Protein 1NC7 (pdb70)

CATH classification: 2.60.290.11

Structure (mmCIF, N/CA/C/O backbone):
data_1NC7
#
_entry.id   1NC7
#
_cell.length_a   54.435
_cell.length_b   54.453
_cell.length_c   55.178
_cell.angle_alpha   63.18
_cell.angle_beta   62.27
_cell.angle_gamma   89.81
#
_symmetry.space_group_name_H-M   'P 1'
#
loop_
_entity.id
_entity.type
_entity.pdbx_description
1 polymer 'hypothetical protein TM1070'
2 non-polymer 'CHLORIDE ION'
3 non-polymer 'MAGNESIUM ION'
4 non-polymer 1,2-ETHANEDIOL
5 non-polymer 'FORMIC ACID'
6 water water
#
loop_
_atom_site.group_PDB
_atom_site.id
_atom_site.type_symbol
_atom_site.label_atom_id
_atom_site.label_alt_id
_atom_site.label_comp_id
_atom_site.label_asym_id
_atom_site.label_entity_id
_atom_site.label_seq_id
_atom_site.pdbx_PDB_ins_code
_atom_site.Cartn_x
_atom_site.Cartn_y
_atom_site.Cartn_z
_atom_site.occupancy
_atom_site.B_iso_or_equiv
_atom_site.auth_seq_id
_atom_site.auth_comp_id
_atom_site.auth_asym_id
_atom_site.auth_atom_id
_atom_site.pdbx_PDB_model_num
ATOM 1 N N . HIS A 1 22 ? 10.971 27.222 -14.952 1.00 48.14 0 HIS A N 1
ATOM 2 C CA . HIS A 1 22 ? 11.692 26.004 -14.484 1.00 47.42 0 HIS A CA 1
ATOM 3 C C . HIS A 1 22 ? 12.095 26.140 -13.018 1.00 46.86 0 HIS A C 1
ATOM 4 O O . HIS A 1 22 ? 11.634 25.384 -12.162 1.00 45.27 0 HIS A O 1
ATOM 19 N N . ASN A 1 24 ? 12.612 28.406 -9.353 1.00 25.44 2 ASN A N 1
ATOM 20 C CA . ASN A 1 24 ? 11.805 29.337 -8.577 1.00 16.77 2 ASN A CA 1
ATOM 21 C C . ASN A 1 24 ? 12.646 30.388 -7.879 1.00 13.22 2 ASN A C 1
ATOM 22 O O . ASN A 1 24 ? 13.747 30.104 -7.402 1.00 12.74 2 ASN A O 1
ATOM 27 N N . GLY A 1 25 ? 12.113 31.602 -7.811 1.00 9.08 3 GLY A N 1
ATOM 28 C CA . GLY A 1 25 ? 12.815 32.672 -7.130 1.00 8.11 3 GLY A CA 1
ATOM 29 C C . GLY A 1 25 ? 13.400 33.749 -8.019 1.00 7.24 3 GLY A C 1
ATOM 30 O O . GLY A 1 25 ? 13.034 33.888 -9.189 1.00 7.78 3 GLY A O 1
ATOM 31 N N . ALA A 1 26 ? 14.316 34.518 -7.441 1.00 5.47 4 ALA A N 1
ATOM 32 C CA . ALA A 1 26 ? 14.991 35.608 -8.135 1.00 6.58 4 ALA A CA 1
ATOM 33 C C . ALA A 1 26 ? 16.471 35.593 -7.760 1.00 7.32 4 ALA A C 1
ATOM 34 O O . ALA A 1 26 ? 16.852 35.011 -6.746 1.00 6.82 4 ALA A O 1
ATOM 36 N N A ARG A 1 27 ? 17.302 36.238 -8.572 0.50 8.46 5 ARG A N 1
ATOM 37 N N B ARG A 1 27 ? 17.305 36.237 -8.571 0.50 8.14 5 ARG A N 1
ATOM 38 C CA A ARG A 1 27 ? 18.734 36.267 -8.300 0.50 9.65 5 ARG A CA 1
ATOM 39 C CA B ARG A 1 27 ? 18.736 36.264 -8.291 0.50 9.44 5 ARG A CA 1
ATOM 40 C C A ARG A 1 27 ? 19.181 37.392 -7.371 0.50 8.79 5 ARG A C 1
ATOM 41 C C B ARG A 1 27 ? 19.175 37.386 -7.357 0.50 8.66 5 ARG A C 1
ATOM 42 O O A ARG A 1 27 ? 20.249 37.308 -6.768 0.50 10.06 5 ARG A O 1
ATOM 43 O O B ARG A 1 27 ? 20.231 37.295 -6.733 0.50 10.35 5 ARG A O 1
ATOM 58 N N . LYS A 1 28 ? 18.373 38.441 -7.255 1.00 7.15 6 LYS A N 1
ATOM 59 C CA . LYS A 1 28 ? 18.723 39.562 -6.385 1.00 7.32 6 LYS A CA 1
ATOM 60 C C . LYS A 1 28 ? 17.618 39.891 -5.387 1.00 4.58 6 LYS A C 1
ATOM 61 O O . LYS A 1 28 ? 16.440 39.966 -5.747 1.00 4.91 6 LYS A O 1
ATOM 67 N N . TRP A 1 29 ? 18.016 40.080 -4.130 1.00 4.77 7 TRP A N 1
ATOM 68 C CA . TRP A 1 29 ? 17.088 40.391 -3.048 1.00 3.83 7 TRP A CA 1
ATOM 69 C C . TRP A 1 29 ? 17.587 41.597 -2.270 1.00 3.41 7 TRP A C 1
ATOM 70 O O . TRP A 1 29 ? 18.790 41.769 -2.088 1.00 5.02 7 TRP A O 1
ATOM 81 N N . PHE A 1 30 ? 16.652 42.429 -1.817 1.00 2.91 8 PHE A N 1
ATOM 82 C CA . PHE A 1 30 ? 16.981 43.660 -1.110 1.00 3.85 8 PHE A CA 1
ATOM 83 C C . PHE A 1 30 ? 16.172 43.856 0.167 1.00 3.28 8 PHE A C 1
ATOM 84 O O . PHE A 1 30 ? 14.953 43.670 0.178 1.00 3.75 8 PHE A O 1
ATOM 92 N N . PHE A 1 31 ? 16.869 44.240 1.235 1.00 2.05 9 PHE A N 1
ATOM 93 C CA . PHE A 1 31 ? 16.259 44.480 2.541 1.00 1.67 9 PHE A CA 1
ATOM 94 C C . PHE A 1 31 ? 16.801 45.797 3.087 1.00 2.34 9 PHE A C 1
ATOM 95 O O . PHE A 1 31 ? 17.899 45.851 3.641 1.00 3.24 9 PHE A O 1
ATOM 103 N N . PRO A 1 32 ? 16.030 46.883 2.943 1.00 2.65 10 PRO A N 1
ATOM 104 C CA . PRO A 1 32 ? 16.468 48.196 3.426 1.00 3.44 10 PRO A CA 1
ATOM 105 C C . PRO A 1 32 ? 16.661 48.373 4.927 1.00 3.03 10 PRO A C 1
ATOM 106 O O . PRO A 1 32 ? 17.545 49.119 5.343 1.00 4.47 10 PRO A O 1
ATOM 110 N N . ASP A 1 33 ? 15.853 47.703 5.746 1.00 4.61 11 ASP A N 1
ATOM 111 C CA . ASP A 1 33 ? 15.976 47.889 7.191 1.00 5.61 11 ASP A CA 1
ATOM 112 C C . ASP A 1 33 ? 16.760 46.817 7.926 1.00 6.43 11 ASP A C 1
ATOM 113 O O . ASP A 1 33 ? 16.192 45.832 8.403 1.00 7.67 11 ASP A O 1
ATOM 118 N N . GLY A 1 34 ? 18.068 47.032 8.022 1.00 5.69 12 GLY A N 1
ATOM 119 C CA . GLY A 1 34 ? 18.934 46.108 8.732 1.00 5.58 12 GLY A CA 1
ATOM 120 C C . GLY A 1 34 ? 19.439 46.776 10.003 1.00 5.00 12 GLY A C 1
ATOM 121 O O . GLY A 1 34 ? 19.789 47.958 9.998 1.00 6.84 12 GLY A O 1
ATOM 122 N N . TYR A 1 35 ? 19.477 46.023 11.096 1.00 6.57 13 TYR A N 1
ATOM 123 C CA . TYR A 1 35 ? 19.937 46.562 12.372 1.00 7.82 13 TYR A CA 1
ATOM 124 C C . TYR A 1 35 ? 20.066 45.428 13.372 1.00 8.83 13 TYR A C 1
ATOM 125 O O . TYR A 1 35 ? 19.120 44.673 13.574 1.00 10.19 13 TYR A O 1
ATOM 134 N N . ILE A 1 36 ? 21.233 45.305 13.993 1.00 7.56 14 ILE A N 1
ATOM 135 C CA . ILE A 1 36 ? 21.440 44.264 14.991 1.00 8.03 14 ILE A CA 1
ATOM 136 C C . ILE A 1 36 ? 21.340 44.903 16.373 1.00 7.90 14 ILE A C 1
ATOM 137 O O . ILE A 1 36 ? 22.226 45.651 16.784 1.00 8.20 14 ILE A O 1
ATOM 142 N N . PRO A 1 37 ? 20.245 44.639 17.100 1.00 7.79 15 PRO A N 1
ATOM 143 C CA . PRO A 1 37 ? 20.095 45.221 18.438 1.00 9.37 15 PRO A CA 1
ATOM 144 C C . PRO A 1 37 ? 21.151 44.615 19.356 1.00 10.61 15 PRO A C 1
ATOM 145 O O . PRO A 1 37 ? 21.667 43.537 19.076 1.00 11.86 15 PRO A O 1
ATOM 149 N N . ASN A 1 38 ? 21.460 45.295 20.454 1.00 14.12 16 ASN A N 1
ATOM 150 C CA . ASN A 1 38 ? 22.470 44.790 21.379 1.00 15.61 16 ASN A CA 1
ATOM 151 C C . ASN A 1 38 ? 21.865 44.161 22.631 1.00 16.12 16 ASN A C 1
ATOM 152 O O . ASN A 1 38 ? 22.589 43.658 23.486 1.00 16.35 16 ASN A O 1
ATOM 157 N N . GLY A 1 39 ? 20.541 44.182 22.731 1.00 15.33 17 GLY A N 1
ATOM 158 C CA . GLY A 1 39 ? 19.880 43.615 23.894 1.00 14.80 17 GLY A CA 1
ATOM 159 C C . GLY A 1 39 ? 20.044 42.114 24.046 1.00 14.56 17 GLY A C 1
ATOM 160 O O . GLY A 1 39 ? 20.084 41.373 23.063 1.00 12.62 17 GLY A O 1
ATOM 161 N N . LYS A 1 40 ? 20.136 41.665 25.294 1.00 14.94 18 LYS A N 1
ATOM 162 C CA . LYS A 1 40 ? 20.288 40.250 25.593 1.00 16.50 18 LYS A CA 1
ATOM 163 C C . LYS A 1 40 ? 19.213 39.856 26.599 1.00 15.76 18 LYS A C 1
ATOM 164 O O . LYS A 1 40 ? 18.804 40.660 27.434 1.00 14.37 18 LYS A O 1
ATOM 170 N N . ARG A 1 41 ? 18.765 38.612 26.515 1.00 15.44 19 ARG A N 1
ATOM 171 C CA . ARG A 1 41 ? 17.736 38.104 27.410 1.00 18.16 19 ARG A CA 1
ATOM 172 C C . ARG A 1 41 ? 18.189 36.711 27.820 1.00 16.65 19 ARG A C 1
ATOM 173 O O . ARG A 1 41 ? 17.875 35.725 27.157 1.00 16.99 19 ARG A O 1
ATOM 181 N N . GLY A 1 42 ? 18.945 36.637 28.909 1.00 19.67 20 GLY A N 1
ATOM 182 C CA . GLY A 1 42 ? 19.447 35.354 29.358 1.00 20.25 20 GLY A CA 1
ATOM 183 C C . GLY A 1 42 ? 20.457 34.848 28.348 1.00 21.51 20 GLY A C 1
ATOM 184 O O . GLY A 1 42 ? 21.458 35.513 28.082 1.00 22.05 20 GLY A O 1
ATOM 185 N N . TYR A 1 43 ? 20.198 33.679 27.773 1.00 22.02 21 TYR A N 1
ATOM 186 C CA . TYR A 1 43 ? 21.102 33.107 26.781 1.00 23.38 21 TYR A CA 1
ATOM 187 C C . TYR A 1 43 ? 20.705 33.552 25.378 1.00 21.67 21 TYR A C 1
ATOM 188 O O . TYR A 1 43 ? 21.432 33.322 24.411 1.00 20.74 21 TYR A O 1
ATOM 197 N N . LEU A 1 44 ? 19.548 34.196 25.276 1.00 19.17 22 LEU A N 1
ATOM 198 C CA . LEU A 1 44 ? 19.049 34.670 23.992 1.00 18.59 22 LEU A CA 1
ATOM 199 C C . LEU A 1 44 ? 19.613 36.049 23.676 1.00 17.11 22 LEU A C 1
ATOM 200 O O . LEU A 1 44 ? 19.634 36.934 24.529 1.00 17.86 22 LEU A O 1
ATOM 205 N N . VAL A 1 45 ? 20.075 36.228 22.443 1.00 15.51 23 VAL A N 1
ATOM 206 C CA . VAL A 1 45 ? 20.642 37.501 22.024 1.00 14.69 23 VAL A CA 1
ATOM 207 C C . VAL A 1 45 ? 19.863 38.073 20.843 1.00 11.71 23 VAL A C 1
ATOM 208 O O . VAL A 1 45 ? 19.372 37.324 20.003 1.00 12.00 23 VAL A O 1
ATOM 212 N N . SER A 1 46 ? 19.740 39.396 20.794 1.00 10.68 24 SER A N 1
ATOM 213 C CA . SER A 1 46 ? 19.040 40.051 19.695 1.00 9.39 24 SER A CA 1
ATOM 214 C C . SER A 1 46 ? 19.813 39.752 18.420 1.00 10.04 24 SER A C 1
ATOM 215 O O . SER A 1 46 ? 21.041 39.663 18.433 1.00 9.80 24 SER A O 1
ATOM 218 N N . HIS A 1 47 ? 19.099 39.600 17.313 1.00 7.87 25 HIS A N 1
ATOM 219 C CA . HIS A 1 47 ? 19.763 39.296 16.058 1.00 7.64 25 HIS A CA 1
ATOM 220 C C . HIS A 1 47 ? 18.816 39.431 14.887 1.00 6.61 25 HIS A C 1
ATOM 221 O O . HIS A 1 47 ? 17.631 39.715 15.050 1.00 7.01 25 HIS A O 1
ATOM 228 N N . GLU A 1 48 ? 19.368 39.256 13.696 1.00 6.42 26 GLU A N 1
ATOM 229 C CA . GLU A 1 48 ? 18.573 39.273 12.488 1.00 6.24 26 GLU A CA 1
ATOM 230 C C . GLU A 1 48 ? 18.942 37.990 11.780 1.00 6.08 26 GLU A C 1
ATOM 231 O O . GLU A 1 48 ? 20.100 37.563 11.817 1.00 6.82 26 GLU A O 1
ATOM 237 N N . SER A 1 49 ? 17.950 37.360 11.168 1.00 5.54 27 SER A N 1
ATOM 238 C CA . SER A 1 49 ? 18.168 36.131 10.431 1.00 5.86 27 SER A CA 1
ATOM 239 C C . SER A 1 49 ? 17.780 36.354 8.979 1.00 5.46 27 SER A C 1
ATOM 240 O O . SER A 1 49 ? 16.627 36.676 8.685 1.00 5.29 27 SER A O 1
ATOM 243 N N . LEU A 1 50 ? 18.748 36.212 8.079 1.00 5.30 28 LEU A N 1
ATOM 244 C CA . LEU A 1 50 ? 18.478 36.343 6.655 1.00 3.52 28 LEU A CA 1
ATOM 245 C C . LEU A 1 50 ? 18.198 34.911 6.223 1.00 5.24 28 LEU A C 1
ATOM 246 O O . LEU A 1 50 ? 19.107 34.083 6.144 1.00 5.23 28 LEU A O 1
ATOM 251 N N . CYS A 1 51 ? 16.930 34.616 5.973 1.00 3.59 29 CYS A N 1
ATOM 252 C CA . CYS A 1 51 ? 16.531 33.271 5.592 1.00 4.24 29 CYS A CA 1
ATOM 253 C C . CYS A 1 51 ? 16.480 33.120 4.082 1.00 3.49 29 CYS A C 1
ATOM 254 O O . CYS A 1 51 ? 15.859 33.916 3.375 1.00 4.55 29 CYS A O 1
ATOM 257 N N . ILE A 1 52 ? 17.142 32.075 3.602 1.00 3.60 30 ILE A N 1
ATOM 258 C CA . ILE A 1 52 ? 17.248 31.807 2.183 1.00 5.47 30 ILE A CA 1
ATOM 259 C C . ILE A 1 52 ? 16.812 30.381 1.872 1.00 5.35 30 ILE A C 1
ATOM 260 O O . ILE A 1 52 ? 17.080 29.463 2.645 1.00 7.10 30 ILE A O 1
ATOM 273 N N . ASN A 1 54 ? 16.565 27.468 -1.439 1.00 5.52 32 ASN A N 1
ATOM 274 C CA . ASN A 1 54 ? 16.998 27.125 -2.788 1.00 6.01 32 ASN A CA 1
ATOM 275 C C . ASN A 1 54 ? 16.242 25.876 -3.225 1.00 6.74 32 ASN A C 1
ATOM 276 O O . ASN A 1 54 ? 16.495 24.781 -2.719 1.00 7.06 32 ASN A O 1
ATOM 281 N N . THR A 1 55 ? 15.309 26.046 -4.155 1.00 6.81 33 THR A N 1
ATOM 282 C CA . THR A 1 55 ? 14.517 24.923 -4.641 1.00 8.03 33 THR A CA 1
ATOM 283 C C . THR A 1 55 ? 15.122 24.314 -5.902 1.00 9.88 33 THR A C 1
ATOM 284 O O . THR A 1 55 ? 14.573 23.365 -6.464 1.00 12.04 33 THR A O 1
ATOM 288 N N . GLY A 1 56 ? 16.256 24.858 -6.337 1.00 10.64 34 GLY A N 1
ATOM 289 C CA . GLY A 1 56 ? 16.908 24.370 -7.542 1.00 12.13 34 GLY A CA 1
ATOM 290 C C . GLY A 1 56 ? 17.794 23.150 -7.363 1.00 13.73 34 GLY A C 1
ATOM 291 O O . GLY A 1 56 ? 17.913 22.612 -6.263 1.00 13.30 34 GLY A O 1
ATOM 292 N N . ASP A 1 57 ? 18.424 22.717 -8.453 1.00 14.38 35 ASP A N 1
ATOM 293 C CA . ASP A 1 57 ? 19.293 21.547 -8.422 1.00 15.23 35 ASP A CA 1
ATOM 294 C C . ASP A 1 57 ? 20.775 21.877 -8.261 1.00 15.53 35 ASP A C 1
ATOM 295 O O . ASP A 1 57 ? 21.606 20.976 -8.151 1.00 16.18 35 ASP A O 1
ATOM 300 N N . GLU A 1 58 ? 21.106 23.164 -8.245 1.00 13.99 36 GLU A N 1
ATOM 301 C CA . GLU A 1 58 ? 22.497 23.576 -8.101 1.00 14.92 36 GLU A CA 1
ATOM 302 C C . GLU A 1 58 ? 22.725 24.446 -6.872 1.00 14.26 36 GLU A C 1
ATOM 303 O O . GLU A 1 58 ? 21.886 25.278 -6.525 1.00 15.36 36 GLU A O 1
ATOM 309 N N . THR A 1 59 ? 23.866 24.245 -6.219 1.00 12.28 37 THR A N 1
ATOM 310 C CA . THR A 1 59 ? 24.216 25.024 -5.038 1.00 11.22 37 THR A CA 1
ATOM 311 C C . THR A 1 59 ? 24.243 26.499 -5.409 1.00 10.68 37 THR A C 1
ATOM 312 O O . THR A 1 59 ? 24.829 26.884 -6.424 1.00 10.10 37 THR A O 1
ATOM 316 N N . ALA A 1 60 ? 23.598 27.324 -4.591 1.00 9.12 38 ALA A N 1
ATOM 317 C CA . ALA A 1 60 ? 23.564 28.755 -4.844 1.00 9.17 38 ALA A CA 1
ATOM 318 C C . ALA A 1 60 ? 24.731 29.450 -4.152 1.00 9.91 38 ALA A C 1
ATOM 319 O O . ALA A 1 60 ? 24.968 29.252 -2.962 1.00 9.65 38 ALA A O 1
ATOM 321 N N . LYS A 1 61 ? 25.466 30.251 -4.914 1.00 9.25 39 LYS A N 1
ATOM 322 C CA . LYS A 1 61 ? 26.596 31.011 -4.389 1.00 11.12 39 LYS A CA 1
ATOM 323 C C . LYS A 1 61 ? 26.030 32.415 -4.233 1.00 9.86 39 LYS A C 1
ATOM 324 O O . LYS A 1 61 ? 25.659 33.052 -5.219 1.00 10.29 39 LYS A O 1
ATOM 330 N N . ILE A 1 62 ? 25.965 32.896 -2.998 1.00 8.67 40 ILE A N 1
ATOM 331 C CA . ILE A 1 62 ? 25.381 34.201 -2.741 1.00 9.47 40 ILE A CA 1
ATOM 332 C C . ILE A 1 62 ? 26.338 35.219 -2.151 1.00 8.47 40 ILE A C 1
ATOM 333 O O . ILE A 1 62 ? 27.024 34.952 -1.165 1.00 8.78 40 ILE A O 1
ATOM 338 N N . ARG A 1 63 ? 26.378 36.390 -2.778 1.00 7.97 41 ARG A N 1
ATOM 339 C CA . ARG A 1 63 ? 27.221 37.482 -2.326 1.00 10.28 41 ARG A CA 1
ATOM 340 C C . ARG A 1 63 ? 26.283 38.448 -1.617 1.00 7.64 41 ARG A C 1
ATOM 341 O O . ARG A 1 63 ? 25.332 38.950 -2.214 1.00 8.60 41 ARG A O 1
ATOM 349 N N . ILE A 1 64 ? 26.538 38.678 -0.334 1.00 6.96 42 ILE A N 1
ATOM 350 C CA . ILE A 1 64 ? 25.700 39.558 0.466 1.00 6.57 42 ILE A CA 1
ATOM 351 C C . ILE A 1 64 ? 26.415 40.862 0.762 1.00 6.25 42 ILE A C 1
ATOM 352 O O . ILE A 1 64 ? 27.418 40.882 1.477 1.00 6.51 42 ILE A O 1
ATOM 357 N N . THR A 1 65 ? 25.889 41.950 0.215 1.00 6.03 43 THR A N 1
ATOM 358 C CA . THR A 1 65 ? 26.481 43.262 0.414 1.00 6.67 43 THR A CA 1
ATOM 359 C C . THR A 1 65 ? 25.720 44.055 1.466 1.00 6.00 43 THR A C 1
ATOM 360 O O . THR A 1 65 ? 24.495 44.175 1.407 1.00 6.52 43 THR A O 1
ATOM 364 N N . PHE A 1 66 ? 26.457 44.575 2.437 1.00 5.62 44 PHE A N 1
ATOM 365 C CA . PHE A 1 66 ? 25.876 45.385 3.499 1.00 5.34 44 PHE A CA 1
ATOM 366 C C . PHE A 1 66 ? 26.219 46.847 3.226 1.00 6.08 44 PHE A C 1
ATOM 367 O O . PHE A 1 66 ? 27.395 47.195 3.087 1.00 6.46 44 PHE A O 1
ATOM 375 N N . LEU A 1 67 ? 25.193 47.692 3.134 1.00 6.08 45 LEU A N 1
ATOM 376 C CA . LEU A 1 67 ? 25.381 49.123 2.908 1.00 5.82 45 LEU A CA 1
ATOM 377 C C . LEU A 1 67 ? 25.119 49.842 4.224 1.00 6.12 45 LEU A C 1
ATOM 378 O O . LEU A 1 67 ? 24.254 49.432 4.998 1.00 6.58 45 LEU A O 1
ATOM 383 N N . PHE A 1 68 ? 25.860 50.915 4.473 1.00 5.42 46 PHE A N 1
ATOM 384 C CA . PHE A 1 68 ? 25.708 51.675 5.705 1.00 5.08 46 PHE A CA 1
ATOM 385 C C . PHE A 1 68 ? 25.343 53.125 5.416 1.00 6.07 46 PHE A C 1
ATOM 386 O O . PHE A 1 68 ? 25.296 53.539 4.260 1.00 6.31 46 PHE A O 1
ATOM 394 N N . GLU A 1 69 ? 25.080 53.895 6.467 1.00 7.38 47 GLU A N 1
ATOM 395 C CA . GLU A 1 69 ? 24.705 55.290 6.289 1.00 8.31 47 GLU A CA 1
ATOM 396 C C . GLU A 1 69 ? 25.892 56.203 6.000 1.00 9.98 47 GLU A C 1
ATOM 397 O O . GLU A 1 69 ? 25.790 57.111 5.175 1.00 10.91 47 GLU A O 1
ATOM 403 N N . ASP A 1 70 ? 27.014 55.965 6.673 1.00 12.03 48 ASP A N 1
ATOM 404 C CA . ASP A 1 70 ? 28.199 56.799 6.481 1.00 14.86 48 ASP A CA 1
ATOM 405 C C . ASP A 1 70 ? 29.503 56.007 6.439 1.00 16.00 48 ASP A C 1
ATOM 406 O O . ASP A 1 70 ? 30.579 56.549 6.701 1.00 18.12 48 ASP A O 1
ATOM 411 N N . SER A 1 71 ? 29.400 54.723 6.119 1.00 13.50 49 SER A N 1
ATOM 412 C CA . SER A 1 71 ? 30.565 53.849 6.020 1.00 12.62 49 SER A CA 1
ATOM 413 C C . SER A 1 71 ? 30.478 53.145 4.678 1.00 11.64 49 SER A C 1
ATOM 414 O O . SER A 1 71 ? 29.411 53.105 4.068 1.00 9.88 49 SER A O 1
ATOM 417 N N . LYS A 1 72 ? 31.594 52.589 4.217 1.00 10.26 50 LYS A N 1
ATOM 418 C CA . LYS A 1 72 ? 31.608 51.888 2.942 1.00 9.00 50 LYS A CA 1
ATOM 419 C C . LYS A 1 72 ? 31.035 50.482 3.089 1.00 7.39 50 LYS A C 1
ATOM 420 O O . LYS A 1 72 ? 30.927 49.959 4.199 1.00 8.36 50 LYS A O 1
ATOM 426 N N . PRO A 1 73 ? 30.665 49.849 1.968 1.00 7.04 51 PRO A N 1
ATOM 427 C CA . PRO A 1 73 ? 30.091 48.500 1.996 1.00 8.16 51 PRO A CA 1
ATOM 428 C C . PRO A 1 73 ? 31.006 47.403 2.515 1.00 7.58 51 PRO A C 1
ATOM 429 O O . PRO A 1 73 ? 32.231 47.519 2.479 1.00 8.40 51 PRO A O 1
ATOM 433 N N . VAL A 1 74 ? 30.378 46.338 3.002 1.00 6.59 52 VAL A N 1
ATOM 434 C CA . VAL A 1 74 ? 31.079 45.162 3.493 1.00 5.67 52 VAL A CA 1
ATOM 435 C C . VAL A 1 74 ? 30.371 44.010 2.803 1.00 6.70 52 VAL A C 1
ATOM 436 O O . VAL A 1 74 ? 29.140 43.949 2.793 1.00 7.61 52 VAL A O 1
ATOM 440 N N . VAL A 1 75 ? 31.143 43.105 2.214 1.00 5.52 53 VAL A N 1
ATOM 441 C CA . VAL A 1 75 ? 30.557 41.989 1.492 1.00 6.15 53 VAL A CA 1
ATOM 442 C C . VAL A 1 75 ? 30.934 40.634 2.057 1.00 7.05 53 VAL A C 1
ATOM 443 O O . VAL A 1 75 ? 32.101 40.372 2.359 1.00 8.23 53 VAL A O 1
ATOM 447 N N . HIS A 1 76 ? 29.928 39.779 2.197 1.00 6.78 54 HIS A N 1
ATOM 448 C CA . HIS A 1 76 ? 30.121 38.426 2.697 1.00 7.74 54 HIS A CA 1
ATOM 449 C C . HIS A 1 76 ? 29.645 37.433 1.654 1.00 8.48 54 HIS A C 1
ATOM 450 O O . HIS A 1 76 ? 28.941 37.793 0.707 1.00 9.06 54 HIS A O 1
ATOM 457 N N A GLU A 1 77 ? 30.027 36.175 1.833 0.50 9.16 55 GLU A N 1
ATOM 458 N N B GLU A 1 77 ? 30.035 36.175 1.825 0.50 9.40 55 GLU A N 1
ATOM 459 C CA A GLU A 1 77 ? 29.639 35.128 0.899 0.50 9.92 55 GLU A CA 1
ATOM 460 C CA B GLU A 1 77 ? 29.640 35.124 0.897 0.50 10.48 55 GLU A CA 1
ATOM 461 C C A GLU A 1 77 ? 29.113 33.908 1.641 0.50 9.78 55 GLU A C 1
ATOM 462 C C B GLU A 1 77 ? 29.115 33.906 1.639 0.50 10.49 55 GLU A C 1
ATOM 463 O O A GLU A 1 77 ? 29.636 33.531 2.690 0.50 9.79 55 GLU A O 1
ATOM 464 O O B GLU A 1 77 ? 29.640 33.527 2.686 0.50 11.09 55 GLU A O 1
ATOM 475 N N . VAL A 1 78 ? 28.071 33.298 1.090 1.00 9.76 56 VAL A N 1
ATOM 476 C CA . VAL A 1 78 ? 27.476 32.109 1.684 1.00 9.84 56 VAL A CA 1
ATOM 477 C C . VAL A 1 78 ? 26.991 31.215 0.557 1.00 9.13 56 VAL A C 1
ATOM 478 O O . VAL A 1 78 ? 26.822 31.667 -0.573 1.00 9.15 56 VAL A O 1
ATOM 482 N N A GLU A 1 79 ? 26.780 29.939 0.860 0.50 9.63 57 GLU A N 1
ATOM 483 N N B GLU A 1 79 ? 26.778 29.943 0.870 0.50 9.34 57 GLU A N 1
ATOM 484 C CA A GLU A 1 79 ? 26.287 29.004 -0.140 0.50 10.36 57 GLU A CA 1
ATOM 485 C CA B GLU A 1 79 ? 26.297 28.981 -0.110 0.50 9.57 57 GLU A CA 1
ATOM 486 C C A GLU A 1 79 ? 25.129 28.211 0.447 0.50 10.08 57 GLU A C 1
ATOM 487 C C B GLU A 1 79 ? 25.110 28.223 0.462 0.50 9.35 57 GLU A C 1
ATOM 488 O O A GLU A 1 79 ? 25.082 27.966 1.652 0.49 11.29 57 GLU A O 1
ATOM 489 O O B GLU A 1 79 ? 25.025 28.015 1.672 0.51 9.77 57 GLU A O 1
ATOM 500 N N . ILE A 1 80 ? 24.189 27.827 -0.408 1.00 8.80 58 ILE A N 1
ATOM 501 C CA . ILE A 1 80 ? 23.031 27.063 0.021 1.00 9.16 58 ILE A CA 1
ATOM 502 C C . ILE A 1 80 ? 22.847 25.917 -0.966 1.00 9.31 58 ILE A C 1
ATOM 503 O O . ILE A 1 80 ? 22.704 26.130 -2.171 1.00 9.78 58 ILE A O 1
ATOM 508 N N . SER A 1 81 ? 22.882 24.699 -0.439 1.00 9.34 59 SER A N 1
ATOM 509 C CA . SER A 1 81 ? 22.754 23.494 -1.249 1.00 10.00 59 SER A CA 1
ATOM 510 C C . SER A 1 81 ? 21.373 23.337 -1.876 1.00 9.67 59 SER A C 1
ATOM 511 O O . SER A 1 81 ? 20.414 23.990 -1.465 1.00 9.16 59 SER A O 1
ATOM 514 N N . PRO A 1 82 ? 21.257 22.464 -2.890 1.00 9.81 60 PRO A N 1
ATOM 515 C CA . PRO A 1 82 ? 19.985 22.222 -3.577 1.00 9.37 60 PRO A CA 1
ATOM 516 C C . PRO A 1 82 ? 18.887 21.717 -2.639 1.00 8.80 60 PRO A C 1
ATOM 517 O O . PRO A 1 82 ? 19.136 20.874 -1.774 1.00 8.50 60 PRO A O 1
ATOM 529 N N . LYS A 1 84 ? 17.393 23.049 -0.097 1.00 7.05 62 LYS A N 1
ATOM 530 C CA . LYS A 1 84 ? 17.697 23.269 1.310 1.00 7.07 62 LYS A CA 1
ATOM 531 C C . LYS A 1 84 ? 17.301 24.672 1.745 1.00 6.66 62 LYS A C 1
ATOM 532 O O . LYS A 1 84 ? 17.061 25.552 0.914 1.00 6.84 62 LYS A O 1
ATOM 538 N N . SER A 1 85 ? 17.232 24.851 3.058 1.00 6.09 63 SER A N 1
ATOM 539 C CA . SER A 1 85 ? 16.905 26.125 3.684 1.00 6.97 63 SER A CA 1
ATOM 540 C C . SER A 1 85 ? 18.171 26.580 4.406 1.00 7.42 63 SER A C 1
ATOM 541 O O . SER A 1 85 ? 19.017 25.759 4.769 1.00 7.62 63 SER A O 1
ATOM 544 N N . LEU A 1 86 ? 18.313 27.885 4.597 1.00 6.90 64 LEU A N 1
ATOM 545 C CA . LEU A 1 86 ? 19.460 28.415 5.320 1.00 7.41 64 LEU A CA 1
ATOM 546 C C . LEU A 1 86 ? 19.019 29.651 6.084 1.00 6.21 64 LEU A C 1
ATOM 547 O O . LEU A 1 86 ? 18.607 30.637 5.487 1.00 6.37 64 LEU A O 1
ATOM 552 N N . HIS A 1 87 ? 19.071 29.579 7.410 1.00 5.04 65 HIS A N 1
ATOM 553 C CA . HIS A 1 87 ? 18.710 30.716 8.251 1.00 5.52 65 HIS A CA 1
ATOM 554 C C . HIS A 1 87 ? 20.040 31.311 8.708 1.00 7.19 65 HIS A C 1
ATOM 555 O O . HIS A 1 87 ? 20.638 30.849 9.681 1.00 8.74 65 HIS A O 1
ATOM 562 N N . LEU A 1 88 ? 20.502 32.332 7.991 1.00 5.00 66 LEU A N 1
ATOM 563 C CA . LEU A 1 88 ? 21.782 32.965 8.286 1.00 5.43 66 LEU A CA 1
ATOM 564 C C . LEU A 1 88 ? 21.724 34.002 9.402 1.00 5.30 66 LEU A C 1
ATOM 565 O O . LEU A 1 88 ? 21.025 35.006 9.291 1.00 6.84 66 LEU A O 1
ATOM 570 N N . ARG A 1 89 ? 22.459 33.746 10.481 1.00 5.78 67 ARG A N 1
ATOM 571 C CA . ARG A 1 89 ? 22.516 34.663 11.615 1.00 6.81 67 ARG A CA 1
ATOM 572 C C . ARG A 1 89 ? 23.456 35.813 11.275 1.00 6.95 67 ARG A C 1
ATOM 573 O O . ARG A 1 89 ? 24.675 35.646 11.231 1.00 8.27 67 ARG A O 1
ATOM 581 N N . LEU A 1 90 ? 22.883 36.987 11.045 1.00 6.58 68 LEU A N 1
ATOM 582 C CA . LEU A 1 90 ? 23.673 38.152 10.677 1.00 8.27 68 LEU A CA 1
ATOM 583 C C . LEU A 1 90 ? 24.492 38.754 11.810 1.00 9.73 68 LEU A C 1
ATOM 584 O O . LEU A 1 90 ? 25.414 39.529 11.562 1.00 12.28 68 LEU A O 1
ATOM 589 N N . ASP A 1 91 ? 24.163 38.401 13.048 1.00 9.73 69 ASP A N 1
ATOM 590 C CA . ASP A 1 91 ? 24.886 38.922 14.204 1.00 11.13 69 ASP A CA 1
ATOM 591 C C . ASP A 1 91 ? 26.211 38.195 14.429 1.00 12.69 69 ASP A C 1
ATOM 592 O O . ASP A 1 91 ? 26.955 38.523 15.354 1.00 13.40 69 ASP A O 1
ATOM 597 N N . LYS A 1 92 ? 26.507 37.218 13.577 1.00 13.00 70 LYS A N 1
ATOM 598 C CA . LYS A 1 92 ? 27.739 36.442 13.697 1.00 15.34 70 LYS A CA 1
ATOM 599 C C . LYS A 1 92 ? 28.700 36.700 12.537 1.00 15.58 70 LYS A C 1
ATOM 600 O O . LYS A 1 92 ? 29.565 35.870 12.246 1.00 16.00 70 LYS A O 1
ATOM 606 N N . LEU A 1 93 ? 28.558 37.853 11.887 1.00 14.98 71 LEU A N 1
ATOM 607 C CA . LEU A 1 93 ? 29.404 38.196 10.747 1.00 15.96 71 LEU A CA 1
ATOM 608 C C . LEU A 1 93 ? 30.363 39.362 10.979 1.00 16.10 71 LEU A C 1
ATOM 609 O O . LEU A 1 93 ? 31.035 39.807 10.048 1.00 17.35 71 LEU A O 1
ATOM 614 N N . GLY A 1 94 ? 30.425 39.866 12.206 1.00 16.06 72 GLY A N 1
ATOM 615 C CA . GLY A 1 94 ? 31.322 40.973 12.489 1.00 17.35 72 GLY A CA 1
ATOM 616 C C . GLY A 1 94 ? 30.722 42.335 12.193 1.00 17.63 72 GLY A C 1
ATOM 617 O O . GLY A 1 94 ? 31.413 43.353 12.256 1.00 17.48 72 GLY A O 1
ATOM 618 N N . ILE A 1 95 ? 29.435 42.360 11.861 1.00 17.22 73 ILE A N 1
ATOM 619 C CA . ILE A 1 95 ? 28.749 43.614 11.576 1.00 17.99 73 ILE A CA 1
ATOM 620 C C . ILE A 1 95 ? 28.563 44.360 12.895 1.00 17.64 73 ILE A C 1
ATOM 621 O O . ILE A 1 95 ? 28.130 43.777 13.889 1.00 18.79 73 ILE A O 1
ATOM 626 N N . PRO A 1 96 ? 28.901 45.656 12.926 1.00 17.32 74 PRO A N 1
ATOM 627 C CA . PRO A 1 96 ? 28.742 46.421 14.165 1.00 16.68 74 PRO A CA 1
ATOM 628 C C . PRO A 1 96 ? 27.298 46.378 14.658 1.00 16.44 74 PRO A C 1
ATOM 629 O O . PRO A 1 96 ? 26.361 46.493 13.866 1.00 16.87 74 PRO A O 1
ATOM 633 N N . LYS A 1 97 ? 27.123 46.192 15.962 1.00 16.38 75 LYS A N 1
ATOM 634 C CA . LYS A 1 97 ? 25.787 46.159 16.539 1.00 15.94 75 LYS A CA 1
ATOM 635 C C . LYS A 1 97 ? 25.294 47.593 16.649 1.00 14.53 75 LYS A C 1
ATOM 636 O O . LYS A 1 97 ? 26.094 48.527 16.721 1.00 14.19 75 LYS A O 1
ATOM 642 N N . CYS A 1 98 ? 23.976 47.763 16.653 1.00 12.80 76 CYS A N 1
ATOM 643 C CA . CYS A 1 98 ? 23.369 49.081 16.768 1.00 12.66 76 CYS A CA 1
ATOM 644 C C . CYS A 1 98 ? 23.845 50.049 15.692 1.00 12.12 76 CYS A C 1
ATOM 645 O O . CYS A 1 98 ? 24.036 51.240 15.948 1.00 12.60 76 CYS A O 1
ATOM 648 N N . LYS A 1 99 ? 24.033 49.525 14.485 1.00 10.03 77 LYS A N 1
ATOM 649 C CA . LYS A 1 99 ? 24.461 50.333 13.354 1.00 10.28 77 LYS A CA 1
ATOM 650 C C . LYS A 1 99 ? 23.530 50.033 12.187 1.00 9.29 77 LYS A C 1
ATOM 651 O O . LYS A 1 99 ? 23.518 48.921 11.659 1.00 9.28 77 LYS A O 1
ATOM 657 N N . PRO A 1 100 ? 22.725 51.021 11.777 1.00 8.85 78 PRO A N 1
ATOM 658 C CA . PRO A 1 100 ? 21.794 50.821 10.665 1.00 8.68 78 PRO A CA 1
ATOM 659 C C . PRO A 1 100 ? 22.495 50.415 9.375 1.00 7.15 78 PRO A C 1
ATOM 660 O O . PRO A 1 100 ? 23.563 50.931 9.046 1.00 7.56 78 PRO A O 1
ATOM 664 N N . TYR A 1 101 ? 21.893 49.480 8.651 1.00 5.27 79 TYR A N 1
ATOM 665 C CA . TYR A 1 101 ? 22.451 49.038 7.385 1.00 5.05 79 TYR A CA 1
ATOM 666 C C . TYR A 1 101 ? 21.327 48.537 6.495 1.00 5.23 79 TYR A C 1
ATOM 667 O O . TYR A 1 101 ? 20.159 48.509 6.903 1.00 4.41 79 TYR A O 1
ATOM 676 N N . SER A 1 102 ? 21.683 48.184 5.265 1.00 5.51 80 SER A N 1
ATOM 677 C CA . SER A 1 102 ? 20.736 47.649 4.299 1.00 4.25 80 SER A CA 1
ATOM 678 C C . SER A 1 102 ? 21.441 46.484 3.635 1.00 4.10 80 SER A C 1
ATOM 679 O O . SER A 1 102 ? 22.672 46.438 3.599 1.00 4.46 80 SER A O 1
ATOM 682 N N . ILE A 1 103 ? 20.665 45.553 3.098 1.00 4.12 81 ILE A N 1
ATOM 683 C CA . ILE A 1 103 ? 21.223 44.362 2.479 1.00 4.66 81 ILE A CA 1
ATOM 684 C C . ILE A 1 103 ? 20.847 44.158 1.022 1.00 4.71 81 ILE A C 1
ATOM 685 O O . ILE A 1 103 ? 19.685 44.283 0.657 1.00 4.40 81 ILE A O 1
ATOM 698 N N . ALA A 1 105 ? 21.501 41.127 -1.713 1.00 4.76 83 ALA A N 1
ATOM 699 C CA . ALA A 1 105 ? 22.052 39.790 -1.865 1.00 4.99 83 ALA A CA 1
ATOM 700 C C . ALA A 1 105 ? 21.904 39.378 -3.320 1.00 5.90 83 ALA A C 1
ATOM 701 O O . ALA A 1 105 ? 20.833 39.523 -3.913 1.00 8.41 83 ALA A O 1
ATOM 703 N N . GLU A 1 106 ? 22.988 38.871 -3.896 1.00 6.45 84 GLU A N 1
ATOM 704 C CA . GLU A 1 106 ? 22.989 38.464 -5.294 1.00 7.03 84 GLU A CA 1
ATOM 705 C C . GLU A 1 106 ? 23.419 37.008 -5.411 1.00 6.84 84 GLU A C 1
ATOM 706 O O . GLU A 1 106 ? 24.479 36.624 -4.922 1.00 8.32 84 GLU A O 1
ATOM 712 N N . SER A 1 107 ? 22.590 36.207 -6.072 1.00 7.21 85 SER A N 1
ATOM 713 C CA . SER A 1 107 ? 22.851 34.785 -6.244 1.00 8.02 85 SER A CA 1
ATOM 714 C C . SER A 1 107 ? 23.091 34.423 -7.705 1.00 9.15 85 SER A C 1
ATOM 715 O O . SER A 1 107 ? 22.636 35.128 -8.604 1.00 9.06 85 SER A O 1
ATOM 718 N N . ASN A 1 108 ? 23.809 33.326 -7.938 1.00 8.44 86 ASN A N 1
ATOM 719 C CA . ASN A 1 108 ? 24.083 32.879 -9.300 1.00 8.65 86 ASN A CA 1
ATOM 720 C C . ASN A 1 108 ? 22.864 32.157 -9.867 1.00 9.13 86 ASN A C 1
ATOM 721 O O . ASN A 1 108 ? 22.701 32.054 -11.083 1.00 9.17 86 ASN A O 1
ATOM 726 N N . VAL A 1 109 ? 22.004 31.669 -8.975 1.00 8.93 87 VAL A N 1
ATOM 727 C CA . VAL A 1 109 ? 20.778 30.985 -9.372 1.00 8.84 87 VAL A CA 1
ATOM 728 C C . VAL A 1 109 ? 19.613 31.523 -8.549 1.00 8.78 87 VAL A C 1
ATOM 729 O O . VAL A 1 109 ? 19.809 32.055 -7.455 1.00 8.25 87 VAL A O 1
ATOM 733 N N . PRO A 1 110 ? 18.384 31.403 -9.067 1.00 7.62 88 PRO A N 1
ATOM 734 C CA . PRO A 1 110 ? 17.220 31.904 -8.330 1.00 7.77 88 PRO A CA 1
ATOM 735 C C . PRO A 1 110 ? 17.036 31.284 -6.944 1.00 7.48 88 PRO A C 1
ATOM 736 O O . PRO A 1 110 ? 17.201 30.077 -6.763 1.00 8.02 88 PRO A O 1
ATOM 740 N N . VAL A 1 111 ? 16.711 32.134 -5.975 1.00 5.63 89 VAL A N 1
ATOM 741 C CA . VAL A 1 111 ? 16.454 31.718 -4.598 1.00 4.53 89 VAL A CA 1
ATOM 742 C C . VAL A 1 111 ? 15.373 32.651 -4.061 1.00 3.85 89 VAL A C 1
ATOM 743 O O . VAL A 1 111 ? 14.931 33.557 -4.764 1.00 4.63 89 VAL A O 1
ATOM 747 N N . VAL A 1 112 ? 14.933 32.426 -2.830 1.00 3.80 90 VAL A N 1
ATOM 748 C CA . VAL A 1 112 ? 13.922 33.292 -2.231 1.00 3.10 90 VAL A CA 1
ATOM 749 C C . VAL A 1 112 ? 14.441 33.682 -0.856 1.00 3.71 90 VAL A C 1
ATOM 750 O O . VAL A 1 112 ? 15.001 32.848 -0.144 1.00 3.90 90 VAL A O 1
ATOM 762 N N . GLN A 1 114 ? 13.940 36.109 2.961 1.00 2.76 92 GLN A N 1
ATOM 763 C CA . GLN A 1 114 ? 13.096 36.774 3.952 1.00 3.49 92 GLN A CA 1
ATOM 764 C C . GLN A 1 114 ? 14.012 37.218 5.094 1.00 3.27 92 GLN A C 1
ATOM 765 O O . GLN A 1 114 ? 14.937 36.494 5.462 1.00 6.03 92 GLN A O 1
ATOM 771 N N . LEU A 1 115 ? 13.768 38.407 5.643 1.00 3.22 93 LEU A N 1
ATOM 772 C CA . LEU A 1 115 ? 14.583 38.915 6.746 1.00 3.25 93 LEU A CA 1
ATOM 773 C C . LEU A 1 115 ? 13.735 39.124 7.994 1.00 3.97 93 LEU A C 1
ATOM 774 O O . LEU A 1 115 ? 12.692 39.783 7.956 1.00 4.06 93 LEU A O 1
ATOM 779 N N . SER A 1 116 ? 14.187 38.556 9.104 1.00 4.11 94 SER A N 1
ATOM 780 C CA . SER A 1 116 ? 13.467 38.682 10.359 1.00 3.76 94 SER A CA 1
ATOM 781 C C . SER A 1 116 ? 14.389 39.197 11.444 1.00 5.21 94 SER A C 1
ATOM 782 O O . SER A 1 116 ? 15.577 38.869 11.474 1.00 6.20 94 SER A O 1
ATOM 785 N N . ARG A 1 117 ? 13.838 40.008 12.338 1.00 4.47 95 ARG A N 1
ATOM 786 C CA . ARG A 1 117 ? 14.621 40.556 13.428 1.00 4.11 95 ARG A CA 1
ATOM 787 C C . ARG A 1 117 ? 14.015 40.202 14.771 1.00 4.22 95 ARG A C 1
ATOM 788 O O . ARG A 1 117 ? 12.805 40.298 14.957 1.00 4.30 95 ARG A O 1
ATOM 796 N N . LEU A 1 118 ? 14.869 39.772 15.693 1.00 5.07 96 LEU A N 1
ATOM 797 C CA . LEU A 1 118 ? 14.444 39.471 17.049 1.00 4.95 96 LEU A CA 1
ATOM 798 C C . LEU A 1 118 ? 15.122 40.520 17.921 1.00 6.02 96 LEU A C 1
ATOM 799 O O . LEU A 1 118 ? 16.352 40.577 17.998 1.00 6.68 96 LEU A O 1
ATOM 804 N N . ASP A 1 119 ? 14.321 41.363 18.560 1.00 6.13 97 ASP A N 1
ATOM 805 C CA . ASP A 1 119 ? 14.846 42.395 19.437 1.00 6.34 97 ASP A CA 1
ATOM 806 C C . ASP A 1 119 ? 14.433 41.965 20.835 1.00 6.52 97 ASP A C 1
ATOM 807 O O . ASP A 1 119 ? 13.245 41.947 21.153 1.00 6.64 97 ASP A O 1
ATOM 812 N N . VAL A 1 120 ? 15.411 41.599 21.659 1.00 6.89 98 VAL A N 1
ATOM 813 C CA . VAL A 1 120 ? 15.125 41.152 23.015 1.00 7.22 98 VAL A CA 1
ATOM 814 C C . VAL A 1 120 ? 15.967 41.863 24.062 1.00 8.60 98 VAL A C 1
ATOM 815 O O . VAL A 1 120 ? 17.045 42.378 23.774 1.00 9.42 98 VAL A O 1
ATOM 819 N N . GLY A 1 121 ? 15.453 41.873 25.284 1.00 9.74 99 GLY A N 1
ATOM 820 C CA . GLY A 1 121 ? 16.147 42.502 26.388 1.00 11.06 99 GLY A CA 1
ATOM 821 C C . GLY A 1 121 ? 15.567 41.957 27.675 1.00 12.24 99 GLY A C 1
ATOM 822 O O . GLY A 1 121 ? 14.683 41.101 27.647 1.00 10.10 99 GLY A O 1
ATOM 823 N N . LYS A 1 122 ? 16.058 42.448 28.805 1.00 14.15 100 LYS A N 1
ATOM 824 C CA . LYS A 1 122 ? 15.570 41.998 30.098 1.00 15.83 100 LYS A CA 1
ATOM 825 C C . LYS A 1 122 ? 14.063 42.200 30.210 1.00 15.45 100 LYS A C 1
ATOM 826 O O . LYS A 1 122 ? 13.364 41.392 30.825 1.00 15.36 100 LYS A O 1
ATOM 832 N N . ASN A 1 123 ? 13.562 43.266 29.594 1.00 13.59 101 ASN A N 1
ATOM 833 C CA . ASN A 1 123 ? 12.142 43.574 29.667 1.00 13.88 101 ASN A CA 1
ATOM 834 C C . ASN A 1 123 ? 11.383 43.720 28.349 1.00 12.36 101 ASN A C 1
ATOM 835 O O . ASN A 1 123 ? 10.381 44.431 28.289 1.00 13.51 101 ASN A O 1
ATOM 840 N N . HIS A 1 124 ? 11.861 43.068 27.293 1.00 10.02 102 HIS A N 1
ATOM 841 C CA . HIS A 1 124 ? 11.161 43.102 26.012 1.00 8.94 102 HIS A CA 1
ATOM 842 C C . HIS A 1 124 ? 11.552 41.921 25.133 1.00 7.37 102 HIS A C 1
ATOM 843 O O . HIS A 1 124 ? 12.606 41.313 25.313 1.00 7.76 102 HIS A O 1
ATOM 850 N N . TYR A 1 125 ? 10.681 41.596 24.186 1.00 7.39 103 TYR A N 1
ATOM 851 C CA . TYR A 1 125 ? 10.899 40.475 23.283 1.00 7.30 103 TYR A CA 1
ATOM 852 C C . TYR A 1 125 ? 9.949 40.698 22.118 1.00 6.46 103 TYR A C 1
ATOM 853 O O . TYR A 1 125 ? 8.736 40.585 22.276 1.00 7.08 103 TYR A O 1
ATOM 862 N N . THR A 1 126 ? 10.487 41.021 20.949 1.00 4.42 104 THR A N 1
ATOM 863 C CA . THR A 1 126 ? 9.620 41.263 19.806 1.00 5.22 104 THR A CA 1
ATOM 864 C C . THR A 1 126 ? 10.223 40.802 18.486 1.00 5.12 104 THR A C 1
ATOM 865 O O . THR A 1 126 ? 11.441 40.795 18.313 1.00 4.80 104 THR A O 1
ATOM 869 N N . LEU A 1 127 ? 9.348 40.417 17.563 1.00 4.15 105 LEU A N 1
ATOM 870 C CA . LEU A 1 127 ? 9.750 39.946 16.242 1.00 4.43 105 LEU A CA 1
ATOM 871 C C . LEU A 1 127 ? 9.092 40.761 15.144 1.00 3.60 105 LEU A C 1
ATOM 872 O O . LEU A 1 127 ? 7.977 41.248 15.309 1.00 3.56 105 LEU A O 1
ATOM 885 N N . THR A 1 129 ? 9.178 40.828 10.527 1.00 3.13 107 THR A N 1
ATOM 886 C CA . THR A 1 129 ? 9.707 40.140 9.360 1.00 2.62 107 THR A CA 1
ATOM 887 C C . THR A 1 129 ? 9.089 40.646 8.077 1.00 2.41 107 THR A C 1
ATOM 888 O O . THR A 1 129 ? 8.025 41.263 8.082 1.00 2.52 107 THR A O 1
ATOM 892 N N . THR A 1 130 ? 9.781 40.393 6.976 1.00 3.79 108 THR A N 1
ATOM 893 C CA . THR A 1 130 ? 9.249 40.729 5.670 1.00 2.40 108 THR A CA 1
ATOM 894 C C . THR A 1 130 ? 9.967 39.977 4.573 1.00 3.11 108 THR A C 1
ATOM 895 O O . THR A 1 130 ? 11.163 39.676 4.671 1.00 2.07 108 THR A O 1
ATOM 899 N N . ILE A 1 131 ? 9.202 39.646 3.543 1.00 4.03 109 ILE A N 1
ATOM 900 C CA . ILE A 1 131 ? 9.745 39.011 2.363 1.00 4.02 109 ILE A CA 1
ATOM 901 C C . ILE A 1 131 ? 10.515 40.201 1.764 1.00 4.37 109 ILE A C 1
ATOM 902 O O . ILE A 1 131 ? 10.149 41.359 1.988 1.00 4.37 109 ILE A O 1
ATOM 907 N N . GLY A 1 132 ? 11.590 39.947 1.034 1.00 4.47 110 GLY A N 1
ATOM 908 C CA . GLY A 1 132 ? 12.325 41.073 0.479 1.00 4.49 110 GLY A CA 1
ATOM 909 C C . GLY A 1 132 ? 11.822 41.527 -0.874 1.00 3.89 110 GLY A C 1
ATOM 910 O O . GLY A 1 132 ? 10.879 40.956 -1.422 1.00 5.71 110 GLY A O 1
ATOM 911 N N . TYR A 1 133 ? 12.424 42.596 -1.387 1.00 4.36 111 TYR A N 1
ATOM 912 C CA . TYR A 1 133 ? 12.100 43.079 -2.723 1.00 4.18 111 TYR A CA 1
ATOM 913 C C . TYR A 1 133 ? 13.006 42.213 -3.599 1.00 4.39 111 TYR A C 1
ATOM 914 O O . TYR A 1 133 ? 14.147 41.933 -3.222 1.00 4.56 111 TYR A O 1
ATOM 923 N N . TRP A 1 134 ? 12.512 41.783 -4.754 1.00 4.38 112 TRP A N 1
ATOM 924 C CA . TRP A 1 134 ? 13.307 40.918 -5.614 1.00 4.76 112 TRP A CA 1
ATOM 925 C C . TRP A 1 134 ? 13.466 41.444 -7.029 1.00 5.83 112 TRP A C 1
ATOM 926 O O . TRP A 1 134 ? 12.648 42.231 -7.514 1.00 6.71 112 TRP A O 1
ATOM 937 N N . GLU A 1 135 ? 14.536 40.997 -7.680 1.00 7.63 113 GLU A N 1
ATOM 938 C CA . GLU A 1 135 ? 14.827 41.396 -9.050 1.00 12.72 113 GLU A CA 1
ATOM 939 C C . GLU A 1 135 ? 15.521 40.262 -9.790 1.00 16.98 113 GLU A C 1
ATOM 940 O O . GLU A 1 135 ? 16.302 39.508 -9.202 1.00 12.56 113 GLU A O 1
ATOM 946 N N . GLU A 1 136 ? 15.218 40.150 -11.081 1.00 24.46 114 GLU A N 1
ATOM 947 C CA . GLU A 1 136 ? 15.798 39.131 -11.947 1.00 32.99 114 GLU A CA 1
ATOM 948 C C . GLU A 1 136 ? 15.480 37.702 -11.534 1.00 35.06 114 GLU A C 1
ATOM 949 O O . GLU A 1 136 ? 16.280 37.035 -10.886 1.00 34.34 114 GLU A O 1
ATOM 955 N N . GLY A 1 137 ? 14.297 37.239 -11.925 1.00 40.85 115 GLY A N 1
ATOM 956 C CA . GLY A 1 137 ? 13.878 35.891 -11.590 1.00 43.20 115 GLY A CA 1
ATOM 957 C C . GLY A 1 137 ? 12.464 35.615 -12.066 1.00 44.82 115 GLY A C 1
ATOM 958 O O . GLY A 1 137 ? 11.573 35.417 -11.211 1.00 46.68 115 GLY A O 1
ATOM 967 N N . ASN B 1 24 ? -6.828 36.102 -9.743 1.00 38.78 2 ASN B N 1
ATOM 968 C CA . ASN B 1 24 ? -7.103 35.644 -8.386 1.00 30.73 2 ASN B CA 1
ATOM 969 C C . ASN B 1 24 ? -5.921 35.004 -7.661 1.00 23.89 2 ASN B C 1
ATOM 970 O O . ASN B 1 24 ? -6.081 33.978 -6.996 1.00 20.84 2 ASN B O 1
ATOM 975 N N . GLY B 1 25 ? -4.736 35.591 -7.787 1.00 15.75 3 GLY B N 1
ATOM 976 C CA . GLY B 1 25 ? -3.588 35.035 -7.093 1.00 11.21 3 GLY B CA 1
ATOM 977 C C . GLY B 1 25 ? -2.527 34.381 -7.954 1.00 8.45 3 GLY B C 1
ATOM 978 O O . GLY B 1 25 ? -2.422 34.654 -9.149 1.00 8.07 3 GLY B O 1
ATOM 979 N N . ALA B 1 26 ? -1.737 33.510 -7.336 1.00 6.51 4 ALA B N 1
ATOM 980 C CA . ALA B 1 26 ? -0.655 32.815 -8.026 1.00 6.62 4 ALA B CA 1
ATOM 981 C C . ALA B 1 26 ? -0.661 31.339 -7.661 1.00 6.87 4 ALA B C 1
ATOM 982 O O . ALA B 1 26 ? -1.251 30.943 -6.659 1.00 7.83 4 ALA B O 1
ATOM 984 N N . ARG B 1 27 ? 0.010 30.524 -8.467 1.00 7.88 5 ARG B N 1
ATOM 985 C CA . ARG B 1 27 ? 0.034 29.094 -8.203 1.00 7.81 5 ARG B CA 1
ATOM 986 C C . ARG B 1 27 ? 1.194 28.597 -7.349 1.00 7.12 5 ARG B C 1
ATOM 987 O O . ARG B 1 27 ? 1.170 27.460 -6.886 1.00 8.70 5 ARG B O 1
ATOM 995 N N . LYS B 1 28 ? 2.210 29.431 -7.143 1.00 6.06 6 LYS B N 1
ATOM 996 C CA . LYS B 1 28 ? 3.347 29.031 -6.317 1.00 5.78 6 LYS B CA 1
ATOM 997 C C . LYS B 1 28 ? 3.682 30.124 -5.305 1.00 4.21 6 LYS B C 1
ATOM 998 O O . LYS B 1 28 ? 3.775 31.301 -5.660 1.00 4.04 6 LYS B O 1
ATOM 1004 N N . TRP B 1 29 ? 3.865 29.723 -4.048 1.00 3.62 7 TRP B N 1
ATOM 1005 C CA . TRP B 1 29 ? 4.177 30.655 -2.964 1.00 2.64 7 TRP B CA 1
ATOM 1006 C C . TRP B 1 29 ? 5.381 30.172 -2.164 1.00 3.52 7 TRP B C 1
ATOM 1007 O O . TRP B 1 29 ? 5.552 28.974 -1.956 1.00 5.56 7 TRP B O 1
ATOM 1018 N N . PHE B 1 30 ? 6.206 31.113 -1.710 1.00 3.86 8 PHE B N 1
ATOM 1019 C CA . PHE B 1 30 ? 7.429 30.781 -0.990 1.00 3.50 8 PHE B CA 1
ATOM 1020 C C . PHE B 1 30 ? 7.631 31.595 0.285 1.00 3.52 8 PHE B C 1
ATOM 1021 O O . PHE B 1 30 ? 7.442 32.813 0.291 1.00 3.35 8 PHE B O 1
ATOM 1029 N N . PHE B 1 31 ? 8.029 30.908 1.353 1.00 2.16 9 PHE B N 1
ATOM 1030 C CA . PHE B 1 31 ? 8.279 31.536 2.650 1.00 2.24 9 PHE B CA 1
ATOM 1031 C C . PHE B 1 31 ? 9.587 30.994 3.210 1.00 4.03 9 PHE B C 1
ATOM 1032 O O . PHE B 1 31 ? 9.632 29.891 3.753 1.00 4.21 9 PHE B O 1
ATOM 1040 N N . PRO B 1 32 ? 10.673 31.765 3.088 1.00 3.29 10 PRO B N 1
ATOM 1041 C CA . PRO B 1 32 ? 11.977 31.321 3.592 1.00 2.98 10 PRO B CA 1
ATOM 1042 C C . PRO B 1 32 ? 12.142 31.141 5.100 1.00 3.46 10 PRO B C 1
ATOM 1043 O O . PRO B 1 32 ? 12.867 30.247 5.531 1.00 5.18 10 PRO B O 1
ATOM 1047 N N . ASP B 1 33 ? 11.482 31.971 5.905 1.00 4.61 11 ASP B N 1
ATOM 1048 C CA . ASP B 1 33 ? 11.651 31.869 7.357 1.00 4.79 11 ASP B CA 1
ATOM 1049 C C . ASP B 1 33 ? 10.581 31.090 8.105 1.00 6.41 11 ASP B C 1
ATOM 1050 O O . ASP B 1 33 ? 9.596 31.661 8.580 1.00 8.13 11 ASP B O 1
ATOM 1055 N N . GLY B 1 34 ? 10.795 29.783 8.220 1.00 6.20 12 GLY B N 1
ATOM 1056 C CA . GLY B 1 34 ? 9.869 28.933 8.944 1.00 5.55 12 GLY B CA 1
ATOM 1057 C C . GLY B 1 34 ? 10.539 28.445 10.216 1.00 5.93 12 GLY B C 1
ATOM 1058 O O . GLY B 1 34 ? 11.712 28.065 10.202 1.00 6.44 12 GLY B O 1
ATOM 1059 N N . TYR B 1 35 ? 9.799 28.464 11.320 1.00 6.57 13 TYR B N 1
ATOM 1060 C CA . TYR B 1 35 ? 10.329 28.024 12.605 1.00 8.36 13 TYR B CA 1
ATOM 1061 C C . TYR B 1 35 ? 9.194 27.958 13.615 1.00 9.50 13 TYR B C 1
ATOM 1062 O O . TYR B 1 35 ? 8.513 28.954 13.847 1.00 10.59 13 TYR B O 1
ATOM 1071 N N . ILE B 1 36 ? 8.989 26.789 14.212 1.00 8.91 14 ILE B N 1
ATOM 1072 C CA . ILE B 1 36 ? 7.940 26.624 15.212 1.00 9.71 14 ILE B CA 1
ATOM 1073 C C . ILE B 1 36 ? 8.569 26.742 16.603 1.00 9.16 14 ILE B C 1
ATOM 1074 O O . ILE B 1 36 ? 9.320 25.862 17.022 1.00 9.92 14 ILE B O 1
ATOM 1079 N N . PRO B 1 37 ? 8.299 27.845 17.324 1.00 8.30 15 PRO B N 1
ATOM 1080 C CA . PRO B 1 37 ? 8.867 28.013 18.669 1.00 10.23 15 PRO B CA 1
ATOM 1081 C C . PRO B 1 37 ? 8.210 26.993 19.601 1.00 10.22 15 PRO B C 1
ATOM 1082 O O . PRO B 1 37 ? 7.140 26.484 19.292 1.00 10.60 15 PRO B O 1
ATOM 1086 N N . ASN B 1 38 ? 8.826 26.714 20.746 1.00 14.19 16 ASN B N 1
ATOM 1087 C CA . ASN B 1 38 ? 8.264 25.720 21.661 1.00 15.73 16 ASN B CA 1
ATOM 1088 C C . ASN B 1 38 ? 7.630 26.270 22.937 1.00 16.01 16 ASN B C 1
ATOM 1089 O O . ASN B 1 38 ? 7.129 25.503 23.759 1.00 17.44 16 ASN B O 1
ATOM 1094 N N . GLY B 1 39 ? 7.640 27.586 23.104 1.00 14.10 17 GLY B N 1
ATOM 1095 C CA . GLY B 1 39 ? 7.066 28.166 24.306 1.00 13.12 17 GLY B CA 1
ATOM 1096 C C . GLY B 1 39 ? 5.550 28.223 24.321 1.00 13.29 17 GLY B C 1
ATOM 1097 O O . GLY B 1 39 ? 4.903 28.195 23.275 1.00 12.25 17 GLY B O 1
ATOM 1098 N N . LYS B 1 40 ? 4.976 28.295 25.516 1.00 12.33 18 LYS B N 1
ATOM 1099 C CA . LYS B 1 40 ? 3.532 28.379 25.651 1.00 14.30 18 LYS B CA 1
ATOM 1100 C C . LYS B 1 40 ? 3.155 29.235 26.852 1.00 13.62 18 LYS B C 1
ATOM 1101 O O . LYS B 1 40 ? 3.982 29.499 27.724 1.00 14.64 18 LYS B O 1
ATOM 1107 N N . ARG B 1 41 ? 1.909 29.691 26.867 1.00 14.28 19 ARG B N 1
ATOM 1108 C CA . ARG B 1 41 ? 1.384 30.505 27.958 1.00 14.70 19 ARG B CA 1
ATOM 1109 C C . ARG B 1 41 ? -0.038 30.014 28.177 1.00 13.77 19 ARG B C 1
ATOM 1110 O O . ARG B 1 41 ? -0.927 30.292 27.377 1.00 12.71 19 ARG B O 1
ATOM 1118 N N . GLY B 1 42 ? -0.249 29.274 29.259 1.00 13.91 20 GLY B N 1
ATOM 1119 C CA . GLY B 1 42 ? -1.572 28.738 29.511 1.00 14.10 20 GLY B CA 1
ATOM 1120 C C . GLY B 1 42 ? -1.836 27.709 28.429 1.00 14.69 20 GLY B C 1
ATOM 1121 O O . GLY B 1 42 ? -1.036 26.796 28.236 1.00 15.07 20 GLY B O 1
ATOM 1122 N N . TYR B 1 43 ? -2.941 27.861 27.709 1.00 15.03 21 TYR B N 1
ATOM 1123 C CA . TYR B 1 43 ? -3.275 26.930 26.639 1.00 16.20 21 TYR B CA 1
ATOM 1124 C C . TYR B 1 43 ? -2.881 27.476 25.271 1.00 16.32 21 TYR B C 1
ATOM 1125 O O . TYR B 1 43 ? -3.128 26.844 24.245 1.00 16.90 21 TYR B O 1
ATOM 1134 N N . LEU B 1 44 ? -2.258 28.649 25.266 1.00 14.52 22 LEU B N 1
ATOM 1135 C CA . LEU B 1 44 ? -1.814 29.270 24.023 1.00 14.47 22 LEU B CA 1
ATOM 1136 C C . LEU B 1 44 ? -0.384 28.818 23.745 1.00 13.92 22 LEU B C 1
ATOM 1137 O O . LEU B 1 44 ? 0.527 29.109 24.521 1.00 14.65 22 LEU B O 1
ATOM 1142 N N . VAL B 1 45 ? -0.187 28.102 22.642 1.00 12.95 23 VAL B N 1
ATOM 1143 C CA . VAL B 1 45 ? 1.139 27.607 22.294 1.00 12.29 23 VAL B CA 1
ATOM 1144 C C . VAL B 1 45 ? 1.716 28.334 21.085 1.00 10.58 23 VAL B C 1
ATOM 1145 O O . VAL B 1 45 ? 0.975 28.784 20.210 1.00 11.07 23 VAL B O 1
ATOM 1149 N N . SER B 1 46 ? 3.038 28.457 21.052 1.00 9.27 24 SER B N 1
ATOM 1150 C CA . SER B 1 46 ? 3.711 29.112 19.936 1.00 9.12 24 SER B CA 1
ATOM 1151 C C . SER B 1 46 ? 3.411 28.310 18.682 1.00 9.37 24 SER B C 1
ATOM 1152 O O . SER B 1 46 ? 3.293 27.085 18.732 1.00 10.10 24 SER B O 1
ATOM 1155 N N . HIS B 1 47 ? 3.289 28.993 17.551 1.00 7.51 25 HIS B N 1
ATOM 1156 C CA . HIS B 1 47 ? 2.992 28.296 16.313 1.00 6.56 25 HIS B CA 1
ATOM 1157 C C . HIS B 1 47 ? 3.158 29.209 15.120 1.00 5.86 25 HIS B C 1
ATOM 1158 O O . HIS B 1 47 ? 3.456 30.395 15.255 1.00 6.17 25 HIS B O 1
ATOM 1165 N N . GLU B 1 48 ? 2.988 28.626 13.946 1.00 6.24 26 GLU B N 1
ATOM 1166 C CA . GLU B 1 48 ? 3.031 29.389 12.717 1.00 5.88 26 GLU B CA 1
ATOM 1167 C C . GLU B 1 48 ? 1.765 28.996 11.991 1.00 5.95 26 GLU B C 1
ATOM 1168 O O . GLU B 1 48 ? 1.325 27.842 12.059 1.00 5.25 26 GLU B O 1
ATOM 1174 N N . SER B 1 49 ? 1.156 29.969 11.328 1.00 5.36 27 SER B N 1
ATOM 1175 C CA . SER B 1 49 ? -0.057 29.724 10.578 1.00 6.68 27 SER B CA 1
ATOM 1176 C C . SER B 1 49 ? 0.176 30.114 9.130 1.00 5.23 27 SER B C 1
ATOM 1177 O O . SER B 1 49 ? 0.528 31.259 8.833 1.00 5.57 27 SER B O 1
ATOM 1180 N N . LEU B 1 50 ? 0.006 29.148 8.236 1.00 5.05 28 LEU B N 1
ATOM 1181 C CA . LEU B 1 50 ? 0.148 29.400 6.814 1.00 4.26 28 LEU B CA 1
ATOM 1182 C C . LEU B 1 50 ? -1.276 29.682 6.371 1.00 5.51 28 LEU B C 1
ATOM 1183 O O . LEU B 1 50 ? -2.106 28.777 6.293 1.00 5.26 28 LEU B O 1
ATOM 1188 N N . CYS B 1 51 ? -1.562 30.951 6.110 1.00 3.61 29 CYS B N 1
ATOM 1189 C CA . CYS B 1 51 ? -2.901 31.353 5.713 1.00 5.07 29 CYS B CA 1
ATOM 1190 C C . CYS B 1 51 ? -3.037 31.393 4.205 1.00 3.74 29 CYS B C 1
ATOM 1191 O O . CYS B 1 51 ? -2.242 32.027 3.507 1.00 5.52 29 CYS B O 1
ATOM 1194 N N . ILE B 1 52 ? -4.064 30.704 3.723 1.00 2.93 30 ILE B N 1
ATOM 1195 C CA . ILE B 1 52 ? -4.336 30.578 2.301 1.00 5.48 30 ILE B CA 1
ATOM 1196 C C . ILE B 1 52 ? -5.760 31.008 1.989 1.00 5.65 30 ILE B C 1
ATOM 1197 O O . ILE B 1 52 ? -6.682 30.726 2.752 1.00 7.88 30 ILE B O 1
ATOM 1210 N N . ASN B 1 54 ? -8.702 31.289 -1.279 1.00 5.42 32 ASN B N 1
ATOM 1211 C CA . ASN B 1 54 ? -9.073 30.873 -2.625 1.00 7.00 32 ASN B CA 1
ATOM 1212 C C . ASN B 1 54 ? -10.283 31.693 -3.045 1.00 8.03 32 ASN B C 1
ATOM 1213 O O . ASN B 1 54 ? -11.380 31.484 -2.531 1.00 7.87 32 ASN B O 1
ATOM 1218 N N . THR B 1 55 ? -10.082 32.629 -3.970 1.00 8.81 33 THR B N 1
ATOM 1219 C CA . THR B 1 55 ? -11.180 33.470 -4.435 1.00 10.78 33 THR B CA 1
ATOM 1220 C C . THR B 1 55 ? -11.714 32.981 -5.774 1.00 12.17 33 THR B C 1
ATOM 1221 O O . THR B 1 55 ? -12.537 33.648 -6.399 1.00 14.58 33 THR B O 1
ATOM 1225 N N . GLY B 1 56 ? -11.244 31.813 -6.206 1.00 11.67 34 GLY B N 1
ATOM 1226 C CA . GLY B 1 56 ? -11.686 31.255 -7.472 1.00 12.25 34 GLY B CA 1
ATOM 1227 C C . GLY B 1 56 ? -12.960 30.437 -7.355 1.00 12.83 34 GLY B C 1
ATOM 1228 O O . GLY B 1 56 ? -13.595 30.407 -6.299 1.00 13.80 34 GLY B O 1
ATOM 1229 N N . ASP B 1 57 ? -13.333 29.767 -8.442 1.00 13.24 35 ASP B N 1
ATOM 1230 C CA . ASP B 1 57 ? -14.543 28.947 -8.468 1.00 14.53 35 ASP B CA 1
ATOM 1231 C C . ASP B 1 57 ? -14.218 27.457 -8.426 1.00 14.52 35 ASP B C 1
ATOM 1232 O O . ASP B 1 57 ? -15.118 26.618 -8.478 1.00 14.63 35 ASP B O 1
ATOM 1237 N N . GLU B 1 58 ? -12.933 27.135 -8.336 1.00 14.46 36 GLU B N 1
ATOM 1238 C CA . GLU B 1 58 ? -12.484 25.748 -8.309 1.00 15.10 36 GLU B CA 1
ATOM 1239 C C . GLU B 1 58 ? -11.765 25.427 -7.004 1.00 13.82 36 GLU B C 1
ATOM 1240 O O . GLU B 1 58 ? -11.057 26.272 -6.458 1.00 13.86 36 GLU B O 1
ATOM 1246 N N . THR B 1 59 ? -11.944 24.207 -6.507 1.00 13.34 37 THR B N 1
ATOM 1247 C CA . THR B 1 59 ? -11.278 23.791 -5.278 1.00 12.41 37 THR B CA 1
ATOM 1248 C C . THR B 1 59 ? -9.781 23.704 -5.561 1.00 12.15 37 THR B C 1
ATOM 1249 O O . THR B 1 59 ? -9.367 23.216 -6.614 1.00 11.50 37 THR B O 1
ATOM 1253 N N . ALA B 1 60 ? -8.975 24.188 -4.624 1.00 9.94 38 ALA B N 1
ATOM 1254 C CA . ALA B 1 60 ? -7.529 24.168 -4.793 1.00 10.20 38 ALA B CA 1
ATOM 1255 C C . ALA B 1 60 ? -6.871 23.002 -4.070 1.00 10.79 38 ALA B C 1
ATOM 1256 O O . ALA B 1 60 ? -7.144 22.750 -2.896 1.00 11.13 38 ALA B O 1
ATOM 1258 N N . LYS B 1 61 ? -6.010 22.291 -4.791 1.00 9.92 39 LYS B N 1
ATOM 1259 C CA . LYS B 1 61 ? -5.254 21.176 -4.234 1.00 10.57 39 LYS B CA 1
ATOM 1260 C C . LYS B 1 61 ? -3.848 21.742 -4.117 1.00 9.69 39 LYS B C 1
ATOM 1261 O O . LYS B 1 61 ? -3.224 22.090 -5.122 1.00 10.01 39 LYS B O 1
ATOM 1267 N N . ILE B 1 62 ? -3.354 21.840 -2.892 1.00 9.11 40 ILE B N 1
ATOM 1268 C CA . ILE B 1 62 ? -2.044 22.424 -2.668 1.00 9.46 40 ILE B CA 1
ATOM 1269 C C . ILE B 1 62 ? -1.025 21.468 -2.069 1.00 9.36 40 ILE B C 1
ATOM 1270 O O . ILE B 1 62 ? -1.286 20.804 -1.069 1.00 9.31 40 ILE B O 1
ATOM 1275 N N . ARG B 1 63 ? 0.139 21.409 -2.704 1.00 8.65 41 ARG B N 1
ATOM 1276 C CA . ARG B 1 63 ? 1.242 20.575 -2.251 1.00 11.14 41 ARG B CA 1
ATOM 1277 C C . ARG B 1 63 ? 2.198 21.515 -1.521 1.00 9.52 41 ARG B C 1
ATOM 1278 O O . ARG B 1 63 ? 2.723 22.460 -2.110 1.00 9.77 41 ARG B O 1
ATOM 1286 N N . ILE B 1 64 ? 2.402 21.269 -0.234 1.00 8.08 42 ILE B N 1
ATOM 1287 C CA . ILE B 1 64 ? 3.274 22.112 0.573 1.00 8.09 42 ILE B CA 1
ATOM 1288 C C . ILE B 1 64 ? 4.575 21.392 0.883 1.00 7.80 42 ILE B C 1
ATOM 1289 O O . ILE B 1 64 ? 4.590 20.411 1.626 1.00 7.42 42 ILE B O 1
ATOM 1294 N N . THR B 1 65 ? 5.664 21.896 0.316 1.00 6.53 43 THR B N 1
ATOM 1295 C CA . THR B 1 65 ? 6.981 21.306 0.513 1.00 6.47 43 THR B CA 1
ATOM 1296 C C . THR B 1 65 ? 7.776 22.053 1.575 1.00 6.55 43 THR B C 1
ATOM 1297 O O . THR B 1 65 ? 7.921 23.276 1.519 1.00 6.93 43 THR B O 1
ATOM 1301 N N . PHE B 1 66 ? 8.277 21.309 2.553 1.00 5.52 44 PHE B N 1
ATOM 1302 C CA . PHE B 1 66 ? 9.077 21.885 3.623 1.00 5.98 44 PHE B CA 1
ATOM 1303 C C . PHE B 1 66 ? 10.544 21.538 3.394 1.00 6.79 44 PHE B C 1
ATOM 1304 O O . PHE B 1 66 ? 10.898 20.363 3.259 1.00 8.11 44 PHE B O 1
ATOM 1312 N N . LEU B 1 67 ? 11.386 22.565 3.328 1.00 5.98 45 LEU B N 1
ATOM 1313 C CA . LEU B 1 67 ? 12.820 22.383 3.133 1.00 5.30 45 LEU B CA 1
ATOM 1314 C C . LEU B 1 67 ? 13.519 22.645 4.454 1.00 5.85 45 LEU B C 1
ATOM 1315 O O . LEU B 1 67 ? 13.108 23.513 5.221 1.00 5.45 45 LEU B O 1
ATOM 1320 N N . PHE B 1 68 ? 14.589 21.903 4.711 1.00 5.07 46 PHE B N 1
ATOM 1321 C CA . PHE B 1 68 ? 15.328 22.060 5.952 1.00 5.56 46 PHE B CA 1
ATOM 1322 C C . PHE B 1 68 ? 16.784 22.413 5.689 1.00 6.13 46 PHE B C 1
ATOM 1323 O O . PHE B 1 68 ? 17.216 22.454 4.540 1.00 6.11 46 PHE B O 1
ATOM 1331 N N . GLU B 1 69 ? 17.538 22.676 6.751 1.00 7.20 47 GLU B N 1
ATOM 1332 C CA . GLU B 1 69 ? 18.938 23.045 6.586 1.00 7.88 47 GLU B CA 1
ATOM 1333 C C . GLU B 1 69 ? 19.850 21.861 6.295 1.00 9.31 47 GLU B C 1
ATOM 1334 O O . GLU B 1 69 ? 20.774 21.978 5.490 1.00 9.60 47 GLU B O 1
ATOM 1340 N N . ASP B 1 70 ? 19.585 20.727 6.941 1.00 11.35 48 ASP B N 1
ATOM 1341 C CA . ASP B 1 70 ? 20.404 19.529 6.761 1.00 15.54 48 ASP B CA 1
ATOM 1342 C C . ASP B 1 70 ? 19.597 18.232 6.743 1.00 15.80 48 ASP B C 1
ATOM 1343 O O . ASP B 1 70 ? 20.092 17.175 7.143 1.00 17.97 48 ASP B O 1
ATOM 1348 N N . SER B 1 71 ? 18.354 18.324 6.289 1.00 14.14 49 SER B N 1
ATOM 1349 C CA . SER B 1 71 ? 17.465 17.172 6.187 1.00 13.78 49 SER B CA 1
ATOM 1350 C C . SER B 1 71 ? 16.766 17.270 4.838 1.00 12.18 49 SER B C 1
ATOM 1351 O O . SER B 1 71 ? 16.709 18.346 4.242 1.00 11.46 49 SER B O 1
ATOM 1354 N N . LYS B 1 72 ? 16.239 16.152 4.352 1.00 10.34 50 LYS B N 1
ATOM 1355 C CA . LYS B 1 72 ? 15.550 16.156 3.069 1.00 10.43 50 LYS B CA 1
ATOM 1356 C C . LYS B 1 72 ? 14.143 16.735 3.199 1.00 8.27 50 LYS B C 1
ATOM 1357 O O . LYS B 1 72 ? 13.593 16.822 4.299 1.00 8.50 50 LYS B O 1
ATOM 1363 N N . PRO B 1 73 ? 13.541 17.138 2.071 1.00 9.03 51 PRO B N 1
ATOM 1364 C CA . PRO B 1 73 ? 12.194 17.722 2.067 1.00 8.73 51 PRO B CA 1
ATOM 1365 C C . PRO B 1 73 ? 11.073 16.805 2.535 1.00 8.54 51 PRO B C 1
ATOM 1366 O O . PRO B 1 73 ? 11.160 15.582 2.424 1.00 9.80 51 PRO B O 1
ATOM 1370 N N . VAL B 1 74 ? 10.019 17.422 3.057 1.00 7.35 52 VAL B N 1
ATOM 1371 C CA . VAL B 1 74 ? 8.831 16.707 3.509 1.00 6.66 52 VAL B CA 1
ATOM 1372 C C . VAL B 1 74 ? 7.677 17.417 2.814 1.00 6.70 52 VAL B C 1
ATOM 1373 O O . VAL B 1 74 ? 7.618 18.648 2.806 1.00 7.60 52 VAL B O 1
ATOM 1377 N N . VAL B 1 75 ? 6.769 16.652 2.223 1.00 6.21 53 VAL B N 1
ATOM 1378 C CA . VAL B 1 75 ? 5.655 17.250 1.502 1.00 7.42 53 VAL B CA 1
ATOM 1379 C C . VAL B 1 75 ? 4.297 16.887 2.078 1.00 8.09 53 VAL B C 1
ATOM 1380 O O . VAL B 1 75 ? 4.006 15.715 2.309 1.00 8.87 53 VAL B O 1
ATOM 1384 N N . HIS B 1 76 ? 3.474 17.908 2.305 1.00 8.67 54 HIS B N 1
ATOM 1385 C CA . HIS B 1 76 ? 2.123 17.722 2.817 1.00 8.89 54 HIS B CA 1
ATOM 1386 C C . HIS B 1 76 ? 1.132 18.205 1.769 1.00 10.32 54 HIS B C 1
ATOM 1387 O O . HIS B 1 76 ? 1.503 18.897 0.817 1.00 9.29 54 HIS B O 1
ATOM 1394 N N . GLU B 1 77 ? -0.133 17.844 1.949 1.00 10.18 55 GLU B N 1
ATOM 1395 C CA . GLU B 1 77 ? -1.166 18.232 1.004 1.00 11.43 55 GLU B CA 1
ATOM 1396 C C . GLU B 1 77 ? -2.415 18.738 1.710 1.00 11.15 55 GLU B C 1
ATOM 1397 O O . GLU B 1 77 ? -2.835 18.185 2.724 1.00 12.41 55 GLU B O 1
ATOM 1403 N N . VAL B 1 78 ? -2.997 19.804 1.175 1.00 10.92 56 VAL B N 1
ATOM 1404 C CA . VAL B 1 78 ? -4.218 20.364 1.733 1.00 10.80 56 VAL B CA 1
ATOM 1405 C C . VAL B 1 78 ? -5.109 20.824 0.593 1.00 10.79 56 VAL B C 1
ATOM 1406 O O . VAL B 1 78 ? -4.664 20.972 -0.547 1.00 9.79 56 VAL B O 1
ATOM 1410 N N . GLU B 1 79 ? -6.379 21.036 0.904 1.00 9.93 57 GLU B N 1
ATOM 1411 C CA . GLU B 1 79 ? -7.327 21.503 -0.086 1.00 12.48 57 GLU B CA 1
ATOM 1412 C C . GLU B 1 79 ? -8.105 22.660 0.503 1.00 11.15 57 GLU B C 1
ATOM 1413 O O . GLU B 1 79 ? -8.311 22.730 1.716 1.00 12.21 57 GLU B O 1
ATOM 1419 N N . ILE B 1 80 ? -8.509 23.581 -0.359 1.00 9.68 58 ILE B N 1
ATOM 1420 C CA . ILE B 1 80 ? -9.285 24.733 0.067 1.00 9.54 58 ILE B CA 1
ATOM 1421 C C . ILE B 1 80 ? -10.387 24.966 -0.956 1.00 9.90 58 ILE B C 1
ATOM 1422 O O . ILE B 1 80 ? -10.130 25.106 -2.152 1.00 9.46 58 ILE B O 1
ATOM 1427 N N . SER B 1 81 ? -11.624 24.982 -0.470 1.00 9.60 59 SER B N 1
ATOM 1428 C CA . SER B 1 81 ? -12.792 25.168 -1.319 1.00 10.83 59 SER B CA 1
ATOM 1429 C C . SER B 1 81 ? -12.900 26.583 -1.881 1.00 10.18 59 SER B C 1
ATOM 1430 O O . SER B 1 81 ? -12.258 27.515 -1.388 1.00 8.63 59 SER B O 1
ATOM 1433 N N . PRO B 1 82 ? -13.714 26.762 -2.934 1.00 10.68 60 PRO B N 1
ATOM 1434 C CA . PRO B 1 82 ? -13.897 28.074 -3.559 1.00 10.00 60 PRO B CA 1
ATOM 1435 C C . PRO B 1 82 ? -14.430 29.115 -2.579 1.00 9.42 60 PRO B C 1
ATOM 1436 O O . PRO B 1 82 ? -15.287 28.816 -1.745 1.00 9.22 60 PRO B O 1
ATOM 1448 N N . LYS B 1 84 ? -13.128 30.516 0.054 1.00 6.86 62 LYS B N 1
ATOM 1449 C CA . LYS B 1 84 ? -12.911 30.161 1.449 1.00 7.55 62 LYS B CA 1
ATOM 1450 C C . LYS B 1 84 ? -11.507 30.539 1.898 1.00 7.51 62 LYS B C 1
ATOM 1451 O O . LYS B 1 84 ? -10.615 30.771 1.081 1.00 7.39 62 LYS B O 1
ATOM 1457 N N . SER B 1 85 ? -11.337 30.605 3.213 1.00 6.28 63 SER B N 1
ATOM 1458 C CA . SER B 1 85 ? -10.063 30.923 3.836 1.00 6.49 63 SER B CA 1
ATOM 1459 C C . SER B 1 85 ? -9.612 29.664 4.571 1.00 7.27 63 SER B C 1
ATOM 1460 O O . SER B 1 85 ? -10.438 28.834 4.957 1.00 6.66 63 SER B O 1
ATOM 1463 N N . LEU B 1 86 ? -8.303 29.512 4.742 1.00 6.42 64 LEU B N 1
ATOM 1464 C CA . LEU B 1 86 ? -7.761 28.375 5.472 1.00 7.92 64 LEU B CA 1
ATOM 1465 C C . LEU B 1 86 ? -6.518 28.828 6.219 1.00 6.55 64 LEU B C 1
ATOM 1466 O O . LEU B 1 86 ? -5.530 29.217 5.601 1.00 6.83 64 LEU B O 1
ATOM 1471 N N . HIS B 1 87 ? -6.582 28.819 7.548 1.00 6.93 65 HIS B N 1
ATOM 1472 C CA . HIS B 1 87 ? -5.435 29.193 8.366 1.00 6.98 65 HIS B CA 1
ATOM 1473 C C . HIS B 1 87 ? -4.836 27.886 8.863 1.00 7.98 65 HIS B C 1
ATOM 1474 O O . HIS B 1 87 ? -5.247 27.352 9.891 1.00 9.74 65 HIS B O 1
ATOM 1481 N N . LEU B 1 88 ? -3.861 27.377 8.118 1.00 5.98 66 LEU B N 1
ATOM 1482 C CA . LEU B 1 88 ? -3.221 26.106 8.441 1.00 6.54 66 LEU B CA 1
ATOM 1483 C C . LEU B 1 88 ? -2.193 26.192 9.565 1.00 6.92 66 LEU B C 1
ATOM 1484 O O . LEU B 1 88 ? -1.193 26.902 9.455 1.00 7.53 66 LEU B O 1
ATOM 1489 N N . ARG B 1 89 ? -2.453 25.463 10.648 1.00 6.29 67 ARG B N 1
ATOM 1490 C CA . ARG B 1 89 ? -1.552 25.424 11.795 1.00 7.00 67 ARG B CA 1
ATOM 1491 C C . ARG B 1 89 ? -0.400 24.481 11.471 1.00 7.80 67 ARG B C 1
ATOM 1492 O O . ARG B 1 89 ? -0.567 23.262 11.444 1.00 8.05 67 ARG B O 1
ATOM 1500 N N . LEU B 1 90 ? 0.772 25.055 11.229 1.00 7.00 68 LEU B N 1
ATOM 1501 C CA . LEU B 1 90 ? 1.947 24.269 10.871 1.00 7.55 68 LEU B CA 1
ATOM 1502 C C . LEU B 1 90 ? 2.548 23.454 12.008 1.00 9.25 68 LEU B C 1
ATOM 1503 O O . LEU B 1 90 ? 3.337 22.541 11.765 1.00 12.05 68 LEU B O 1
ATOM 1508 N N . ASP B 1 91 ? 2.182 23.784 13.243 1.00 9.04 69 ASP B N 1
ATOM 1509 C CA . ASP B 1 91 ? 2.698 23.073 14.411 1.00 11.53 69 ASP B CA 1
ATOM 1510 C C . ASP B 1 91 ? 1.992 21.740 14.635 1.00 12.97 69 ASP B C 1
ATOM 1511 O O . ASP B 1 91 ? 2.318 21.005 15.571 1.00 12.37 69 ASP B O 1
ATOM 1516 N N . LYS B 1 92 ? 1.033 21.429 13.767 1.00 13.33 70 LYS B N 1
ATOM 1517 C CA . LYS B 1 92 ? 0.272 20.188 13.874 1.00 16.19 70 LYS B CA 1
ATOM 1518 C C . LYS B 1 92 ? 0.539 19.239 12.709 1.00 16.38 70 LYS B C 1
ATOM 1519 O O . LYS B 1 92 ? -0.279 18.365 12.418 1.00 17.01 70 LYS B O 1
ATOM 1525 N N . LEU B 1 93 ? 1.684 19.403 12.052 1.00 16.77 71 LEU B N 1
ATOM 1526 C CA . LEU B 1 93 ? 2.029 18.567 10.905 1.00 17.12 71 LEU B CA 1
ATOM 1527 C C . LEU B 1 93 ? 3.174 17.590 11.154 1.00 17.21 71 LEU B C 1
ATOM 1528 O O . LEU B 1 93 ? 3.622 16.908 10.230 1.00 18.02 71 LEU B O 1
ATOM 1533 N N . GLY B 1 94 ? 3.652 17.522 12.391 1.00 15.27 72 GLY B N 1
ATOM 1534 C CA . GLY B 1 94 ? 4.740 16.610 12.698 1.00 16.63 72 GLY B CA 1
ATOM 1535 C C . GLY B 1 94 ? 6.100 17.217 12.424 1.00 16.77 72 GLY B C 1
ATOM 1536 O O . GLY B 1 94 ? 7.121 16.530 12.481 1.00 16.80 72 GLY B O 1
ATOM 1537 N N . ILE B 1 95 ? 6.119 18.508 12.111 1.00 18.13 73 ILE B N 1
ATOM 1538 C CA . ILE B 1 95 ? 7.375 19.199 11.850 1.00 18.26 73 ILE B CA 1
ATOM 1539 C C . ILE B 1 95 ? 8.078 19.395 13.190 1.00 18.26 73 ILE B C 1
ATOM 1540 O O . ILE B 1 95 ? 7.473 19.866 14.152 1.00 19.34 73 ILE B O 1
ATOM 1545 N N . PRO B 1 96 ? 9.362 19.019 13.276 1.00 18.11 74 PRO B N 1
ATOM 1546 C CA . PRO B 1 96 ? 10.093 19.181 14.535 1.00 17.66 74 PRO B CA 1
ATOM 1547 C C . PRO B 1 96 ? 10.079 20.629 15.016 1.00 18.16 74 PRO B C 1
ATOM 1548 O O . PRO B 1 96 ? 10.328 21.550 14.239 1.00 17.93 74 PRO B O 1
ATOM 1552 N N . LYS B 1 97 ? 9.772 20.828 16.293 1.00 17.56 75 LYS B N 1
ATOM 1553 C CA . LYS B 1 97 ? 9.753 22.171 16.851 1.00 16.58 75 LYS B CA 1
ATOM 1554 C C . LYS B 1 97 ? 11.186 22.676 16.932 1.00 15.07 75 LYS B C 1
ATOM 1555 O O . LYS B 1 97 ? 12.132 21.885 16.987 1.00 14.40 75 LYS B O 1
ATOM 1561 N N . CYS B 1 98 ? 11.337 23.995 16.928 1.00 13.05 76 CYS B N 1
ATOM 1562 C CA . CYS B 1 98 ? 12.645 24.631 17.010 1.00 12.63 76 CYS B CA 1
ATOM 1563 C C . CYS B 1 98 ? 13.626 24.137 15.952 1.00 11.83 76 CYS B C 1
ATOM 1564 O O . CYS B 1 98 ? 14.815 23.966 16.224 1.00 13.20 76 CYS B O 1
ATOM 1567 N N . LYS B 1 99 ? 13.119 23.911 14.745 1.00 10.85 77 LYS B N 1
ATOM 1568 C CA . LYS B 1 99 ? 13.946 23.463 13.634 1.00 9.86 77 LYS B CA 1
ATOM 1569 C C . LYS B 1 99 ? 13.673 24.388 12.452 1.00 9.39 77 LYS B C 1
ATOM 1570 O O . LYS B 1 99 ? 12.564 24.417 11.920 1.00 9.43 77 LYS B O 1
ATOM 1576 N N . PRO B 1 100 ? 14.680 25.163 12.032 1.00 7.57 78 PRO B N 1
ATOM 1577 C CA . PRO B 1 100 ? 14.504 26.084 10.905 1.00 7.22 78 PRO B CA 1
ATOM 1578 C C . PRO B 1 100 ? 14.094 25.369 9.627 1.00 6.20 78 PRO B C 1
ATOM 1579 O O . PRO B 1 100 ? 14.577 24.276 9.333 1.00 6.67 78 PRO B O 1
ATOM 1583 N N . TYR B 1 101 ? 13.198 25.988 8.868 1.00 5.78 79 TYR B N 1
ATOM 1584 C CA . TYR B 1 101 ? 12.758 25.415 7.607 1.00 4.67 79 TYR B CA 1
ATOM 1585 C C . TYR B 1 101 ? 12.263 26.519 6.685 1.00 5.36 79 TYR B C 1
ATOM 1586 O O . TYR B 1 101 ? 12.228 27.691 7.065 1.00 4.78 79 TYR B O 1
ATOM 1595 N N . SER B 1 102 ? 11.920 26.139 5.461 1.00 4.79 80 SER B N 1
ATOM 1596 C CA . SER B 1 102 ? 11.398 27.073 4.471 1.00 3.55 80 SER B CA 1
ATOM 1597 C C . SER B 1 102 ? 10.226 26.383 3.804 1.00 4.47 80 SER B C 1
ATOM 1598 O O . SER B 1 102 ? 10.142 25.154 3.804 1.00 4.53 80 SER B O 1
ATOM 1601 N N . ILE B 1 103 ? 9.327 27.168 3.224 1.00 4.64 81 ILE B N 1
ATOM 1602 C CA . ILE B 1 103 ? 8.140 26.611 2.595 1.00 5.55 81 ILE B CA 1
ATOM 1603 C C . ILE B 1 103 ? 7.962 26.963 1.130 1.00 5.11 81 ILE B C 1
ATOM 1604 O O . ILE B 1 103 ? 8.128 28.115 0.738 1.00 4.76 81 ILE B O 1
ATOM 1617 N N . ALA B 1 105 ? 4.943 26.283 -1.651 1.00 6.09 83 ALA B N 1
ATOM 1618 C CA . ALA B 1 105 ? 3.601 25.743 -1.806 1.00 6.00 83 ALA B CA 1
ATOM 1619 C C . ALA B 1 105 ? 3.200 25.860 -3.266 1.00 6.87 83 ALA B C 1
ATOM 1620 O O . ALA B 1 105 ? 3.351 26.917 -3.879 1.00 8.25 83 ALA B O 1
ATOM 1622 N N . GLU B 1 106 ? 2.684 24.767 -3.814 1.00 6.40 84 GLU B N 1
ATOM 1623 C CA . GLU B 1 106 ? 2.275 24.729 -5.211 1.00 8.03 84 GLU B CA 1
ATOM 1624 C C . GLU B 1 106 ? 0.813 24.316 -5.307 1.00 8.02 84 GLU B C 1
ATOM 1625 O O . GLU B 1 106 ? 0.419 23.267 -4.801 1.00 9.98 84 GLU B O 1
ATOM 1631 N N . SER B 1 107 ? 0.017 25.151 -5.965 1.00 8.28 85 SER B N 1
ATOM 1632 C CA . SER B 1 107 ? -1.409 24.904 -6.120 1.00 8.05 85 SER B CA 1
ATOM 1633 C C . SER B 1 107 ? -1.785 24.696 -7.582 1.00 8.98 85 SER B C 1
ATOM 1634 O O . SER B 1 107 ? -1.122 25.215 -8.479 1.00 9.53 85 SER B O 1
ATOM 1637 N N . ASN B 1 108 ? -2.848 23.933 -7.818 1.00 8.68 86 ASN B N 1
ATOM 1638 C CA . ASN B 1 108 ? -3.303 23.680 -9.181 1.00 9.32 86 ASN B CA 1
ATOM 1639 C C . ASN B 1 108 ? -4.106 24.871 -9.701 1.00 10.15 86 ASN B C 1
ATOM 1640 O O . ASN B 1 108 ? -4.324 25.005 -10.905 1.00 11.45 86 ASN B O 1
ATOM 1645 N N . VAL B 1 109 ? -4.538 25.738 -8.788 1.00 9.90 87 VAL B N 1
ATOM 1646 C CA . VAL B 1 109 ? -5.287 26.938 -9.150 1.00 10.30 87 VAL B CA 1
ATOM 1647 C C . VAL B 1 109 ? -4.746 28.127 -8.356 1.00 9.72 87 VAL B C 1
ATOM 1648 O O . VAL B 1 109 ? -4.171 27.959 -7.282 1.00 9.86 87 VAL B O 1
ATOM 1652 N N . PRO B 1 110 ? -4.920 29.348 -8.876 1.00 9.44 88 PRO B N 1
ATOM 1653 C CA . PRO B 1 110 ? -4.426 30.538 -8.177 1.00 7.90 88 PRO B CA 1
ATOM 1654 C C . PRO B 1 110 ? -4.984 30.740 -6.766 1.00 7.75 88 PRO B C 1
ATOM 1655 O O . PRO B 1 110 ? -6.186 30.608 -6.535 1.00 7.05 88 PRO B O 1
ATOM 1659 N N . VAL B 1 111 ? -4.091 31.057 -5.832 1.00 5.44 89 VAL B N 1
ATOM 1660 C CA . VAL B 1 111 ? -4.455 31.329 -4.440 1.00 5.23 89 VAL B CA 1
ATOM 1661 C C . VAL B 1 111 ? -3.502 32.406 -3.928 1.00 3.85 89 VAL B C 1
ATOM 1662 O O . VAL B 1 111 ? -2.590 32.826 -4.642 1.00 4.40 89 VAL B O 1
ATOM 1666 N N . VAL B 1 112 ? -3.718 32.866 -2.700 1.00 4.65 90 VAL B N 1
ATOM 1667 C CA . VAL B 1 112 ? -2.836 33.872 -2.112 1.00 3.47 90 VAL B CA 1
ATOM 1668 C C . VAL B 1 112 ? -2.462 33.359 -0.734 1.00 3.15 90 VAL B C 1
ATOM 1669 O O . VAL B 1 112 ? -3.301 32.800 -0.032 1.00 3.52 90 VAL B O 1
ATOM 1681 N N . GLN B 1 114 ? -0.055 33.888 3.092 1.00 2.92 92 GLN B N 1
ATOM 1682 C CA . GLN B 1 114 ? 0.609 34.750 4.066 1.00 3.21 92 GLN B CA 1
ATOM 1683 C C . GLN B 1 114 ? 1.049 33.856 5.226 1.00 3.20 92 GLN B C 1
ATOM 1684 O O . GLN B 1 114 ? 0.318 32.946 5.610 1.00 5.66 92 GLN B O 1
ATOM 1690 N N . LEU B 1 115 ? 2.237 34.105 5.772 1.00 2.81 93 LEU B N 1
ATOM 1691 C CA . LEU B 1 115 ? 2.740 33.307 6.886 1.00 3.05 93 LEU B CA 1
ATOM 1692 C C . LEU B 1 115 ? 2.922 34.171 8.129 1.00 3.11 93 LEU B C 1
ATOM 1693 O O . LEU B 1 115 ? 3.561 35.224 8.083 1.00 4.58 93 LEU B O 1
ATOM 1698 N N . SER B 1 116 ? 2.363 33.718 9.245 1.00 3.65 94 SER B N 1
ATOM 1699 C CA . SER B 1 116 ? 2.475 34.460 10.490 1.00 3.81 94 SER B CA 1
ATOM 1700 C C . SER B 1 116 ? 2.985 33.553 11.591 1.00 4.02 94 SER B C 1
ATOM 1701 O O . SER B 1 116 ? 2.678 32.365 11.618 1.00 5.82 94 SER B O 1
ATOM 1704 N N . ARG B 1 117 ? 3.764 34.122 12.496 1.00 2.95 95 ARG B N 1
ATOM 1705 C CA . ARG B 1 117 ? 4.303 33.354 13.600 1.00 3.69 95 ARG B CA 1
ATOM 1706 C C . ARG B 1 117 ? 3.934 33.991 14.926 1.00 4.12 95 ARG B C 1
ATOM 1707 O O . ARG B 1 117 ? 3.989 35.212 15.073 1.00 3.83 95 ARG B O 1
ATOM 1715 N N . LEU B 1 118 ? 3.531 33.152 15.876 1.00 4.93 96 LEU B N 1
ATOM 1716 C CA . LEU B 1 118 ? 3.224 33.605 17.225 1.00 4.66 96 LEU B CA 1
ATOM 1717 C C . LEU B 1 118 ? 4.287 32.942 18.096 1.00 5.91 96 LEU B C 1
ATOM 1718 O O . LEU B 1 118 ? 4.372 31.716 18.154 1.00 6.34 96 LEU B O 1
ATOM 1723 N N . ASP B 1 119 ? 5.114 33.756 18.738 1.00 5.19 97 ASP B N 1
ATOM 1724 C CA . ASP B 1 119 ? 6.170 33.260 19.610 1.00 6.03 97 ASP B CA 1
ATOM 1725 C C . ASP B 1 119 ? 5.752 33.721 21.002 1.00 6.02 97 ASP B C 1
ATOM 1726 O O . ASP B 1 119 ? 5.793 34.915 21.309 1.00 5.82 97 ASP B O 1
ATOM 1731 N N . VAL B 1 120 ? 5.326 32.773 21.831 1.00 6.23 98 VAL B N 1
ATOM 1732 C CA . VAL B 1 120 ? 4.873 33.094 23.177 1.00 7.83 98 VAL B CA 1
ATOM 1733 C C . VAL B 1 120 ? 5.539 32.242 24.239 1.00 8.17 98 VAL B C 1
ATOM 1734 O O . VAL B 1 120 ? 6.014 31.143 23.969 1.00 8.69 98 VAL B O 1
ATOM 1738 N N . GLY B 1 121 ? 5.558 32.770 25.455 1.00 9.29 99 GLY B N 1
ATOM 1739 C CA . GLY B 1 121 ? 6.149 32.065 26.573 1.00 10.86 99 GLY B CA 1
ATOM 1740 C C . GLY B 1 121 ? 5.601 32.686 27.837 1.00 11.24 99 GLY B C 1
ATOM 1741 O O . GLY B 1 121 ? 4.729 33.552 27.779 1.00 10.26 99 GLY B O 1
ATOM 1742 N N . LYS B 1 122 ? 6.109 32.256 28.984 1.00 13.18 100 LYS B N 1
ATOM 1743 C CA . LYS B 1 122 ? 5.645 32.799 30.249 1.00 15.02 100 LYS B CA 1
ATOM 1744 C C . LYS B 1 122 ? 5.833 34.312 30.311 1.00 14.13 100 LYS B C 1
ATOM 1745 O O . LYS B 1 122 ? 4.969 35.030 30.819 1.00 14.76 100 LYS B O 1
ATOM 1751 N N . ASN B 1 123 ? 6.948 34.797 29.773 1.00 13.26 101 ASN B N 1
ATOM 1752 C CA . ASN B 1 123 ? 7.245 36.220 29.832 1.00 13.57 101 ASN B CA 1
ATOM 1753 C C . ASN B 1 123 ? 7.368 36.976 28.515 1.00 12.40 101 ASN B C 1
ATOM 1754 O O . ASN B 1 123 ? 7.965 38.051 28.476 1.00 14.69 101 ASN B O 1
ATOM 1759 N N . HIS B 1 124 ? 6.818 36.424 27.439 1.00 10.11 102 HIS B N 1
ATOM 1760 C CA . HIS B 1 124 ? 6.860 37.115 26.153 1.00 9.21 102 HIS B CA 1
ATOM 1761 C C . HIS B 1 124 ? 5.698 36.689 25.265 1.00 7.94 102 HIS B C 1
ATOM 1762 O O . HIS B 1 124 ? 5.110 35.626 25.458 1.00 7.46 102 HIS B O 1
ATOM 1769 N N . TYR B 1 125 ? 5.369 37.537 24.297 1.00 6.75 103 TYR B N 1
ATOM 1770 C CA . TYR B 1 125 ? 4.256 37.289 23.385 1.00 5.54 103 TYR B CA 1
ATOM 1771 C C . TYR B 1 125 ? 4.470 38.225 22.198 1.00 6.38 103 TYR B C 1
ATOM 1772 O O . TYR B 1 125 ? 4.377 39.443 22.340 1.00 7.57 103 TYR B O 1
ATOM 1781 N N . THR B 1 126 ? 4.769 37.664 21.033 1.00 4.81 104 THR B N 1
ATOM 1782 C CA . THR B 1 126 ? 5.004 38.504 19.870 1.00 4.42 104 THR B CA 1
ATOM 1783 C C . THR B 1 126 ? 4.553 37.862 18.565 1.00 3.70 104 THR B C 1
ATOM 1784 O O . THR B 1 126 ? 4.561 36.641 18.421 1.00 4.90 104 THR B O 1
ATOM 1788 N N . LEU B 1 127 ? 4.143 38.708 17.624 1.00 3.91 105 LEU B N 1
ATOM 1789 C CA . LEU B 1 127 ? 3.679 38.272 16.311 1.00 3.75 105 LEU B CA 1
ATOM 1790 C C . LEU B 1 127 ? 4.514 38.903 15.206 1.00 3.53 105 LEU B C 1
ATOM 1791 O O . LEU B 1 127 ? 5.033 40.003 15.363 1.00 4.20 105 LEU B O 1
ATOM 1804 N N . THR B 1 129 ? 4.605 38.784 10.593 1.00 2.23 107 THR B N 1
ATOM 1805 C CA . THR B 1 129 ? 3.927 38.234 9.431 1.00 2.56 107 THR B CA 1
ATOM 1806 C C . THR B 1 129 ? 4.439 38.819 8.136 1.00 2.41 107 THR B C 1
ATOM 1807 O O . THR B 1 129 ? 5.062 39.877 8.122 1.00 2.67 107 THR B O 1
ATOM 1811 N N . THR B 1 130 ? 4.190 38.102 7.050 1.00 3.41 108 THR B N 1
ATOM 1812 C CA . THR B 1 130 ? 4.534 38.608 5.735 1.00 2.97 108 THR B CA 1
ATOM 1813 C C . THR B 1 130 ? 3.789 37.877 4.641 1.00 3.02 108 THR B C 1
ATOM 1814 O O . THR B 1 130 ? 3.509 36.679 4.736 1.00 2.60 108 THR B O 1
ATOM 1818 N N . ILE B 1 131 ? 3.433 38.636 3.615 1.00 2.21 109 ILE B N 1
ATOM 1819 C CA . ILE B 1 131 ? 2.799 38.074 2.442 1.00 3.12 109 ILE B CA 1
ATOM 1820 C C . ILE B 1 131 ? 3.997 37.314 1.855 1.00 2.86 109 ILE B C 1
ATOM 1821 O O . ILE B 1 131 ? 5.148 37.697 2.080 1.00 4.47 109 ILE B O 1
ATOM 1826 N N . GLY B 1 132 ? 3.762 36.234 1.127 1.00 4.05 110 GLY B N 1
ATOM 1827 C CA . GLY B 1 132 ? 4.901 35.508 0.590 1.00 5.00 110 GLY B CA 1
ATOM 1828 C C . GLY B 1 132 ? 5.374 35.996 -0.763 1.00 4.77 110 GLY B C 1
ATOM 1829 O O . GLY B 1 132 ? 4.829 36.953 -1.314 1.00 6.44 110 GLY B O 1
ATOM 1830 N N . TYR B 1 133 ? 6.431 35.369 -1.270 1.00 3.81 111 TYR B N 1
ATOM 1831 C CA . TYR B 1 133 ? 6.933 35.679 -2.602 1.00 4.37 111 TYR B CA 1
ATOM 1832 C C . TYR B 1 133 ? 6.083 34.759 -3.473 1.00 4.76 111 TYR B C 1
ATOM 1833 O O . TYR B 1 133 ? 5.792 33.628 -3.081 1.00 4.83 111 TYR B O 1
ATOM 1842 N N . TRP B 1 134 ? 5.688 35.229 -4.649 1.00 5.17 112 TRP B N 1
ATOM 1843 C CA . TRP B 1 134 ? 4.831 34.429 -5.513 1.00 5.88 112 TRP B CA 1
ATOM 1844 C C . TRP B 1 134 ? 5.307 34.354 -6.953 1.00 7.03 112 TRP B C 1
ATOM 1845 O O . TRP B 1 134 ? 6.115 35.168 -7.400 1.00 7.42 112 TRP B O 1
ATOM 1856 N N . GLU B 1 135 ? 4.796 33.359 -7.668 1.00 9.02 113 GLU B N 1
ATOM 1857 C CA . GLU B 1 135 ? 5.099 33.216 -9.086 1.00 14.08 113 GLU B CA 1
ATOM 1858 C C . GLU B 1 135 ? 4.147 32.212 -9.729 1.00 19.23 113 GLU B C 1
ATOM 1859 O O . GLU B 1 135 ? 3.400 31.518 -9.035 1.00 13.71 113 GLU B O 1
ATOM 1865 N N . GLU B 1 136 ? 4.157 32.169 -11.058 1.00 27.16 114 GLU B N 1
ATOM 1866 C CA . GLU B 1 136 ? 3.308 31.263 -11.829 1.00 35.57 114 GLU B CA 1
ATOM 1867 C C . GLU B 1 136 ? 1.863 31.758 -11.861 1.00 38.84 114 GLU B C 1
ATOM 1868 O O . GLU B 1 136 ? 1.089 31.528 -10.931 1.00 39.11 114 GLU B O 1
ATOM 1874 N N . GLY B 1 137 ? 1.510 32.445 -12.943 1.00 47.30 115 GLY B N 1
ATOM 1875 C CA . GLY B 1 137 ? 0.164 32.967 -13.085 1.00 51.91 115 GLY B CA 1
ATOM 1876 C C . GLY B 1 137 ? -0.173 33.990 -12.020 1.00 54.84 115 GLY B C 1
ATOM 1877 O O . GLY B 1 137 ? -1.175 33.860 -11.319 1.00 56.39 115 GLY B O 1
ATOM 1878 N N . SER B 1 138 ? 0.666 35.015 -11.904 1.00 59.34 116 SER B N 1
ATOM 1879 C CA . SER B 1 138 ? 0.469 36.072 -10.921 1.00 60.84 116 SER B CA 1
ATOM 1880 C C . SER B 1 138 ? -0.731 36.948 -11.258 1.00 61.35 116 SER B C 1
ATOM 1881 O O . SER B 1 138 ? -0.527 38.160 -11.474 1.00 62.62 116 SER B O 1
ATOM 1893 N N . ASN C 1 24 ? -0.746 55.188 -9.955 1.00 41.11 2 ASN C N 1
ATOM 1894 C CA . ASN C 1 24 ? -0.045 54.538 -8.854 1.00 32.82 2 ASN C CA 1
ATOM 1895 C C . ASN C 1 24 ? -0.945 53.588 -8.072 1.00 26.86 2 ASN C C 1
ATOM 1896 O O . ASN C 1 24 ? -1.998 53.984 -7.572 1.00 25.82 2 ASN C O 1
ATOM 1901 N N . GLY C 1 25 ? -0.522 52.334 -7.965 1.00 19.52 3 GLY C N 1
ATOM 1902 C CA . GLY C 1 25 ? -1.299 51.358 -7.226 1.00 14.83 3 GLY C CA 1
ATOM 1903 C C . GLY C 1 25 ? -1.861 50.233 -8.070 1.00 11.61 3 GLY C C 1
ATOM 1904 O O . GLY C 1 25 ? -1.522 50.082 -9.246 1.00 10.36 3 GLY C O 1
ATOM 1905 N N . ALA C 1 26 ? -2.729 49.437 -7.454 1.00 8.82 4 ALA C N 1
ATOM 1906 C CA . ALA C 1 26 ? -3.360 48.304 -8.115 1.00 7.72 4 ALA C CA 1
ATOM 1907 C C . ALA C 1 26 ? -4.839 48.295 -7.760 1.00 6.34 4 ALA C C 1
ATOM 1908 O O . ALA C 1 26 ? -5.242 48.872 -6.752 1.00 7.77 4 ALA C O 1
ATOM 1910 N N . ARG C 1 27 ? -5.647 47.640 -8.583 1.00 8.10 5 ARG C N 1
ATOM 1911 C CA . ARG C 1 27 ? -7.080 47.603 -8.336 1.00 9.11 5 ARG C CA 1
ATOM 1912 C C . ARG C 1 27 ? -7.556 46.478 -7.427 1.00 8.41 5 ARG C C 1
ATOM 1913 O O . ARG C 1 27 ? -8.670 46.537 -6.916 1.00 10.42 5 ARG C O 1
ATOM 1921 N N . LYS C 1 28 ? -6.728 45.457 -7.222 1.00 6.89 6 LYS C N 1
ATOM 1922 C CA . LYS C 1 28 ? -7.119 44.346 -6.359 1.00 6.98 6 LYS C CA 1
ATOM 1923 C C . LYS C 1 28 ? -6.032 44.035 -5.339 1.00 6.03 6 LYS C C 1
ATOM 1924 O O . LYS C 1 28 ? -4.853 43.962 -5.683 1.00 5.87 6 LYS C O 1
ATOM 1930 N N . TRP C 1 29 ? -6.445 43.846 -4.086 1.00 4.36 7 TRP C N 1
ATOM 1931 C CA . TRP C 1 29 ? -5.523 43.551 -2.991 1.00 3.68 7 TRP C CA 1
ATOM 1932 C C . TRP C 1 29 ? -6.014 42.356 -2.187 1.00 4.09 7 TRP C C 1
ATOM 1933 O O . TRP C 1 29 ? -7.216 42.182 -1.999 1.00 5.25 7 TRP C O 1
ATOM 1944 N N . PHE C 1 30 ? -5.074 41.538 -1.715 1.00 3.88 8 PHE C N 1
ATOM 1945 C CA . PHE C 1 30 ? -5.401 40.323 -0.978 1.00 3.80 8 PHE C CA 1
ATOM 1946 C C . PHE C 1 30 ? -4.584 40.155 0.303 1.00 3.61 8 PHE C C 1
ATOM 1947 O O . PHE C 1 30 ? -3.364 40.349 0.310 1.00 3.84 8 PHE C O 1
ATOM 1955 N N . PHE C 1 31 ? -5.267 39.774 1.378 1.00 3.22 9 PHE C N 1
ATOM 1956 C CA . PHE C 1 31 ? -4.635 39.554 2.679 1.00 2.81 9 PHE C CA 1
ATOM 1957 C C . PHE C 1 31 ? -5.179 38.257 3.257 1.00 3.76 9 PHE C C 1
ATOM 1958 O O . PHE C 1 31 ? -6.287 38.215 3.786 1.00 4.60 9 PHE C O 1
ATOM 1966 N N . PRO C 1 32 ? -4.401 37.173 3.165 1.00 3.54 10 PRO C N 1
ATOM 1967 C CA . PRO C 1 32 ? -4.846 35.879 3.684 1.00 3.69 10 PRO C CA 1
ATOM 1968 C C . PRO C 1 32 ? -5.026 35.724 5.188 1.00 3.72 10 PRO C C 1
ATOM 1969 O O . PRO C 1 32 ? -5.914 34.992 5.619 1.00 4.44 10 PRO C O 1
ATOM 1973 N N . ASP C 1 33 ? -4.198 36.390 5.988 1.00 5.30 11 ASP C N 1
ATOM 1974 C CA . ASP C 1 33 ? -4.300 36.226 7.437 1.00 4.71 11 ASP C CA 1
ATOM 1975 C C . ASP C 1 33 ? -5.082 37.303 8.169 1.00 6.42 11 ASP C C 1
ATOM 1976 O O . ASP C 1 33 ? -4.514 38.298 8.625 1.00 7.97 11 ASP C O 1
ATOM 1981 N N . GLY C 1 34 ? -6.387 37.083 8.293 1.00 5.81 12 GLY C N 1
ATOM 1982 C CA . GLY C 1 34 ? -7.240 38.023 8.994 1.00 5.14 12 GLY C CA 1
ATOM 1983 C C . GLY C 1 34 ? -7.725 37.394 10.287 1.00 4.79 12 GLY C C 1
ATOM 1984 O O . GLY C 1 34 ? -8.098 36.224 10.312 1.00 6.03 12 GLY C O 1
ATOM 1985 N N . TYR C 1 35 ? -7.723 38.169 11.364 1.00 6.31 13 TYR C N 1
ATOM 1986 C CA . TYR C 1 35 ? -8.166 37.665 12.655 1.00 7.17 13 TYR C CA 1
ATOM 1987 C C . TYR C 1 35 ? -8.259 38.823 13.634 1.00 8.75 13 TYR C C 1
ATOM 1988 O O . TYR C 1 35 ? -7.293 39.560 13.822 1.00 10.18 13 TYR C O 1
ATOM 1997 N N . ILE C 1 36 ? -9.419 38.982 14.257 1.00 6.88 14 ILE C N 1
ATOM 1998 C CA . ILE C 1 36 ? -9.605 40.049 15.229 1.00 8.37 14 ILE C CA 1
ATOM 1999 C C . ILE C 1 36 ? -9.534 39.445 16.632 1.00 7.44 14 ILE C C 1
ATOM 2000 O O . ILE C 1 36 ? -10.442 38.729 17.050 1.00 8.13 14 ILE C O 1
ATOM 2005 N N . PRO C 1 37 ? -8.439 39.705 17.367 1.00 7.47 15 PRO C N 1
ATOM 2006 C CA . PRO C 1 37 ? -8.290 39.167 18.726 1.00 8.36 15 PRO C CA 1
ATOM 2007 C C . PRO C 1 37 ? -9.316 39.836 19.640 1.00 9.26 15 PRO C C 1
ATOM 2008 O O . PRO C 1 37 ? -9.857 40.880 19.294 1.00 11.75 15 PRO C O 1
ATOM 2012 N N . ASN C 1 38 ? -9.568 39.254 20.810 1.00 12.32 16 ASN C N 1
ATOM 2013 C CA . ASN C 1 38 ? -10.562 39.823 21.719 1.00 13.66 16 ASN C CA 1
ATOM 2014 C C . ASN C 1 38 ? -10.010 40.515 22.965 1.00 13.96 16 ASN C C 1
ATOM 2015 O O . ASN C 1 38 ? -10.779 41.015 23.785 1.00 14.59 16 ASN C O 1
ATOM 2020 N N . GLY C 1 39 ? -8.690 40.552 23.107 1.00 11.99 17 GLY C N 1
ATOM 2021 C CA . GLY C 1 39 ? -8.101 41.183 24.275 1.00 11.56 17 GLY C CA 1
ATOM 2022 C C . GLY C 1 39 ? -8.149 42.699 24.265 1.00 11.63 17 GLY C C 1
ATOM 2023 O O . GLY C 1 39 ? -8.186 43.328 23.205 1.00 10.61 17 GLY C O 1
ATOM 2024 N N . LYS C 1 40 ? -8.148 43.287 25.458 1.00 10.88 18 LYS C N 1
ATOM 2025 C CA . LYS C 1 40 ? -8.176 44.736 25.621 1.00 12.88 18 LYS C CA 1
ATOM 2026 C C . LYS C 1 40 ? -7.287 45.156 26.787 1.00 12.89 18 LYS C C 1
ATOM 2027 O O . LYS C 1 40 ? -6.959 44.347 27.655 1.00 12.71 18 LYS C O 1
ATOM 2033 N N . ARG C 1 41 ? -6.904 46.428 26.794 1.00 12.58 19 ARG C N 1
ATOM 2034 C CA . ARG C 1 41 ? -6.083 46.999 27.857 1.00 13.09 19 ARG C CA 1
ATOM 2035 C C . ARG C 1 41 ? -6.425 48.480 27.938 1.00 12.26 19 ARG C C 1
ATOM 2036 O O . ARG C 1 41 ? -5.895 49.287 27.175 1.00 12.23 19 ARG C O 1
ATOM 2044 N N . GLY C 1 42 ? -7.318 48.833 28.857 1.00 12.29 20 GLY C N 1
ATOM 2045 C 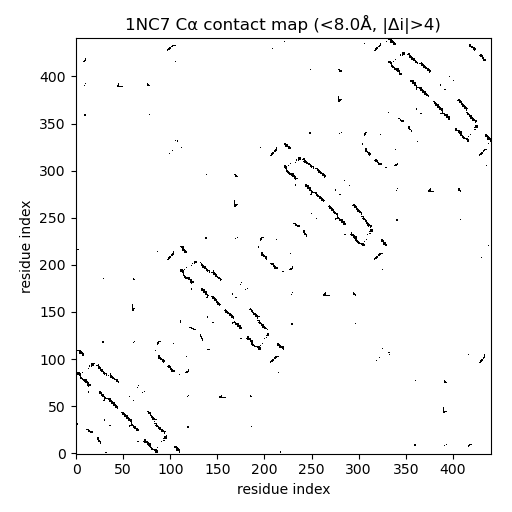CA . GLY C 1 42 ? -7.709 50.225 28.988 1.00 12.26 20 GLY C CA 1
ATOM 2046 C C . GLY C 1 42 ? -8.368 50.693 27.705 1.00 12.34 20 GLY C C 1
ATOM 2047 O O . GLY C 1 42 ? -9.331 50.086 27.241 1.00 12.23 20 GLY C O 1
ATOM 2048 N N . TYR C 1 43 ? -7.847 51.770 27.126 1.00 13.34 21 TYR C N 1
ATOM 2049 C CA . TYR C 1 43 ? -8.388 52.310 25.882 1.00 14.57 21 TYR C CA 1
ATOM 2050 C C . TYR C 1 43 ? -8.005 51.451 24.684 1.00 16.20 21 TYR C C 1
ATOM 2051 O O . TYR C 1 43 ? -8.617 51.548 23.620 1.00 17.76 21 TYR C O 1
ATOM 2060 N N . LEU C 1 44 ? -6.991 50.613 24.865 1.00 15.07 22 LEU C N 1
ATOM 2061 C CA . LEU C 1 44 ? -6.503 49.750 23.794 1.00 16.15 22 LEU C CA 1
ATOM 2062 C C . LEU C 1 44 ? -7.372 48.520 23.572 1.00 14.75 22 LEU C C 1
ATOM 2063 O O . LEU C 1 44 ? -7.691 47.792 24.508 1.00 15.89 22 LEU C O 1
ATOM 2068 N N . VAL C 1 45 ? -7.744 48.293 22.318 1.00 13.55 23 VAL C N 1
ATOM 2069 C CA . VAL C 1 45 ? -8.567 47.150 21.953 1.00 12.77 23 VAL C CA 1
ATOM 2070 C C . VAL C 1 45 ? -7.893 46.427 20.792 1.00 10.56 23 VAL C C 1
ATOM 2071 O O . VAL C 1 45 ? -7.435 47.066 19.844 1.00 10.26 23 VAL C O 1
ATOM 2075 N N . SER C 1 46 ? -7.806 45.104 20.876 1.00 8.60 24 SER C N 1
ATOM 2076 C CA . SER C 1 46 ? -7.192 44.335 19.800 1.00 7.79 24 SER C CA 1
ATOM 2077 C C . SER C 1 46 ? -7.984 44.608 18.535 1.00 8.34 24 SER C C 1
ATOM 2078 O O . SER C 1 46 ? -9.208 44.738 18.574 1.00 7.80 24 SER C O 1
ATOM 2081 N N . HIS C 1 47 ? -7.291 44.702 17.409 1.00 6.48 25 HIS C N 1
ATOM 2082 C CA . HIS C 1 47 ? -7.973 44.977 16.158 1.00 7.05 25 HIS C CA 1
ATOM 2083 C C . HIS C 1 47 ? -7.047 44.785 14.976 1.00 6.53 25 HIS C C 1
ATOM 2084 O O . HIS C 1 47 ? -5.872 44.459 15.124 1.00 6.04 25 HIS C O 1
ATOM 2091 N N . GLU C 1 48 ? -7.608 44.973 13.794 1.00 6.34 26 GLU C N 1
ATOM 2092 C CA . GLU C 1 48 ? -6.832 44.917 12.574 1.00 6.86 26 GLU C CA 1
ATOM 2093 C C . GLU C 1 48 ? -7.210 46.179 11.831 1.00 7.03 26 GLU C C 1
ATOM 2094 O O . GLU C 1 48 ? -8.366 46.608 11.861 1.00 7.05 26 GLU C O 1
ATOM 2100 N N . SER C 1 49 ? -6.222 46.802 11.206 1.00 6.86 27 SER C N 1
ATOM 2101 C CA . SER C 1 49 ? -6.467 48.010 10.448 1.00 7.83 27 SER C CA 1
ATOM 2102 C C . SER C 1 49 ? -6.087 47.757 9.004 1.00 6.25 27 SER C C 1
ATOM 2103 O O . SER C 1 49 ? -4.945 47.396 8.709 1.00 5.49 27 SER C O 1
ATOM 2106 N N . LEU C 1 50 ? -7.058 47.904 8.112 1.00 5.20 28 LEU C N 1
ATOM 2107 C CA . LEU C 1 50 ? -6.808 47.743 6.691 1.00 5.30 28 LEU C CA 1
ATOM 2108 C C . LEU C 1 50 ? -6.538 49.166 6.233 1.00 5.67 28 LEU C C 1
ATOM 2109 O O . LEU C 1 50 ? -7.448 49.997 6.164 1.00 5.56 28 LEU C O 1
ATOM 2114 N N . CYS C 1 51 ? -5.275 49.452 5.949 1.00 4.45 29 CYS C N 1
ATOM 2115 C CA . CYS C 1 51 ? -4.884 50.788 5.542 1.00 4.85 29 CYS C CA 1
ATOM 2116 C C . CYS C 1 51 ? -4.841 50.901 4.035 1.00 4.15 29 CYS C C 1
ATOM 2117 O O . CYS C 1 51 ? -4.223 50.087 3.347 1.00 5.09 29 CYS C O 1
ATOM 2120 N N . ILE C 1 52 ? -5.515 51.930 3.540 1.00 3.31 30 ILE C N 1
ATOM 2121 C CA . ILE C 1 52 ? -5.637 52.169 2.115 1.00 5.04 30 ILE C CA 1
ATOM 2122 C C . ILE C 1 52 ? -5.216 53.591 1.787 1.00 5.34 30 ILE C C 1
ATOM 2123 O O . ILE C 1 52 ? -5.519 54.523 2.528 1.00 7.71 30 ILE C O 1
ATOM 2136 N N . ASN C 1 54 ? -4.952 56.474 -1.499 1.00 6.31 32 ASN C N 1
ATOM 2137 C CA . ASN C 1 54 ? -5.387 56.818 -2.843 1.00 7.98 32 ASN C CA 1
ATOM 2138 C C . ASN C 1 54 ? -4.584 58.032 -3.299 1.00 8.59 32 ASN C C 1
ATOM 2139 O O . ASN C 1 54 ? -4.794 59.140 -2.805 1.00 8.34 32 ASN C O 1
ATOM 2144 N N . THR C 1 55 ? -3.657 57.818 -4.228 1.00 9.57 33 THR C N 1
ATOM 2145 C CA . THR C 1 55 ? -2.828 58.909 -4.734 1.00 12.49 33 THR C CA 1
ATOM 2146 C C . THR C 1 55 ? -3.362 59.431 -6.059 1.00 15.50 33 THR C C 1
ATOM 2147 O O . THR C 1 55 ? -2.729 60.264 -6.704 1.00 16.34 33 THR C O 1
ATOM 2151 N N . GLY C 1 56 ? -4.529 58.935 -6.459 1.00 15.68 34 GLY C N 1
ATOM 2152 C CA . GLY C 1 56 ? -5.130 59.359 -7.709 1.00 18.70 34 GLY C CA 1
ATOM 2153 C C . GLY C 1 56 ? -5.946 60.632 -7.598 1.00 20.38 34 GLY C C 1
ATOM 2154 O O . GLY C 1 56 ? -5.968 61.286 -6.553 1.00 20.28 34 GLY C O 1
ATOM 2155 N N . ASP C 1 57 ? -6.633 60.972 -8.684 1.00 23.40 35 ASP C N 1
ATOM 2156 C CA . ASP C 1 57 ? -7.454 62.175 -8.750 1.00 25.46 35 ASP C CA 1
ATOM 2157 C C . ASP C 1 57 ? -8.948 61.906 -8.576 1.00 25.86 35 ASP C C 1
ATOM 2158 O O . ASP C 1 57 ? -9.738 62.840 -8.444 1.00 25.60 35 ASP C O 1
ATOM 2163 N N . GLU C 1 58 ? -9.330 60.633 -8.573 1.00 24.18 36 GLU C N 1
ATOM 2164 C CA . GLU C 1 58 ? -10.734 60.254 -8.439 1.00 23.24 36 GLU C CA 1
ATOM 2165 C C . GLU C 1 58 ? -11.003 59.451 -7.169 1.00 20.91 36 GLU C C 1
ATOM 2166 O O . GLU C 1 58 ? -10.182 58.633 -6.759 1.00 19.28 36 GLU C O 1
ATOM 2172 N N . THR C 1 59 ? -12.157 59.690 -6.549 1.00 18.71 37 THR C N 1
ATOM 2173 C CA . THR C 1 59 ? -12.528 58.968 -5.339 1.00 16.37 37 THR C CA 1
ATOM 2174 C C . THR C 1 59 ? -12.545 57.479 -5.655 1.00 15.19 37 THR C C 1
ATOM 2175 O O . THR C 1 59 ? -13.027 57.064 -6.709 1.00 15.06 37 THR C O 1
ATOM 2179 N N . ALA C 1 60 ? -12.008 56.677 -4.743 1.00 13.32 38 ALA C N 1
ATOM 2180 C CA . ALA C 1 60 ? -11.967 55.238 -4.941 1.00 12.47 38 ALA C CA 1
ATOM 2181 C C . ALA C 1 60 ? -13.141 54.556 -4.251 1.00 11.86 38 ALA C C 1
ATOM 2182 O O . ALA C 1 60 ? -13.406 54.800 -3.074 1.00 12.30 38 ALA C O 1
ATOM 2184 N N . LYS C 1 61 ? -13.849 53.718 -5.000 1.00 11.67 39 LYS C N 1
ATOM 2185 C CA . LYS C 1 61 ? -14.971 52.957 -4.465 1.00 12.26 39 LYS C CA 1
ATOM 2186 C C . LYS C 1 61 ? -14.413 51.551 -4.298 1.00 11.98 39 LYS C C 1
ATOM 2187 O O . LYS C 1 61 ? -14.057 50.895 -5.279 1.00 10.73 39 LYS C O 1
ATOM 2193 N N . ILE C 1 62 ? -14.330 51.095 -3.056 1.00 10.30 40 ILE C N 1
ATOM 2194 C CA . ILE C 1 62 ? -13.758 49.786 -2.785 1.00 10.98 40 ILE C CA 1
ATOM 2195 C C . ILE C 1 62 ? -14.714 48.780 -2.164 1.00 10.42 40 ILE C C 1
ATOM 2196 O O . ILE C 1 62 ? -15.371 49.057 -1.160 1.00 10.48 40 ILE C O 1
ATOM 2201 N N . ARG C 1 63 ? -14.770 47.609 -2.786 1.00 8.25 41 ARG C N 1
ATOM 2202 C CA . ARG C 1 63 ? -15.597 46.500 -2.336 1.00 10.62 41 ARG C CA 1
ATOM 2203 C C . ARG C 1 63 ? -14.649 45.588 -1.563 1.00 8.86 41 ARG C C 1
ATOM 2204 O O . ARG C 1 63 ? -13.659 45.108 -2.114 1.00 9.25 41 ARG C O 1
ATOM 2212 N N . ILE C 1 64 ? -14.935 45.363 -0.287 1.00 8.30 42 ILE C N 1
ATOM 2213 C CA . ILE C 1 64 ? -14.079 44.518 0.534 1.00 8.28 42 ILE C CA 1
ATOM 2214 C C . ILE C 1 64 ? -14.797 43.218 0.858 1.00 7.55 42 ILE C C 1
ATOM 2215 O O . ILE C 1 64 ? -15.819 43.217 1.543 1.00 7.84 42 ILE C O 1
ATOM 2220 N N . THR C 1 65 ? -14.255 42.114 0.356 1.00 5.79 43 THR C N 1
ATOM 2221 C CA . THR C 1 65 ? -14.842 40.800 0.575 1.00 6.10 43 THR C CA 1
ATOM 2222 C C . THR C 1 65 ? -14.091 40.027 1.649 1.00 6.01 43 THR C C 1
ATOM 2223 O O . THR C 1 65 ? -12.867 39.886 1.594 1.00 6.30 43 THR C O 1
ATOM 2227 N N . PHE C 1 66 ? -14.831 39.535 2.633 1.00 5.50 44 PHE C N 1
ATOM 2228 C CA . PHE C 1 66 ? -14.240 38.754 3.712 1.00 5.42 44 PHE C CA 1
ATOM 2229 C C . PHE C 1 66 ? -14.600 37.290 3.489 1.00 6.37 44 PHE C C 1
ATOM 2230 O O . PHE C 1 66 ? -15.775 36.952 3.328 1.00 7.37 44 PHE C O 1
ATOM 2238 N N . LEU C 1 67 ? -13.584 36.433 3.450 1.00 5.22 45 LEU C N 1
ATOM 2239 C CA . LEU C 1 67 ? -13.781 35.000 3.255 1.00 5.85 45 LEU C CA 1
ATOM 2240 C C . LEU C 1 67 ? -13.505 34.312 4.579 1.00 4.77 45 LEU C C 1
ATOM 2241 O O . LEU C 1 67 ? -12.624 34.732 5.328 1.00 4.93 45 LEU C O 1
ATOM 2246 N N . PHE C 1 68 ? -14.247 33.246 4.857 1.00 4.70 46 PHE C N 1
ATOM 2247 C CA . PHE C 1 68 ? -14.092 32.515 6.107 1.00 4.67 46 PHE C CA 1
ATOM 2248 C C . PHE C 1 68 ? -13.746 31.055 5.852 1.00 5.74 46 PHE C C 1
ATOM 2249 O O . PHE C 1 68 ? -13.717 30.613 4.710 1.00 5.46 46 PHE C O 1
ATOM 2257 N N . GLU C 1 69 ? -13.479 30.306 6.916 1.00 6.34 47 GLU C N 1
ATOM 2258 C CA . GLU C 1 69 ? -13.112 28.905 6.752 1.00 6.98 47 GLU C CA 1
ATOM 2259 C C . GLU C 1 69 ? -14.298 27.990 6.484 1.00 7.79 47 GLU C C 1
ATOM 2260 O O . GLU C 1 69 ? -14.193 27.062 5.682 1.00 8.67 47 GLU C O 1
ATOM 2266 N N . ASP C 1 70 ? -15.418 28.256 7.151 1.00 10.59 48 ASP C N 1
ATOM 2267 C CA . ASP C 1 70 ? -16.618 27.433 7.010 1.00 14.51 48 ASP C CA 1
ATOM 2268 C C . ASP C 1 70 ? -17.906 28.249 6.973 1.00 15.50 48 ASP C C 1
ATOM 2269 O O . ASP C 1 70 ? -18.961 27.778 7.403 1.00 18.12 48 ASP C O 1
ATOM 2274 N N . SER C 1 71 ? -17.813 29.474 6.472 1.00 13.25 49 SER C N 1
ATOM 2275 C CA . SER C 1 71 ? -18.968 30.358 6.359 1.00 12.64 49 SER C CA 1
ATOM 2276 C C . SER C 1 71 ? -18.889 31.046 5.005 1.00 10.60 49 SER C C 1
ATOM 2277 O O . SER C 1 71 ? -17.823 31.079 4.390 1.00 9.44 49 SER C O 1
ATOM 2280 N N . LYS C 1 72 ? -20.012 31.591 4.546 1.00 9.47 50 LYS C N 1
ATOM 2281 C CA . LYS C 1 72 ? -20.064 32.287 3.264 1.00 10.32 50 LYS C CA 1
ATOM 2282 C C . LYS C 1 72 ? -19.445 33.678 3.378 1.00 7.64 50 LYS C C 1
ATOM 2283 O O . LYS C 1 72 ? -19.335 34.231 4.475 1.00 8.49 50 LYS C O 1
ATOM 2289 N N . PRO C 1 73 ? -19.048 34.269 2.241 1.00 8.35 51 PRO C N 1
ATOM 2290 C CA . PRO C 1 73 ? -18.434 35.602 2.239 1.00 7.50 51 PRO C CA 1
ATOM 2291 C C . PRO C 1 73 ? -19.352 36.728 2.699 1.00 7.75 51 PRO C C 1
ATOM 2292 O O . PRO C 1 73 ? -20.577 36.626 2.615 1.00 7.83 51 PRO C O 1
ATOM 2296 N N . VAL C 1 74 ? -18.737 37.797 3.192 1.00 6.46 52 VAL C N 1
ATOM 2297 C CA . VAL C 1 74 ? -19.461 38.985 3.622 1.00 7.48 52 VAL C CA 1
ATOM 2298 C C . VAL C 1 74 ? -18.758 40.128 2.910 1.00 7.70 52 VAL C C 1
ATOM 2299 O O . VAL C 1 74 ? -17.527 40.205 2.917 1.00 8.56 52 VAL C O 1
ATOM 2303 N N .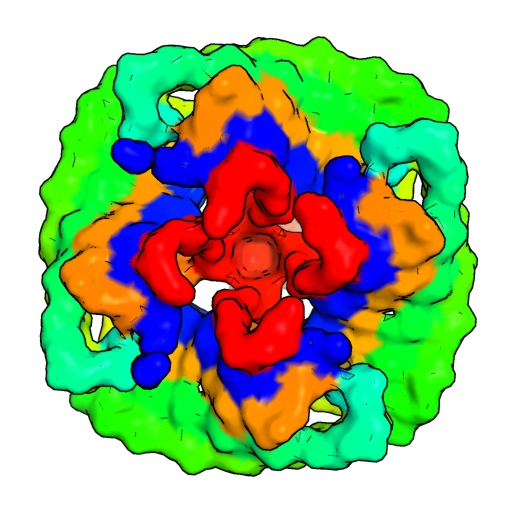 VAL C 1 75 ? -19.530 41.011 2.287 1.00 6.04 53 VAL C N 1
ATOM 2304 C CA . VAL C 1 75 ? -18.939 42.116 1.548 1.00 6.35 53 VAL C CA 1
ATOM 2305 C C . VAL C 1 75 ? -19.317 43.485 2.088 1.00 6.97 53 VAL C C 1
ATOM 2306 O O . VAL C 1 75 ? -20.490 43.768 2.334 1.00 8.40 53 VAL C O 1
ATOM 2310 N N . HIS C 1 76 ? -18.308 44.332 2.260 1.00 6.65 54 HIS C N 1
ATOM 2311 C CA . HIS C 1 76 ? -18.505 45.693 2.742 1.00 8.15 54 HIS C CA 1
ATOM 2312 C C . HIS C 1 76 ? -18.006 46.654 1.673 1.00 9.66 54 HIS C C 1
ATOM 2313 O O . HIS C 1 76 ? -17.289 46.256 0.754 1.00 9.51 54 HIS C O 1
ATOM 2320 N N . GLU C 1 77 ? -18.391 47.917 1.793 1.00 10.48 55 GLU C N 1
ATOM 2321 C CA . GLU C 1 77 ? -17.964 48.926 0.837 1.00 12.61 55 GLU C CA 1
ATOM 2322 C C . GLU C 1 77 ? -17.474 50.174 1.547 1.00 11.42 55 GLU C C 1
ATOM 2323 O O . GLU C 1 77 ? -18.031 50.586 2.565 1.00 12.29 55 GLU C O 1
ATOM 2329 N N . VAL C 1 78 ? -16.418 50.765 1.005 1.00 10.37 56 VAL C N 1
ATOM 2330 C CA . VAL C 1 78 ? -15.856 51.983 1.557 1.00 10.44 56 VAL C CA 1
ATOM 2331 C C . VAL C 1 78 ? -15.415 52.874 0.407 1.00 9.17 56 VAL C C 1
ATOM 2332 O O . VAL C 1 78 ? -15.301 52.430 -0.736 1.00 9.12 56 VAL C O 1
ATOM 2336 N N . GLU C 1 79 ? -15.187 54.139 0.718 1.00 10.23 57 GLU C N 1
ATOM 2337 C CA . GLU C 1 79 ? -14.734 55.093 -0.275 1.00 11.61 57 GLU C CA 1
ATOM 2338 C C . GLU C 1 79 ? -13.563 55.858 0.311 1.00 11.87 57 GLU C C 1
ATOM 2339 O O . GLU C 1 79 ? -13.477 56.044 1.524 1.00 11.22 57 GLU C O 1
ATOM 2345 N N . ILE C 1 80 ? -12.649 56.276 -0.554 1.00 10.28 58 ILE C N 1
ATOM 2346 C CA . ILE C 1 80 ? -11.495 57.046 -0.119 1.00 11.01 58 ILE C CA 1
ATOM 2347 C C . ILE C 1 80 ? -11.262 58.162 -1.130 1.00 11.81 58 ILE C C 1
ATOM 2348 O O . ILE C 1 80 ? -11.105 57.913 -2.328 1.00 11.00 58 ILE C O 1
ATOM 2353 N N . SER C 1 81 ? -11.262 59.393 -0.630 1.00 11.71 59 SER C N 1
ATOM 2354 C CA . SER C 1 81 ? -11.075 60.578 -1.455 1.00 13.03 59 SER C CA 1
ATOM 2355 C C . SER C 1 81 ? -9.670 60.665 -2.043 1.00 13.57 59 SER C C 1
ATOM 2356 O O . SER C 1 81 ? -8.742 60.011 -1.571 1.00 12.07 59 SER C O 1
ATOM 2359 N N . PRO C 1 82 ? -9.501 61.479 -3.096 1.00 13.14 60 PRO C N 1
ATOM 2360 C CA . PRO C 1 82 ? -8.201 61.650 -3.751 1.00 13.29 60 PRO C CA 1
ATOM 2361 C C . PRO C 1 82 ? -7.136 62.203 -2.808 1.00 11.40 60 PRO C C 1
ATOM 2362 O O . PRO C 1 82 ? -7.412 63.085 -1.994 1.00 10.32 60 PRO C O 1
ATOM 2374 N N . LYS C 1 84 ? -5.702 60.932 -0.184 1.00 8.06 62 LYS C N 1
ATOM 2375 C CA . LYS C 1 84 ? -6.048 60.730 1.216 1.00 8.64 62 LYS C CA 1
ATOM 2376 C C . LYS C 1 84 ? -5.677 59.325 1.663 1.00 8.79 62 LYS C C 1
ATOM 2377 O O . LYS C 1 84 ? -5.483 58.426 0.842 1.00 9.56 62 LYS C O 1
ATOM 2383 N N . SER C 1 85 ? -5.585 59.162 2.978 1.00 7.38 63 SER C N 1
ATOM 2384 C CA . SER C 1 85 ? -5.272 57.891 3.617 1.00 6.91 63 SER C CA 1
ATOM 2385 C C . SER C 1 85 ? -6.541 57.453 4.343 1.00 8.33 63 SER C C 1
ATOM 2386 O O . SER C 1 85 ? -7.387 58.281 4.679 1.00 7.32 63 SER C O 1
ATOM 2389 N N . LEU C 1 86 ? -6.684 56.152 4.560 1.00 7.48 64 LEU C N 1
ATOM 2390 C CA . LEU C 1 86 ? -7.827 55.630 5.289 1.00 8.46 64 LEU C CA 1
ATOM 2391 C C . LEU C 1 86 ? -7.366 54.402 6.051 1.00 6.85 64 LEU C C 1
ATOM 2392 O O . LEU C 1 86 ? -6.978 53.403 5.451 1.00 6.95 64 LEU C O 1
ATOM 2397 N N . HIS C 1 87 ? -7.368 54.500 7.375 1.00 6.73 65 HIS C N 1
ATOM 2398 C CA . HIS C 1 87 ? -6.988 53.380 8.230 1.00 6.46 65 HIS C CA 1
ATOM 2399 C C . HIS C 1 87 ? -8.309 52.784 8.709 1.00 7.35 65 HIS C C 1
ATOM 2400 O O . HIS C 1 87 ? -8.872 53.222 9.713 1.00 10.01 65 HIS C O 1
ATOM 2407 N N . LEU C 1 88 ? -8.796 51.785 7.982 1.00 4.98 66 LEU C N 1
ATOM 2408 C CA . LEU C 1 88 ? -10.073 51.149 8.294 1.00 5.99 66 LEU C CA 1
ATOM 2409 C C . LEU C 1 88 ? -10.012 50.135 9.435 1.00 6.28 66 LEU C C 1
ATOM 2410 O O . LEU C 1 88 ? -9.309 49.127 9.351 1.00 6.72 66 LEU C O 1
ATOM 2415 N N . ARG C 1 89 ? -10.756 50.408 10.503 1.00 6.32 67 ARG C N 1
ATOM 2416 C CA . ARG C 1 89 ? -10.804 49.510 11.653 1.00 6.78 67 ARG C CA 1
ATOM 2417 C C . ARG C 1 89 ? -11.748 48.357 11.336 1.00 7.22 67 ARG C C 1
ATOM 2418 O O . ARG C 1 89 ? -12.968 48.526 11.296 1.00 7.61 67 ARG C O 1
ATOM 2426 N N . LEU C 1 90 ? -11.176 47.181 11.116 1.00 6.50 68 LEU C N 1
ATOM 2427 C CA . LEU C 1 90 ? -11.957 46.005 10.769 1.00 7.02 68 LEU C CA 1
ATOM 2428 C C . LEU C 1 90 ? -12.778 45.424 11.907 1.00 9.07 68 LEU C C 1
ATOM 2429 O O . LEU C 1 90 ? -13.683 44.628 11.670 1.00 11.51 68 LEU C O 1
ATOM 2434 N N . ASP C 1 91 ? -12.463 45.821 13.135 1.00 9.11 69 ASP C N 1
ATOM 2435 C CA . ASP C 1 91 ? -13.180 45.329 14.307 1.00 11.80 69 ASP C CA 1
ATOM 2436 C C . ASP C 1 91 ? -14.500 46.066 14.524 1.00 13.74 69 ASP C C 1
ATOM 2437 O O . ASP C 1 91 ? -15.230 45.777 15.475 1.00 14.45 69 ASP C O 1
ATOM 2442 N N . LYS C 1 92 ? -14.803 47.007 13.636 1.00 14.50 70 LYS C N 1
ATOM 2443 C CA . LYS C 1 92 ? -16.031 47.794 13.732 1.00 16.49 70 LYS C CA 1
ATOM 2444 C C . LYS C 1 92 ? -16.991 47.491 12.584 1.00 16.43 70 LYS C C 1
ATOM 2445 O O . LYS C 1 92 ? -17.854 48.311 12.262 1.00 16.69 70 LYS C O 1
ATOM 2451 N N . LEU C 1 93 ? -16.852 46.316 11.977 1.00 14.71 71 LEU C N 1
ATOM 2452 C CA . LEU C 1 93 ? -17.701 45.943 10.849 1.00 15.32 71 LEU C CA 1
ATOM 2453 C C . LEU C 1 93 ? -18.646 44.774 11.111 1.00 15.30 71 LEU C C 1
ATOM 2454 O O . LEU C 1 93 ? -19.285 44.270 10.185 1.00 15.37 71 LEU C O 1
ATOM 2459 N N . GLY C 1 94 ? -18.736 44.339 12.363 1.00 13.98 72 GLY C N 1
ATOM 2460 C CA . GLY C 1 94 ? -19.622 43.234 12.686 1.00 15.69 72 GLY C CA 1
ATOM 2461 C C . GLY C 1 94 ? -19.010 41.869 12.438 1.00 16.19 72 GLY C C 1
ATOM 2462 O O . GLY C 1 94 ? -19.694 40.847 12.532 1.00 17.00 72 GLY C O 1
ATOM 2463 N N . ILE C 1 95 ? -17.722 41.845 12.110 1.00 16.44 73 ILE C N 1
ATOM 2464 C CA . ILE C 1 95 ? -17.028 40.585 11.868 1.00 16.98 73 ILE C CA 1
ATOM 2465 C C . ILE C 1 95 ? -16.851 39.894 13.216 1.00 16.50 73 ILE C C 1
ATOM 2466 O O . ILE C 1 95 ? -16.420 40.515 14.187 1.00 17.71 73 ILE C O 1
ATOM 2471 N N . PRO C 1 96 ? -17.195 38.601 13.299 1.00 16.23 74 PRO C N 1
ATOM 2472 C CA . PRO C 1 96 ? -17.045 37.892 14.571 1.00 16.28 74 PRO C CA 1
ATOM 2473 C C . PRO C 1 96 ? -15.600 37.938 15.045 1.00 16.20 74 PRO C C 1
ATOM 2474 O O . PRO C 1 96 ? -14.676 37.752 14.252 1.00 16.15 74 PRO C O 1
ATOM 2478 N N . LYS C 1 97 ? -15.402 38.200 16.332 1.00 15.09 75 LYS C N 1
ATOM 2479 C CA . LYS C 1 97 ? -14.052 38.237 16.871 1.00 14.84 75 LYS C CA 1
ATOM 2480 C C . LYS C 1 97 ? -13.549 36.805 16.996 1.00 14.25 75 LYS C C 1
ATOM 2481 O O . LYS C 1 97 ? -14.341 35.860 17.064 1.00 13.26 75 LYS C O 1
ATOM 2487 N N . CYS C 1 98 ? -12.230 36.652 17.012 1.00 12.13 76 CYS C N 1
ATOM 2488 C CA . CYS C 1 98 ? -11.600 35.346 17.143 1.00 12.18 76 CYS C CA 1
ATOM 2489 C C . CYS C 1 98 ? -12.082 34.343 16.102 1.00 12.02 76 CYS C C 1
ATOM 2490 O O . CYS C 1 98 ? -12.264 33.159 16.392 1.00 12.80 76 CYS C O 1
ATOM 2493 N N . LYS C 1 99 ? -12.283 34.828 14.883 1.00 11.32 77 LYS C N 1
ATOM 2494 C CA . LYS C 1 99 ? -12.720 33.982 13.784 1.00 10.17 77 LYS C CA 1
ATOM 2495 C C . LYS C 1 99 ? -11.806 34.259 12.596 1.00 10.03 77 LYS C C 1
ATOM 2496 O O . LYS C 1 99 ? -11.794 35.365 12.058 1.00 9.83 77 LYS C O 1
ATOM 2502 N N . PRO C 1 100 ? -11.020 33.258 12.177 1.00 8.14 78 PRO C N 1
ATOM 2503 C CA . PRO C 1 100 ? -10.117 33.456 11.042 1.00 7.89 78 PRO C CA 1
ATOM 2504 C C . PRO C 1 100 ? -10.838 33.823 9.754 1.00 6.62 78 PRO C C 1
ATOM 2505 O O . PRO C 1 100 ? -11.930 33.329 9.474 1.00 7.72 78 PRO C O 1
ATOM 2509 N N . TYR C 1 101 ? -10.222 34.704 8.975 1.00 4.73 79 TYR C N 1
ATOM 2510 C CA . TYR C 1 101 ? -10.792 35.125 7.707 1.00 3.67 79 TYR C CA 1
ATOM 2511 C C . TYR C 1 101 ? -9.682 35.611 6.793 1.00 3.47 79 TYR C C 1
ATOM 2512 O O . TYR C 1 101 ? -8.512 35.644 7.188 1.00 4.54 79 TYR C O 1
ATOM 2521 N N . SER C 1 102 ? -10.051 35.950 5.562 1.00 4.50 80 SER C N 1
ATOM 2522 C CA . SER C 1 102 ? -9.113 36.467 4.575 1.00 4.05 80 SER C CA 1
ATOM 2523 C C . SER C 1 102 ? -9.815 37.626 3.894 1.00 4.39 80 SER C C 1
ATOM 2524 O O . SER C 1 102 ? -11.045 37.698 3.891 1.00 3.68 80 SER C O 1
ATOM 2527 N N . ILE C 1 103 ? -9.036 38.528 3.311 1.00 4.26 81 ILE C N 1
ATOM 2528 C CA . ILE C 1 103 ? -9.598 39.706 2.673 1.00 4.35 81 ILE C CA 1
ATOM 2529 C C . ILE C 1 103 ? -9.217 39.872 1.212 1.00 4.76 81 ILE C C 1
ATOM 2530 O O . ILE C 1 103 ? -8.055 39.715 0.850 1.00 4.19 81 ILE C O 1
ATOM 2543 N N . ALA C 1 105 ? -9.890 42.835 -1.658 1.00 5.00 83 ALA C N 1
ATOM 2544 C CA . ALA C 1 105 ? -10.440 44.168 -1.839 1.00 6.06 83 ALA C CA 1
ATOM 2545 C C . ALA C 1 105 ? -10.323 44.545 -3.306 1.00 7.33 83 ALA C C 1
ATOM 2546 O O . ALA C 1 105 ? -9.268 44.369 -3.922 1.00 8.00 83 ALA C O 1
ATOM 2548 N N . GLU C 1 106 ? -11.413 45.060 -3.864 1.00 7.17 84 GLU C N 1
ATOM 2549 C CA . GLU C 1 106 ? -11.440 45.449 -5.267 1.00 8.39 84 GLU C CA 1
ATOM 2550 C C . GLU C 1 106 ? -11.841 46.914 -5.401 1.00 8.01 84 GLU C C 1
ATOM 2551 O O . GLU C 1 106 ? -12.899 47.325 -4.929 1.00 9.85 84 GLU C O 1
ATOM 2557 N N . SER C 1 107 ? -10.985 47.697 -6.049 1.00 8.96 85 SER C N 1
ATOM 2558 C CA . SER C 1 107 ? -11.224 49.125 -6.232 1.00 8.86 85 SER C CA 1
ATOM 2559 C C . SER C 1 107 ? -11.461 49.472 -7.699 1.00 10.30 85 SER C C 1
ATOM 2560 O O . SER C 1 107 ? -10.957 48.788 -8.591 1.00 10.43 85 SER C O 1
ATOM 2563 N N . ASN C 1 108 ? -12.229 50.531 -7.950 1.00 11.20 86 ASN C N 1
ATOM 2564 C CA . ASN C 1 108 ? -12.489 50.935 -9.328 1.00 12.14 86 ASN C CA 1
ATOM 2565 C C . ASN C 1 108 ? -11.308 51.721 -9.886 1.00 12.52 86 ASN C C 1
ATOM 2566 O O . ASN C 1 108 ? -11.188 51.902 -11.097 1.00 14.25 86 ASN C O 1
ATOM 2571 N N . VAL C 1 109 ? -10.437 52.178 -8.991 1.00 11.04 87 VAL C N 1
ATOM 2572 C CA . VAL C 1 109 ? -9.243 52.920 -9.372 1.00 11.19 87 VAL C CA 1
ATOM 2573 C C . VAL C 1 109 ? -8.064 52.369 -8.572 1.00 10.80 87 VAL C C 1
ATOM 2574 O O . VAL C 1 109 ? -8.246 51.792 -7.504 1.00 10.11 87 VAL C O 1
ATOM 2578 N N . PRO C 1 110 ? -6.840 52.535 -9.083 1.00 10.60 88 PRO C N 1
ATOM 2579 C CA . PRO C 1 110 ? -5.658 52.033 -8.376 1.00 9.88 88 PRO C CA 1
ATOM 2580 C C . PRO C 1 110 ? -5.446 52.633 -6.984 1.00 8.99 88 PRO C C 1
ATOM 2581 O O . PRO C 1 110 ? -5.592 53.836 -6.786 1.00 8.41 88 PRO C O 1
ATOM 2585 N N . VAL C 1 111 ? -5.112 51.772 -6.025 1.00 7.31 89 VAL C N 1
ATOM 2586 C CA . VAL C 1 111 ? -4.831 52.184 -4.651 1.00 5.92 89 VAL C CA 1
ATOM 2587 C C . VAL C 1 111 ? -3.749 51.251 -4.114 1.00 4.43 89 VAL C C 1
ATOM 2588 O O . VAL C 1 111 ? -3.310 50.337 -4.813 1.00 5.05 89 VAL C O 1
ATOM 2592 N N . VAL C 1 112 ? -3.313 51.487 -2.881 1.00 4.17 90 VAL C N 1
ATOM 2593 C CA . VAL C 1 112 ? -2.302 50.628 -2.263 1.00 4.36 90 VAL C CA 1
ATOM 2594 C C . VAL C 1 112 ? -2.818 50.268 -0.880 1.00 4.46 90 VAL C C 1
ATOM 2595 O O . VAL C 1 112 ? -3.370 51.119 -0.182 1.00 4.31 90 VAL C O 1
ATOM 2607 N N . GLN C 1 114 ? -2.310 47.913 2.977 1.00 3.42 92 GLN C N 1
ATOM 2608 C CA . GLN C 1 114 ? -1.457 47.254 3.964 1.00 3.08 92 GLN C CA 1
ATOM 2609 C C . GLN C 1 114 ? -2.360 46.823 5.120 1.00 3.99 92 GLN C C 1
ATOM 2610 O O . GLN C 1 114 ? -3.287 47.545 5.477 1.00 5.37 92 GLN C O 1
ATOM 2616 N N . LEU C 1 115 ? -2.103 45.646 5.689 1.00 3.09 93 LEU C N 1
ATOM 2617 C CA . LEU C 1 115 ? -2.907 45.155 6.808 1.00 3.25 93 LEU C CA 1
ATOM 2618 C C . LEU C 1 115 ? -2.041 44.982 8.049 1.00 3.79 93 LEU C C 1
ATOM 2619 O O . LEU C 1 115 ? -0.988 44.341 8.001 1.00 4.11 93 LEU C O 1
ATOM 2624 N N . SER C 1 116 ? -2.488 45.556 9.161 1.00 3.41 94 SER C N 1
ATOM 2625 C CA . SER C 1 116 ? -1.750 45.459 10.412 1.00 3.71 94 SER C CA 1
ATOM 2626 C C . SER C 1 116 ? -2.660 44.977 11.525 1.00 4.18 94 SER C C 1
ATOM 2627 O O . SER C 1 116 ? -3.842 45.312 11.568 1.00 5.16 94 SER C O 1
ATOM 2630 N N . ARG C 1 117 ? -2.099 44.193 12.433 1.00 3.73 95 ARG C N 1
ATOM 2631 C CA . ARG C 1 117 ? -2.874 43.675 13.544 1.00 3.90 95 ARG C CA 1
ATOM 2632 C C . ARG C 1 117 ? -2.251 44.054 14.874 1.00 3.66 95 ARG C C 1
ATOM 2633 O O . ARG C 1 117 ? -1.032 43.996 15.039 1.00 3.69 95 ARG C O 1
ATOM 2641 N N . LEU C 1 118 ? -3.100 44.467 15.808 1.00 4.89 96 LEU C N 1
ATOM 2642 C CA . LEU C 1 118 ? -2.665 44.774 17.164 1.00 3.21 96 LEU C CA 1
ATOM 2643 C C . LEU C 1 118 ? -3.331 43.714 18.036 1.00 4.83 96 LEU C C 1
ATOM 2644 O O . LEU C 1 118 ? -4.559 43.621 18.090 1.00 5.55 96 LEU C O 1
ATOM 2649 N N . ASP C 1 119 ? -2.517 42.901 18.696 1.00 4.77 97 ASP C N 1
ATOM 2650 C CA . ASP C 1 119 ? -3.029 41.868 19.579 1.00 4.36 97 ASP C CA 1
ATOM 2651 C C . ASP C 1 119 ? -2.594 42.361 20.952 1.00 4.07 97 ASP C C 1
ATOM 2652 O O . ASP C 1 119 ? -1.406 42.363 21.267 1.00 5.11 97 ASP C O 1
ATOM 2657 N N . VAL C 1 120 ? -3.556 42.807 21.751 1.00 4.77 98 VAL C N 1
ATOM 2658 C CA . VAL C 1 120 ? -3.245 43.333 23.070 1.00 6.47 98 VAL C CA 1
ATOM 2659 C C . VAL C 1 120 ? -4.131 42.729 24.149 1.00 7.68 98 VAL C C 1
ATOM 2660 O O . VAL C 1 120 ? -5.267 42.332 23.892 1.00 7.97 98 VAL C O 1
ATOM 2664 N N . GLY C 1 121 ? -3.585 42.655 25.355 1.00 8.12 99 GLY C N 1
ATOM 2665 C CA . GLY C 1 121 ? -4.317 42.112 26.481 1.00 9.84 99 GLY C CA 1
ATOM 2666 C C . GLY C 1 121 ? -3.695 42.631 27.760 1.00 10.35 99 GLY C C 1
ATOM 2667 O O . GLY C 1 121 ? -2.819 43.496 27.728 1.00 9.39 99 GLY C O 1
ATOM 2668 N N . LYS C 1 122 ? -4.139 42.101 28.891 1.00 11.22 100 LYS C N 1
ATOM 2669 C CA . LYS C 1 122 ? -3.615 42.527 30.179 1.00 12.79 100 LYS C CA 1
ATOM 2670 C C . LYS C 1 122 ? -2.101 42.358 30.252 1.00 12.36 100 LYS C C 1
ATOM 2671 O O . LYS C 1 122 ? -1.398 43.230 30.769 1.00 13.31 100 LYS C O 1
ATOM 2677 N N . ASN C 1 123 ? -1.599 41.249 29.713 1.00 11.82 101 ASN C N 1
ATOM 2678 C CA . ASN C 1 123 ? -0.171 40.964 29.773 1.00 11.89 101 ASN C CA 1
ATOM 2679 C C . ASN C 1 123 ? 0.594 40.850 28.457 1.00 10.92 101 ASN C C 1
ATOM 2680 O O . ASN C 1 123 ? 1.662 40.236 28.412 1.00 11.71 101 ASN C O 1
ATOM 2685 N N . HIS C 1 124 ? 0.058 41.422 27.386 1.00 8.37 102 HIS C N 1
ATOM 2686 C CA . HIS C 1 124 ? 0.758 41.394 26.106 1.00 7.30 102 HIS C CA 1
ATOM 2687 C C . HIS C 1 124 ? 0.338 42.558 25.225 1.00 6.29 102 HIS C C 1
ATOM 2688 O O . HIS C 1 124 ? -0.710 43.166 25.436 1.00 7.00 102 HIS C O 1
ATOM 2695 N N . TYR C 1 125 ? 1.176 42.865 24.241 1.00 6.81 103 TYR C N 1
ATOM 2696 C CA . TYR C 1 125 ? 0.930 43.963 23.313 1.00 5.75 103 TYR C CA 1
ATOM 2697 C C . TYR C 1 125 ? 1.879 43.733 22.147 1.00 6.29 103 TYR C C 1
ATOM 2698 O O . TYR C 1 125 ? 3.090 43.885 22.288 1.00 6.44 103 TYR C O 1
ATOM 2707 N N . THR C 1 126 ? 1.337 43.362 20.993 1.00 5.02 104 THR C N 1
ATOM 2708 C CA . THR C 1 126 ? 2.191 43.106 19.847 1.00 4.72 104 THR C CA 1
ATOM 2709 C C . THR C 1 126 ? 1.562 43.524 18.523 1.00 4.84 104 THR C C 1
ATOM 2710 O O . THR C 1 126 ? 0.339 43.503 18.360 1.00 4.22 104 THR C O 1
ATOM 2714 N N . LEU C 1 127 ? 2.421 43.914 17.587 1.00 3.37 105 LEU C N 1
ATOM 2715 C CA . LEU C 1 127 ? 2.001 44.346 16.259 1.00 4.33 105 LEU C CA 1
ATOM 2716 C C . LEU C 1 127 ? 2.649 43.503 15.171 1.00 3.19 105 LEU C C 1
ATOM 2717 O O . LEU C 1 127 ? 3.759 43.008 15.344 1.00 2.88 105 LEU C O 1
ATOM 2730 N N . THR C 1 129 ? 2.543 43.332 10.559 1.00 2.93 107 THR C N 1
ATOM 2731 C CA . THR C 1 129 ? 2.010 43.996 9.382 1.00 2.71 107 THR C CA 1
ATOM 2732 C C . THR C 1 129 ? 2.612 43.466 8.100 1.00 2.16 107 THR C C 1
ATOM 2733 O O . THR C 1 129 ? 3.676 42.855 8.100 1.00 2.70 107 THR C O 1
ATOM 2737 N N . THR C 1 130 ? 1.906 43.696 7.004 1.00 2.29 108 THR C N 1
ATOM 2738 C CA . THR C 1 130 ? 2.425 43.339 5.700 1.00 2.67 108 THR C CA 1
ATOM 2739 C C . THR C 1 130 ? 1.698 44.079 4.603 1.00 2.46 108 THR C C 1
ATOM 2740 O O . THR C 1 130 ? 0.507 44.376 4.706 1.00 1.23 108 THR C O 1
ATOM 2744 N N . ILE C 1 131 ? 2.451 44.407 3.562 1.00 3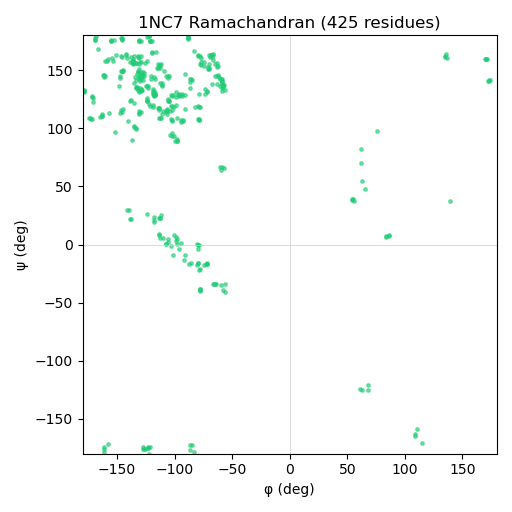.10 109 ILE C N 1
ATOM 2745 C CA . ILE C 1 131 ? 1.888 45.026 2.382 1.00 3.40 109 ILE C CA 1
ATOM 2746 C C . ILE C 1 131 ? 1.122 43.826 1.807 1.00 4.26 109 ILE C C 1
ATOM 2747 O O . ILE C 1 131 ? 1.496 42.677 2.049 1.00 4.03 109 ILE C O 1
ATOM 2752 N N . GLY C 1 132 ? 0.051 44.060 1.064 1.00 3.95 110 GLY C N 1
ATOM 2753 C CA . GLY C 1 132 ? -0.680 42.920 0.541 1.00 4.34 110 GLY C CA 1
ATOM 2754 C C . GLY C 1 132 ? -0.191 42.423 -0.801 1.00 4.95 110 GLY C C 1
ATOM 2755 O O . GLY C 1 132 ? 0.755 42.971 -1.368 1.00 5.56 110 GLY C O 1
ATOM 2756 N N . TYR C 1 133 ? -0.805 41.345 -1.279 1.00 4.58 111 TYR C N 1
ATOM 2757 C CA . TYR C 1 133 ? -0.499 40.815 -2.601 1.00 4.16 111 TYR C CA 1
ATOM 2758 C C . TYR C 1 133 ? -1.416 41.654 -3.483 1.00 4.70 111 TYR C C 1
ATOM 2759 O O . TYR C 1 133 ? -2.550 41.948 -3.100 1.00 4.17 111 TYR C O 1
ATOM 2768 N N . TRP C 1 134 ? -0.941 42.031 -4.662 1.00 5.19 112 TRP C N 1
ATOM 2769 C CA . TRP C 1 134 ? -1.741 42.864 -5.547 1.00 6.49 112 TRP C CA 1
ATOM 2770 C C . TRP C 1 134 ? -1.797 42.340 -6.969 1.00 7.00 112 TRP C C 1
ATOM 2771 O O . TRP C 1 134 ? -0.972 41.523 -7.381 1.00 7.56 112 TRP C O 1
ATOM 2782 N N . GLU C 1 135 ? -2.800 42.801 -7.702 1.00 11.25 113 GLU C N 1
ATOM 2783 C CA . GLU C 1 135 ? -2.922 42.471 -9.116 1.00 17.58 113 GLU C CA 1
ATOM 2784 C C . GLU C 1 135 ? -3.785 43.509 -9.813 1.00 23.87 113 GLU C C 1
ATOM 2785 O O . GLU C 1 135 ? -4.529 44.247 -9.165 1.00 19.34 113 GLU C O 1
ATOM 2791 N N . GLU C 1 136 ? -3.653 43.583 -11.133 1.00 34.77 114 GLU C N 1
ATOM 2792 C CA . GLU C 1 136 ? -4.387 44.559 -11.925 1.00 43.66 114 GLU C CA 1
ATOM 2793 C C . GLU C 1 136 ? -3.885 45.942 -11.508 1.00 46.96 114 GLU C C 1
ATOM 2794 O O . GLU C 1 136 ? -4.668 46.851 -11.234 1.00 47.39 114 GLU C O 1
ATOM 2800 N N . GLY C 1 137 ? -2.562 46.080 -11.456 1.00 55.50 115 GLY C N 1
ATOM 2801 C CA . GLY C 1 137 ? -1.953 47.343 -11.074 1.00 61.16 115 GLY C CA 1
ATOM 2802 C C . GLY C 1 137 ? -0.883 47.805 -12.046 1.00 64.86 115 GLY C C 1
ATOM 2803 O O . GLY C 1 137 ? -0.180 46.988 -12.639 1.00 65.71 115 GLY C O 1
ATOM 2804 N N . SER C 1 138 ? -0.757 49.119 -12.207 1.00 67.86 116 SER C N 1
ATOM 2805 C CA . SER C 1 138 ? 0.226 49.699 -13.119 1.00 70.07 116 SER C CA 1
ATOM 2806 C C . SER C 1 138 ? 1.650 49.598 -12.582 1.00 70.93 116 SER C C 1
ATOM 2807 O O . SER C 1 138 ? 1.828 49.054 -11.474 1.00 70.74 116 SER C O 1
ATOM 2811 N N . HIS D 1 22 ? 22.651 47.870 -15.508 1.00 59.42 0 HIS D N 1
ATOM 2812 C CA . HIS D 1 22 ? 21.279 47.590 -14.997 1.00 58.93 0 HIS D CA 1
ATOM 2813 C C . HIS D 1 22 ? 21.175 48.076 -13.552 1.00 56.89 0 HIS D C 1
ATOM 2814 O O . HIS D 1 22 ? 22.003 47.726 -12.710 1.00 58.27 0 HIS D O 1
ATOM 2829 N N . ASN D 1 24 ? 19.151 48.657 -9.776 1.00 32.87 2 ASN D N 1
ATOM 2830 C CA . ASN D 1 24 ? 18.328 47.869 -8.864 1.00 24.39 2 ASN D CA 1
ATOM 2831 C C . ASN D 1 24 ? 17.293 48.712 -8.130 1.00 19.77 2 ASN D C 1
ATOM 2832 O O . ASN D 1 24 ? 17.591 49.807 -7.649 1.00 18.99 2 ASN D O 1
ATOM 2837 N N . GLY D 1 25 ? 16.078 48.192 -8.035 1.00 14.14 3 GLY D N 1
ATOM 2838 C CA . GLY D 1 25 ? 15.037 48.909 -7.328 1.00 11.52 3 GLY D CA 1
ATOM 2839 C C . GLY D 1 25 ? 13.952 49.504 -8.197 1.00 9.26 3 GLY D C 1
ATOM 2840 O O . GLY D 1 25 ? 13.801 49.154 -9.368 1.00 9.72 3 GLY D O 1
ATOM 2841 N N . ALA D 1 26 ? 13.191 50.413 -7.602 1.00 7.30 4 ALA D N 1
ATOM 2842 C CA . ALA D 1 26 ? 12.093 51.078 -8.285 1.00 7.57 4 ALA D CA 1
ATOM 2843 C C . ALA D 1 26 ? 12.086 52.556 -7.920 1.00 7.54 4 ALA D C 1
ATOM 2844 O O . ALA D 1 26 ? 12.609 52.951 -6.881 1.00 6.26 4 ALA D O 1
ATOM 2846 N N . ARG D 1 27 ? 11.481 53.376 -8.770 1.00 7.53 5 ARG D N 1
ATOM 2847 C CA . ARG D 1 27 ? 11.445 54.806 -8.508 1.00 8.70 5 ARG D CA 1
ATOM 2848 C C . ARG D 1 27 ? 10.304 55.277 -7.609 1.00 8.28 5 ARG D C 1
ATOM 2849 O O . ARG D 1 27 ? 10.347 56.391 -7.090 1.00 10.77 5 ARG D O 1
ATOM 2857 N N . LYS D 1 28 ? 9.292 54.437 -7.414 1.00 7.05 6 LYS D N 1
ATOM 2858 C CA . LYS D 1 28 ? 8.168 54.823 -6.568 1.00 7.60 6 LYS D CA 1
ATOM 2859 C C . LYS D 1 28 ? 7.832 53.752 -5.538 1.00 5.95 6 LYS D C 1
ATOM 2860 O O . LYS D 1 28 ? 7.734 52.572 -5.870 1.00 6.08 6 LYS D O 1
ATOM 2866 N N . TRP D 1 29 ? 7.658 54.181 -4.290 1.00 5.08 7 TRP D N 1
ATOM 2867 C CA . TRP D 1 29 ? 7.343 53.275 -3.186 1.00 4.78 7 TRP D CA 1
ATOM 2868 C C . TRP D 1 29 ? 6.148 53.779 -2.388 1.00 4.25 7 TRP D C 1
ATOM 2869 O O . TRP D 1 29 ? 5.980 54.985 -2.207 1.00 5.94 7 TRP D O 1
ATOM 2880 N N . PHE D 1 30 ? 5.332 52.846 -1.900 1.00 4.26 8 PHE D N 1
ATOM 2881 C CA . PHE D 1 30 ? 4.112 53.184 -1.171 1.00 4.16 8 PHE D CA 1
ATOM 2882 C C . PHE D 1 30 ? 3.934 52.384 0.118 1.00 4.02 8 PHE D C 1
ATOM 2883 O O . PHE D 1 30 ? 4.104 51.162 0.130 1.00 4.40 8 PHE D O 1
ATOM 2891 N N . PHE D 1 31 ? 3.574 53.084 1.190 1.00 3.13 9 PHE D N 1
ATOM 2892 C CA . PHE D 1 31 ? 3.352 52.469 2.499 1.00 3.08 9 PHE D CA 1
ATOM 2893 C C . PHE D 1 31 ? 2.049 53.013 3.080 1.00 2.67 9 PHE D C 1
ATOM 2894 O O . PHE D 1 31 ? 2.013 54.117 3.624 1.00 3.68 9 PHE D O 1
ATOM 2902 N N . PRO D 1 32 ? 0.960 52.239 2.980 1.00 3.14 10 PRO D N 1
ATOM 2903 C CA . PRO D 1 32 ? -0.330 52.695 3.505 1.00 3.02 10 PRO D CA 1
ATOM 2904 C C . PRO D 1 32 ? -0.473 52.898 5.010 1.00 3.37 10 PRO D C 1
ATOM 2905 O O . PRO D 1 32 ? -1.203 53.794 5.436 1.00 5.34 10 PRO D O 1
ATOM 2909 N N . ASP D 1 33 ? 0.203 52.085 5.818 1.00 4.70 11 ASP D N 1
ATOM 2910 C CA . ASP D 1 33 ? 0.052 52.218 7.265 1.00 5.43 11 ASP D CA 1
ATOM 2911 C C . ASP D 1 33 ? 1.134 53.007 7.985 1.00 6.69 11 ASP D C 1
ATOM 2912 O O . ASP D 1 33 ? 2.136 52.444 8.428 1.00 7.56 11 ASP D O 1
ATOM 2917 N N . GLY D 1 34 ? 0.909 54.312 8.110 1.00 6.33 12 GLY D N 1
ATOM 2918 C CA . GLY D 1 34 ? 1.848 55.171 8.805 1.00 6.08 12 GLY D CA 1
ATOM 2919 C C . GLY D 1 34 ? 1.211 55.694 10.080 1.00 6.27 12 GLY D C 1
ATOM 2920 O O . GLY D 1 34 ? 0.031 56.059 10.086 1.00 7.74 12 GLY D O 1
ATOM 2921 N N . TYR D 1 35 ? 1.982 55.732 11.162 1.00 6.73 13 TYR D N 1
ATOM 2922 C CA . TYR D 1 35 ? 1.477 56.209 12.446 1.00 7.94 13 TYR D CA 1
ATOM 2923 C C . TYR D 1 35 ? 2.631 56.332 13.434 1.00 8.81 13 TYR D C 1
ATOM 2924 O O . TYR D 1 35 ? 3.387 55.382 13.625 1.00 10.51 13 TYR D O 1
ATOM 2933 N N . ILE D 1 36 ? 2.771 57.497 14.057 1.00 7.43 14 ILE D N 1
ATOM 2934 C CA . ILE D 1 36 ? 3.825 57.705 15.042 1.00 8.56 14 ILE D CA 1
ATOM 2935 C C . ILE D 1 36 ? 3.210 57.619 16.437 1.00 8.47 14 ILE D C 1
ATOM 2936 O O . ILE D 1 36 ? 2.492 58.525 16.853 1.00 7.92 14 ILE D O 1
ATOM 2941 N N . PRO D 1 37 ? 3.462 56.518 17.168 1.00 7.52 15 PRO D N 1
ATOM 2942 C CA . PRO D 1 37 ? 2.913 56.358 18.522 1.00 8.70 15 PRO D CA 1
ATOM 2943 C C . PRO D 1 37 ? 3.556 57.392 19.452 1.00 10.58 15 PRO D C 1
ATOM 2944 O O . PRO D 1 37 ? 4.599 57.946 19.123 1.00 10.32 15 PRO D O 1
ATOM 2948 N N . ASN D 1 38 ? 2.960 57.632 20.617 1.00 13.09 16 ASN D N 1
ATOM 2949 C CA . ASN D 1 38 ? 3.501 58.636 21.537 1.00 17.18 16 ASN D CA 1
ATOM 2950 C C . ASN D 1 38 ? 4.220 58.132 22.789 1.00 18.33 16 ASN D C 1
ATOM 2951 O O . ASN D 1 38 ? 4.622 58.934 23.632 1.00 19.74 16 ASN D O 1
ATOM 2956 N N . GLY D 1 39 ? 4.391 56.822 22.919 1.00 17.24 17 GLY D N 1
ATOM 2957 C CA . GLY D 1 39 ? 5.055 56.296 24.102 1.00 15.17 17 GLY D CA 1
ATOM 2958 C C . GLY D 1 39 ? 6.572 56.309 24.059 1.00 15.13 17 GLY D C 1
ATOM 2959 O O . GLY D 1 39 ? 7.176 56.512 23.006 1.00 15.24 17 GLY D O 1
ATOM 2960 N N . LYS D 1 40 ? 7.194 56.099 25.216 1.00 14.25 18 LYS D N 1
ATOM 2961 C CA . LYS D 1 40 ? 8.646 56.069 25.306 1.00 15.71 18 LYS D CA 1
ATOM 2962 C C . LYS D 1 40 ? 9.112 55.161 26.441 1.00 15.57 18 LYS D C 1
ATOM 2963 O O . LYS D 1 40 ? 8.330 54.795 27.318 1.00 15.15 18 LYS D O 1
ATOM 2969 N N . ARG D 1 41 ? 10.386 54.786 26.400 1.00 14.99 19 ARG D N 1
ATOM 2970 C CA . ARG D 1 41 ? 10.990 53.944 27.426 1.00 17.83 19 ARG D CA 1
ATOM 2971 C C . ARG D 1 41 ? 12.495 54.173 27.416 1.00 19.58 19 ARG D C 1
ATOM 2972 O O . ARG D 1 41 ? 13.176 53.829 26.448 1.00 19.92 19 ARG D O 1
ATOM 2980 N N . GLY D 1 42 ? 13.009 54.754 28.495 1.00 24.44 20 GLY D N 1
ATOM 2981 C CA . GLY D 1 42 ? 14.432 55.018 28.574 1.00 26.91 20 GLY D CA 1
ATOM 2982 C C . GLY D 1 42 ? 14.896 55.961 27.480 1.00 28.39 20 GLY D C 1
ATOM 2983 O O . GLY D 1 42 ? 14.368 57.064 27.336 1.00 29.07 20 GLY D O 1
ATOM 2984 N N . TYR D 1 43 ? 15.882 55.522 26.705 1.00 29.98 21 TYR D N 1
ATOM 2985 C CA . TYR D 1 43 ? 16.429 56.327 25.616 1.00 31.69 21 TYR D CA 1
ATOM 2986 C C . TYR D 1 43 ? 15.564 56.267 24.361 1.00 29.50 21 TYR D C 1
ATOM 2987 O O . TYR D 1 43 ? 15.679 57.117 23.478 1.00 28.30 21 TYR D O 1
ATOM 2996 N N . LEU D 1 44 ? 14.696 55.263 24.290 1.00 24.36 22 LEU D N 1
ATOM 2997 C CA . LEU D 1 44 ? 13.842 55.076 23.124 1.00 20.57 22 LEU D CA 1
ATOM 2998 C C . LEU D 1 44 ? 12.483 55.761 23.163 1.00 17.30 22 LEU D C 1
ATOM 2999 O O . LEU D 1 44 ? 11.858 55.896 24.213 1.00 17.01 22 LEU D O 1
ATOM 3004 N N . VAL D 1 45 ? 12.036 56.189 21.990 1.00 14.74 23 VAL D N 1
ATOM 3005 C CA . VAL D 1 45 ? 10.734 56.815 21.833 1.00 12.71 23 VAL D CA 1
ATOM 3006 C C . VAL D 1 45 ? 10.085 56.061 20.679 1.00 10.40 23 VAL D C 1
ATOM 3007 O O . VAL D 1 45 ? 10.780 55.565 19.791 1.00 9.77 23 VAL D O 1
ATOM 3011 N N . SER D 1 46 ? 8.765 55.939 20.709 1.00 7.86 24 SER D N 1
ATOM 3012 C CA . SER D 1 46 ? 8.054 55.255 19.637 1.00 6.62 24 SER D CA 1
ATOM 3013 C C . SER D 1 46 ? 8.323 56.020 18.349 1.00 7.34 24 SER D C 1
ATOM 3014 O O . SER D 1 46 ? 8.419 57.246 18.351 1.00 7.40 24 SER D O 1
ATOM 3017 N N . HIS D 1 47 ? 8.443 55.299 17.243 1.00 5.92 25 HIS D N 1
ATOM 3018 C CA . HIS D 1 47 ? 8.720 55.957 15.978 1.00 6.20 25 HIS D CA 1
ATOM 3019 C C . HIS D 1 47 ? 8.536 55.013 14.811 1.00 5.47 25 HIS D C 1
ATOM 3020 O O . HIS D 1 47 ? 8.189 53.847 14.975 1.00 6.48 25 HIS D O 1
ATOM 3027 N N . GLU D 1 48 ? 8.756 55.553 13.621 1.00 6.54 26 GLU D N 1
ATOM 3028 C CA . GLU D 1 48 ? 8.708 54.770 12.402 1.00 6.18 26 GLU D CA 1
ATOM 3029 C C . GLU D 1 48 ? 9.980 55.145 11.679 1.00 5.61 26 GLU D C 1
ATOM 3030 O O . GLU D 1 48 ? 10.422 56.294 11.743 1.00 6.45 26 GLU D O 1
ATOM 3036 N N . SER D 1 49 ? 10.587 54.163 11.029 1.00 6.06 27 SER D N 1
ATOM 3037 C CA . SER D 1 49 ? 11.802 54.404 10.279 1.00 7.06 27 SER D CA 1
ATOM 3038 C C . SER D 1 49 ? 11.549 54.011 8.837 1.00 6.08 27 SER D C 1
ATOM 3039 O O . SER D 1 49 ? 11.205 52.863 8.548 1.00 5.72 27 SER D O 1
ATOM 3042 N N . LEU D 1 50 ? 11.680 54.979 7.937 1.00 5.02 28 LEU D N 1
ATOM 3043 C CA . LEU D 1 50 ? 11.514 54.705 6.520 1.00 4.21 28 LEU D CA 1
ATOM 3044 C C . LEU D 1 50 ? 12.932 54.418 6.068 1.00 4.52 28 LEU D C 1
ATOM 3045 O O . LEU D 1 50 ? 13.765 55.324 5.992 1.00 5.99 28 LEU D O 1
ATOM 3050 N N . CYS D 1 51 ? 13.213 53.151 5.795 1.00 3.57 29 CYS D N 1
ATOM 3051 C CA . CYS D 1 51 ? 14.551 52.756 5.394 1.00 4.76 29 CYS D CA 1
ATOM 3052 C C . CYS D 1 51 ? 14.673 52.685 3.889 1.00 3.01 29 CYS D C 1
ATOM 3053 O O . CYS D 1 51 ? 13.875 52.034 3.213 1.00 4.57 29 CYS D O 1
ATOM 3056 N N . ILE D 1 52 ? 15.690 53.372 3.376 1.00 3.83 30 ILE D N 1
ATOM 3057 C CA . ILE D 1 52 ? 15.931 53.460 1.947 1.00 5.47 30 ILE D CA 1
ATOM 3058 C C . ILE D 1 52 ? 17.360 53.057 1.615 1.00 4.36 30 ILE D C 1
ATOM 3059 O O . ILE D 1 52 ? 18.293 53.398 2.342 1.00 6.41 30 ILE D O 1
ATOM 3072 N N . ASN D 1 54 ? 20.261 52.735 -1.682 1.00 5.16 32 ASN D N 1
ATOM 3073 C CA . ASN D 1 54 ? 20.627 53.127 -3.035 1.00 6.02 32 ASN D CA 1
ATOM 3074 C C . ASN D 1 54 ? 21.851 52.312 -3.436 1.00 6.06 32 ASN D C 1
ATOM 3075 O O . ASN D 1 54 ? 22.943 52.541 -2.922 1.00 6.79 32 ASN D O 1
ATOM 3080 N N . THR D 1 55 ? 21.661 51.358 -4.344 1.00 6.95 33 THR D N 1
ATOM 3081 C CA . THR D 1 55 ? 22.759 50.512 -4.798 1.00 8.85 33 THR D CA 1
ATOM 3082 C C . THR D 1 55 ? 23.332 51.013 -6.117 1.00 11.40 33 THR D C 1
ATOM 3083 O O . THR D 1 55 ? 24.211 50.376 -6.696 1.00 13.47 33 THR D O 1
ATOM 3087 N N . GLY D 1 56 ? 22.836 52.158 -6.578 1.00 11.10 34 GLY D N 1
ATOM 3088 C CA . GLY D 1 56 ? 23.286 52.717 -7.843 1.00 12.07 34 GLY D CA 1
ATOM 3089 C C . GLY D 1 56 ? 24.519 53.597 -7.784 1.00 12.25 34 GLY D C 1
ATOM 3090 O O . GLY D 1 56 ? 25.124 53.778 -6.725 1.00 13.34 34 GLY D O 1
ATOM 3091 N N . ASP D 1 57 ? 24.880 54.160 -8.935 1.00 13.52 35 ASP D N 1
ATOM 3092 C CA . ASP D 1 57 ? 26.057 55.013 -9.048 1.00 15.12 35 ASP D CA 1
ATOM 3093 C C . ASP D 1 57 ? 25.754 56.507 -8.992 1.00 15.58 35 ASP D C 1
ATOM 3094 O O . ASP D 1 57 ? 26.662 57.332 -9.099 1.00 15.73 35 ASP D O 1
ATOM 3099 N N . GLU D 1 58 ? 24.483 56.857 -8.836 1.00 14.03 36 GLU D N 1
ATOM 3100 C CA . GLU D 1 58 ? 24.100 58.259 -8.756 1.00 14.63 36 GLU D CA 1
ATOM 3101 C C . GLU D 1 58 ? 23.283 58.528 -7.504 1.00 13.71 36 GLU D C 1
ATOM 3102 O O . GLU D 1 58 ? 22.538 57.664 -7.036 1.00 13.36 36 GLU D O 1
ATOM 3108 N N . THR D 1 59 ? 23.440 59.729 -6.959 1.00 12.12 37 THR D N 1
ATOM 3109 C CA . THR D 1 59 ? 22.719 60.131 -5.762 1.00 11.71 37 THR D CA 1
ATOM 3110 C C . THR D 1 59 ? 21.222 60.143 -6.040 1.00 10.42 37 THR D C 1
ATOM 3111 O O . THR D 1 59 ? 20.774 60.588 -7.099 1.00 11.53 37 THR D O 1
ATOM 3115 N N . ALA D 1 60 ? 20.449 59.643 -5.084 1.00 9.25 38 ALA D N 1
ATOM 3116 C CA . ALA D 1 60 ? 19.007 59.605 -5.233 1.00 9.65 38 ALA D CA 1
ATOM 3117 C C . ALA D 1 60 ? 18.371 60.793 -4.529 1.00 9.20 38 ALA D C 1
ATOM 3118 O O . ALA D 1 60 ? 18.666 61.072 -3.367 1.00 10.22 38 ALA D O 1
ATOM 3120 N N . LYS D 1 61 ? 17.520 61.506 -5.258 1.00 9.82 39 LYS D N 1
ATOM 3121 C CA . LYS D 1 61 ? 16.794 62.645 -4.713 1.00 10.61 39 LYS D CA 1
ATOM 3122 C C . LYS D 1 61 ? 15.376 62.115 -4.559 1.00 9.19 39 LYS D C 1
ATOM 3123 O O . LYS D 1 61 ? 14.717 61.768 -5.543 1.00 9.62 39 LYS D O 1
ATOM 3129 N N . ILE D 1 62 ? 14.916 62.047 -3.319 1.00 9.35 40 ILE D N 1
ATOM 3130 C CA . ILE D 1 62 ? 13.607 61.493 -3.038 1.00 9.34 40 ILE D CA 1
ATOM 3131 C C . ILE D 1 62 ? 12.616 62.472 -2.427 1.00 8.50 40 ILE D C 1
ATOM 3132 O O . ILE D 1 62 ? 12.922 63.167 -1.459 1.00 9.27 40 ILE D O 1
ATOM 3137 N N . ARG D 1 63 ? 11.428 62.519 -3.023 1.00 7.32 41 ARG D N 1
ATOM 3138 C CA . ARG D 1 63 ? 10.343 63.370 -2.555 1.00 9.47 41 ARG D CA 1
ATOM 3139 C C . ARG D 1 63 ? 9.388 62.448 -1.803 1.00 7.80 41 ARG D C 1
ATOM 3140 O O . ARG D 1 63 ? 8.852 61.498 -2.378 1.00 8.19 41 ARG D O 1
ATOM 3148 N N . ILE D 1 64 ? 9.197 62.719 -0.516 1.00 7.32 42 ILE D N 1
ATOM 3149 C CA . ILE D 1 64 ? 8.332 61.896 0.322 1.00 7.65 42 ILE D CA 1
ATOM 3150 C C . ILE D 1 64 ? 7.032 62.617 0.642 1.00 6.65 42 ILE D C 1
ATOM 3151 O O . ILE D 1 64 ? 7.036 63.638 1.328 1.00 8.13 42 ILE D O 1
ATOM 3156 N N . THR D 1 65 ? 5.925 62.071 0.153 1.00 5.92 43 THR D N 1
ATOM 3157 C CA . THR D 1 65 ? 4.614 62.667 0.380 1.00 6.72 43 THR D CA 1
ATOM 3158 C C . THR D 1 65 ? 3.822 61.916 1.448 1.00 6.60 43 THR D C 1
ATOM 3159 O O . THR D 1 65 ? 3.675 60.693 1.388 1.00 6.36 43 THR D O 1
ATOM 3163 N N . PH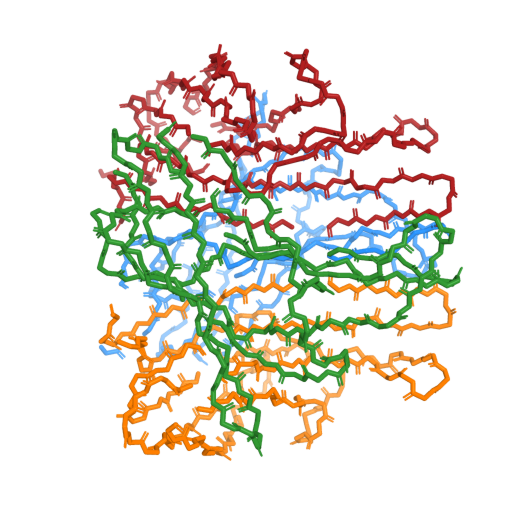E D 1 66 ? 3.319 62.664 2.423 1.00 5.85 44 PHE D N 1
ATOM 3164 C CA . PHE D 1 66 ? 2.521 62.099 3.502 1.00 5.45 44 PHE D CA 1
ATOM 3165 C C . PHE D 1 66 ? 1.060 62.463 3.269 1.00 7.09 44 PHE D C 1
ATOM 3166 O O . PHE D 1 66 ? 0.721 63.644 3.135 1.00 6.77 44 PHE D O 1
ATOM 3174 N N . LEU D 1 67 ? 0.206 61.446 3.198 1.00 5.32 45 LEU D N 1
ATOM 3175 C CA . LEU D 1 67 ? -1.226 61.639 2.998 1.00 5.47 45 LEU D CA 1
ATOM 3176 C C . LEU D 1 67 ? -1.922 61.367 4.324 1.00 6.02 45 LEU D C 1
ATOM 3177 O O . LEU D 1 67 ? -1.517 60.479 5.074 1.00 6.54 45 LEU D O 1
ATOM 3182 N N . PHE D 1 68 ? -2.968 62.131 4.613 1.00 5.69 46 PHE D N 1
ATOM 3183 C CA . PHE D 1 68 ? -3.700 61.967 5.861 1.00 5.15 46 PHE D CA 1
ATOM 3184 C C . PHE D 1 68 ? -5.157 61.609 5.605 1.00 5.38 46 PHE D C 1
ATOM 3185 O O . PHE D 1 68 ? -5.599 61.567 4.459 1.00 6.72 46 PHE D O 1
ATOM 3193 N N . GLU D 1 69 ? -5.902 61.340 6.673 1.00 7.54 47 GLU D N 1
ATOM 3194 C CA . GLU D 1 69 ? -7.301 60.971 6.520 1.00 8.40 47 GLU D CA 1
ATOM 3195 C C . GLU D 1 69 ? -8.217 62.158 6.257 1.00 9.60 47 GLU D C 1
ATOM 3196 O O . GLU D 1 69 ? -9.140 62.055 5.451 1.00 9.30 47 GLU D O 1
ATOM 3202 N N . ASP D 1 70 ? -7.957 63.278 6.929 1.00 12.15 48 ASP D N 1
ATOM 3203 C CA . ASP D 1 70 ? -8.786 64.474 6.778 1.00 15.48 48 ASP D CA 1
ATOM 3204 C C . ASP D 1 70 ? -7.980 65.762 6.688 1.00 16.00 48 ASP D C 1
ATOM 3205 O O . ASP D 1 70 ? -8.492 66.845 6.978 1.00 17.50 48 ASP D O 1
ATOM 3210 N N . SER D 1 71 ? -6.718 65.643 6.300 1.00 13.46 49 SER D N 1
ATOM 3211 C CA . SER D 1 71 ? -5.845 66.800 6.158 1.00 13.63 49 SER D CA 1
ATOM 3212 C C . SER D 1 71 ? -5.156 66.700 4.811 1.00 12.40 49 SER D C 1
ATOM 3213 O O . SER D 1 71 ? -5.120 65.629 4.203 1.00 11.11 49 SER D O 1
ATOM 3216 N N . LYS D 1 72 ? -4.610 67.817 4.345 1.00 10.14 50 LYS D N 1
ATOM 3217 C CA . LYS D 1 72 ? -3.919 67.832 3.069 1.00 9.27 50 LYS D CA 1
ATOM 3218 C C . LYS D 1 72 ? -2.507 67.280 3.207 1.00 8.30 50 LYS D C 1
ATOM 3219 O O . LYS D 1 72 ? -1.965 67.195 4.311 1.00 8.27 50 LYS D O 1
ATOM 3225 N N . PRO D 1 73 ? -1.894 66.891 2.080 1.00 8.07 51 PRO D N 1
ATOM 3226 C CA . PRO D 1 73 ? -0.539 66.330 2.060 1.00 8.20 51 PRO D CA 1
ATOM 3227 C C . PRO D 1 73 ? 0.577 67.247 2.542 1.00 8.63 51 PRO D C 1
ATOM 3228 O O . PRO D 1 73 ? 0.472 68.473 2.479 1.00 8.84 51 PRO D O 1
ATOM 3232 N N . VAL D 1 74 ? 1.644 66.622 3.033 1.00 6.40 52 VAL D N 1
ATOM 3233 C CA . VAL D 1 74 ? 2.834 67.319 3.495 1.00 6.71 52 VAL D CA 1
ATOM 3234 C C . VAL D 1 74 ? 3.968 66.608 2.768 1.00 7.79 52 VAL D C 1
ATOM 3235 O O . VAL D 1 74 ? 4.008 65.376 2.728 1.00 7.00 52 VAL D O 1
ATOM 3239 N N . VAL D 1 75 ? 4.872 67.379 2.173 1.00 5.73 53 VAL D N 1
ATOM 3240 C CA . VAL D 1 75 ? 5.970 66.798 1.412 1.00 6.98 53 VAL D CA 1
ATOM 3241 C C . VAL D 1 75 ? 7.348 67.148 1.953 1.00 7.42 53 VAL D C 1
ATOM 3242 O O . VAL D 1 75 ? 7.641 68.309 2.226 1.00 7.60 53 VAL D O 1
ATOM 3246 N N . HIS D 1 76 ? 8.187 66.125 2.100 1.00 6.79 54 HIS D N 1
ATOM 3247 C CA . HIS D 1 76 ? 9.553 66.285 2.576 1.00 7.72 54 HIS D CA 1
ATOM 3248 C C . HIS D 1 76 ? 10.504 65.779 1.502 1.00 8.06 54 HIS D C 1
ATOM 3249 O O . HIS D 1 76 ? 10.087 65.089 0.568 1.00 8.50 54 HIS D O 1
ATOM 3256 N N . GLU D 1 77 ? 11.780 66.123 1.638 1.00 9.22 55 GLU D N 1
ATOM 3257 C CA . GLU D 1 77 ? 12.795 65.713 0.676 1.00 10.92 55 GLU D CA 1
ATOM 3258 C C . GLU D 1 77 ? 14.037 65.190 1.384 1.00 9.78 55 GLU D C 1
ATOM 3259 O O . GLU D 1 77 ? 14.418 65.687 2.443 1.00 11.08 55 GLU D O 1
ATOM 3265 N N . VAL D 1 78 ? 14.660 64.177 0.793 1.00 9.37 56 VAL D N 1
ATOM 3266 C CA . VAL D 1 78 ? 15.886 63.602 1.335 1.00 9.18 56 VAL D CA 1
ATOM 3267 C C . VAL D 1 78 ? 16.757 63.155 0.170 1.00 8.42 56 VAL D C 1
ATOM 3268 O O . VAL D 1 78 ? 16.279 63.009 -0.958 1.00 8.61 56 VAL D O 1
ATOM 3272 N N . GLU D 1 79 ? 18.041 62.958 0.439 1.00 8.64 57 GLU D N 1
ATOM 3273 C CA . GLU D 1 79 ? 18.964 62.504 -0.591 1.00 11.01 57 GLU D CA 1
ATOM 3274 C C . GLU D 1 79 ? 19.789 61.357 -0.033 1.00 10.38 57 GLU D C 1
ATOM 3275 O O . GLU D 1 79 ? 20.092 61.322 1.159 1.00 11.98 57 GLU D O 1
ATOM 3281 N N . ILE D 1 80 ? 20.140 60.412 -0.897 1.00 8.82 58 ILE D N 1
ATOM 3282 C CA . ILE D 1 80 ? 20.941 59.268 -0.482 1.00 9.23 58 ILE D CA 1
ATOM 3283 C C . ILE D 1 80 ? 22.030 59.012 -1.509 1.00 9.96 58 ILE D C 1
ATOM 3284 O O . ILE D 1 80 ? 21.749 58.783 -2.684 1.00 8.57 58 ILE D O 1
ATOM 3289 N N . SER D 1 81 ? 23.274 59.058 -1.048 1.00 10.48 59 SER D N 1
ATOM 3290 C CA . SER D 1 81 ? 24.432 58.854 -1.908 1.00 11.41 59 SER D CA 1
ATOM 3291 C C . SER D 1 81 ? 24.535 57.422 -2.422 1.00 11.15 59 SER D C 1
ATOM 3292 O O . SER D 1 81 ? 23.894 56.510 -1.898 1.00 10.09 59 SER D O 1
ATOM 3295 N N . PRO D 1 82 ? 25.341 57.210 -3.472 1.00 10.02 60 PRO D N 1
ATOM 3296 C CA . PRO D 1 82 ? 25.534 55.885 -4.066 1.00 10.27 60 PRO D CA 1
ATOM 3297 C C . PRO D 1 82 ? 26.044 54.854 -3.060 1.00 8.69 60 PRO D C 1
ATOM 3298 O O . PRO D 1 82 ? 26.899 55.159 -2.228 1.00 7.85 60 PRO D O 1
ATOM 3310 N N . LYS D 1 84 ? 24.701 53.515 -0.409 1.00 8.02 62 LYS D N 1
ATOM 3311 C CA . LYS D 1 84 ? 24.479 53.919 0.972 1.00 6.89 62 LYS D CA 1
ATOM 3312 C C . LYS D 1 84 ? 23.083 53.542 1.447 1.00 7.00 62 LYS D C 1
ATOM 3313 O O . LYS D 1 84 ? 22.180 53.299 0.646 1.00 7.60 62 LYS D O 1
ATOM 3319 N N . SER D 1 85 ? 22.931 53.499 2.766 1.00 7.00 63 SER D N 1
ATOM 3320 C CA . SER D 1 85 ? 21.667 53.187 3.414 1.00 7.19 63 SER D CA 1
ATOM 3321 C C . SER D 1 85 ? 21.217 54.445 4.147 1.00 6.66 63 SER D C 1
ATOM 3322 O O . SER D 1 85 ? 22.040 55.287 4.516 1.00 6.61 63 SER D O 1
ATOM 3325 N N . LEU D 1 86 ? 19.910 54.584 4.334 1.00 6.99 64 LEU D N 1
ATOM 3326 C CA . LEU D 1 86 ? 19.374 55.714 5.074 1.00 7.40 64 LEU D CA 1
ATOM 3327 C C . LEU D 1 86 ? 18.150 55.257 5.852 1.00 6.06 64 LEU D C 1
ATOM 3328 O O . LEU D 1 86 ? 17.161 54.825 5.264 1.00 6.88 64 LEU D O 1
ATOM 3333 N N . HIS D 1 87 ? 18.229 55.316 7.176 1.00 5.96 65 HIS D N 1
ATOM 3334 C CA . HIS D 1 87 ? 17.087 54.945 8.006 1.00 5.73 65 HIS D CA 1
ATOM 3335 C C . HIS D 1 87 ? 16.506 56.271 8.481 1.00 6.80 65 HIS D C 1
ATOM 3336 O O . HIS D 1 87 ? 16.954 56.839 9.476 1.00 8.76 65 HIS D O 1
ATOM 3343 N N . LEU D 1 88 ? 15.511 56.764 7.751 1.00 5.12 66 LEU D N 1
ATOM 3344 C CA . LEU D 1 88 ? 14.895 58.048 8.069 1.00 4.93 66 LEU D CA 1
ATOM 3345 C C . LEU D 1 88 ? 13.883 57.983 9.207 1.00 6.23 66 LEU D C 1
ATOM 3346 O O . LEU D 1 88 ? 12.876 57.277 9.120 1.00 6.75 66 LEU D O 1
ATOM 3351 N N . ARG D 1 89 ? 14.163 58.726 10.275 1.00 6.11 67 ARG D N 1
ATOM 3352 C CA . ARG D 1 89 ? 13.279 58.777 11.438 1.00 6.10 67 ARG D CA 1
ATOM 3353 C C . ARG D 1 89 ? 12.113 59.712 11.142 1.00 6.29 67 ARG D C 1
ATOM 3354 O O . ARG D 1 89 ? 12.270 60.932 11.111 1.00 7.58 67 ARG D O 1
ATOM 3362 N N . LEU D 1 90 ? 10.940 59.127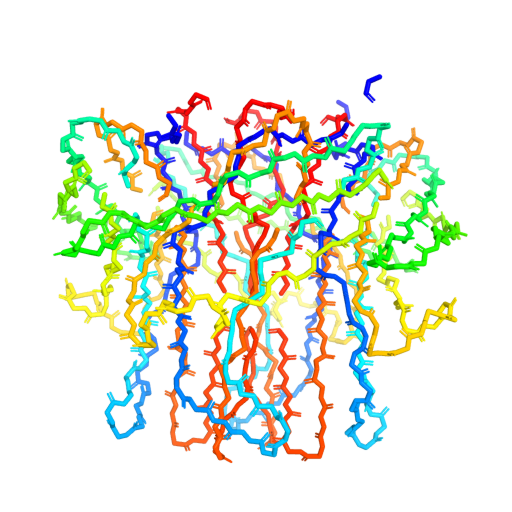 10.931 1.00 6.15 68 LEU D N 1
ATOM 3363 C CA . LEU D 1 90 ? 9.746 59.894 10.601 1.00 7.01 68 LEU D CA 1
ATOM 3364 C C . LEU D 1 90 ? 9.171 60.703 11.757 1.00 8.84 68 LEU D C 1
ATOM 3365 O O . LEU D 1 90 ? 8.365 61.607 11.539 1.00 11.30 68 LEU D O 1
ATOM 3370 N N . ASP D 1 91 ? 9.583 60.380 12.978 1.00 7.95 69 ASP D N 1
ATOM 3371 C CA . ASP D 1 91 ? 9.109 61.093 14.164 1.00 10.52 69 ASP D CA 1
ATOM 3372 C C . ASP D 1 91 ? 9.837 62.421 14.366 1.00 11.41 69 ASP D C 1
ATOM 3373 O O . ASP D 1 91 ? 9.513 63.180 15.280 1.00 12.39 69 ASP D O 1
ATOM 3378 N N . LYS D 1 92 ? 10.816 62.699 13.512 1.00 10.87 70 LYS D N 1
ATOM 3379 C CA . LYS D 1 92 ? 11.588 63.935 13.613 1.00 12.75 70 LYS D CA 1
ATOM 3380 C C . LYS D 1 92 ? 11.313 64.880 12.447 1.00 13.53 70 LYS D C 1
ATOM 3381 O O . LYS D 1 92 ? 12.151 65.719 12.113 1.00 14.48 70 LYS D O 1
ATOM 3387 N N . LEU D 1 93 ? 10.135 64.755 11.843 1.00 13.25 71 LEU D N 1
ATOM 3388 C CA . LEU D 1 93 ? 9.776 65.584 10.695 1.00 13.69 71 LEU D CA 1
ATOM 3389 C C . LEU D 1 93 ? 8.627 66.561 10.935 1.00 13.62 71 LEU D C 1
ATOM 3390 O O . LEU D 1 93 ? 8.149 67.199 9.997 1.00 14.59 71 LEU D O 1
ATOM 3395 N N . GLY D 1 94 ? 8.179 66.681 12.180 1.00 13.72 72 GLY D N 1
ATOM 3396 C CA . GLY D 1 94 ? 7.091 67.599 12.470 1.00 15.50 72 GLY D CA 1
ATOM 3397 C C . GLY D 1 94 ? 5.718 67.013 12.201 1.00 16.41 72 GLY D C 1
ATOM 3398 O O . GLY D 1 94 ? 4.709 67.718 12.269 1.00 16.60 72 GLY D O 1
ATOM 3399 N N . ILE D 1 95 ? 5.672 65.724 11.882 1.00 16.93 73 ILE D N 1
ATOM 3400 C CA . ILE D 1 95 ? 4.399 65.056 11.629 1.00 17.31 73 ILE D CA 1
ATOM 3401 C C . ILE D 1 95 ? 3.693 64.871 12.968 1.00 16.24 73 ILE D C 1
ATOM 3402 O O . ILE D 1 95 ? 4.309 64.455 13.949 1.00 16.77 73 ILE D O 1
ATOM 3407 N N . PRO D 1 96 ? 2.392 65.188 13.032 1.00 16.10 74 PRO D N 1
ATOM 3408 C CA . PRO D 1 96 ? 1.682 65.022 14.302 1.00 15.88 74 PRO D CA 1
ATOM 3409 C C . PRO D 1 96 ? 1.736 63.579 14.792 1.00 15.68 74 PRO D C 1
ATOM 3410 O O . PRO D 1 96 ? 1.611 62.643 14.001 1.00 15.63 74 PRO D O 1
ATOM 3414 N N . LYS D 1 97 ? 1.934 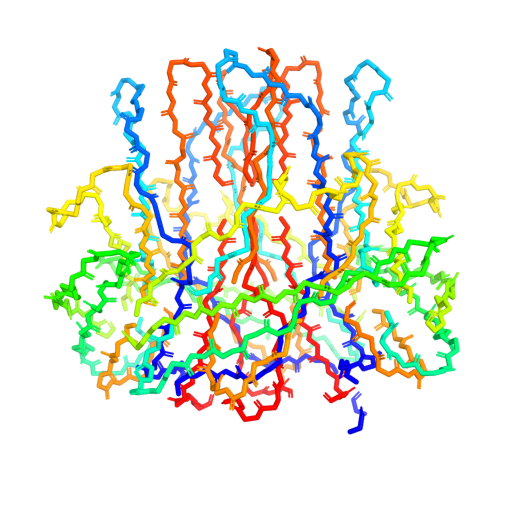63.403 16.094 1.00 14.67 75 LYS D N 1
ATOM 3415 C CA . LYS D 1 97 ? 1.974 62.066 16.667 1.00 14.58 75 LYS D CA 1
ATOM 3416 C C . LYS D 1 97 ? 0.539 61.561 16.776 1.00 13.55 75 LYS D C 1
ATOM 3417 O O . LYS D 1 97 ? -0.405 62.353 16.852 1.00 11.76 75 LYS D O 1
ATOM 3423 N N . CYS D 1 98 ? 0.383 60.243 16.770 1.00 11.25 76 CYS D N 1
ATOM 3424 C CA . CYS D 1 98 ? -0.927 59.616 16.885 1.00 11.66 76 CYS D CA 1
ATOM 3425 C C . CYS D 1 98 ? -1.923 60.098 15.840 1.00 10.87 76 CYS D C 1
ATOM 3426 O O . CYS D 1 98 ? -3.107 60.288 16.127 1.00 11.93 76 CYS D O 1
ATOM 3429 N N . LYS D 1 99 ? -1.430 60.288 14.622 1.00 9.57 77 LYS D N 1
ATOM 3430 C CA . LYS D 1 99 ? -2.257 60.727 13.510 1.00 8.59 77 LYS D CA 1
ATOM 3431 C C . LYS D 1 99 ? -1.973 59.798 12.336 1.00 9.35 77 LYS D C 1
ATOM 3432 O O . LYS D 1 99 ? -0.872 59.797 11.788 1.00 9.76 77 LYS D O 1
ATOM 3438 N N . PRO D 1 100 ? -2.961 58.987 11.942 1.00 8.51 78 PRO D N 1
ATOM 3439 C CA . PRO D 1 100 ? -2.757 58.064 10.822 1.00 8.07 78 PRO D CA 1
ATOM 3440 C C . PRO D 1 100 ? -2.389 58.766 9.522 1.00 7.01 78 PRO D C 1
ATOM 3441 O O . PRO D 1 100 ? -2.888 59.849 9.228 1.00 7.53 78 PRO D O 1
ATOM 3445 N N . TYR D 1 101 ? -1.504 58.142 8.755 1.00 5.54 79 TYR D N 1
ATOM 3446 C CA . TYR D 1 101 ? -1.085 58.697 7.478 1.00 3.50 79 TYR D CA 1
ATOM 3447 C C . TYR D 1 101 ? -0.602 57.575 6.569 1.00 4.10 79 TYR D C 1
ATOM 3448 O O . TYR D 1 101 ? -0.572 56.407 6.970 1.00 4.52 79 TYR D O 1
ATOM 3457 N N . SER D 1 102 ? -0.278 57.931 5.333 1.00 4.03 80 SER D N 1
ATOM 3458 C CA . SER D 1 102 ? 0.237 56.980 4.356 1.00 3.48 80 SER D CA 1
ATOM 3459 C C . SER D 1 102 ? 1.396 57.676 3.670 1.00 4.10 80 SER D C 1
ATOM 3460 O O . SER D 1 102 ? 1.469 58.906 3.662 1.00 4.71 80 SER D O 1
ATOM 3463 N N . ILE D 1 103 ? 2.298 56.892 3.091 1.00 4.25 81 ILE D N 1
ATOM 3464 C CA . ILE D 1 103 ? 3.480 57.447 2.447 1.00 5.64 81 ILE D CA 1
ATOM 3465 C C . ILE D 1 103 ? 3.654 57.061 0.987 1.00 4.66 81 ILE D C 1
ATOM 3466 O O . ILE D 1 103 ? 3.511 55.899 0.623 1.00 4.22 81 ILE D O 1
ATOM 3479 N N . ALA D 1 105 ? 6.591 57.670 -1.883 1.00 6.18 83 ALA D N 1
ATOM 3480 C CA . ALA D 1 105 ? 7.942 58.174 -2.067 1.00 6.84 83 ALA D CA 1
ATOM 3481 C C . ALA D 1 105 ? 8.322 58.077 -3.534 1.00 7.75 83 ALA D C 1
ATOM 3482 O O . ALA D 1 105 ? 8.138 57.037 -4.162 1.00 9.45 83 ALA D O 1
ATOM 3484 N N . GLU D 1 106 ? 8.855 59.167 -4.076 1.00 7.63 84 GLU D N 1
ATOM 3485 C CA . GLU D 1 106 ? 9.246 59.212 -5.480 1.00 8.51 84 GLU D CA 1
ATOM 3486 C C . GLU D 1 106 ? 10.717 59.588 -5.615 1.00 7.59 84 GLU D C 1
ATOM 3487 O O . GLU D 1 106 ? 11.145 60.633 -5.130 1.00 8.65 84 GLU D O 1
ATOM 3493 N N . SER D 1 107 ? 11.477 58.725 -6.280 1.00 8.00 85 SER D N 1
ATOM 3494 C CA . SER D 1 107 ? 12.908 58.925 -6.473 1.00 8.67 85 SER D CA 1
ATOM 3495 C C . SER D 1 107 ? 13.262 59.133 -7.938 1.00 9.45 85 SER D C 1
ATOM 3496 O O . SER D 1 107 ? 12.574 58.633 -8.825 1.00 9.84 85 SER D O 1
ATOM 3499 N N . ASN D 1 108 ? 14.341 59.871 -8.185 1.00 9.46 86 ASN D N 1
ATOM 3500 C CA . ASN D 1 108 ? 14.783 60.130 -9.550 1.00 10.66 86 ASN D CA 1
ATOM 3501 C C . ASN D 1 108 ? 15.517 58.909 -10.104 1.00 11.23 86 ASN D C 1
ATOM 3502 O O . ASN D 1 108 ? 15.63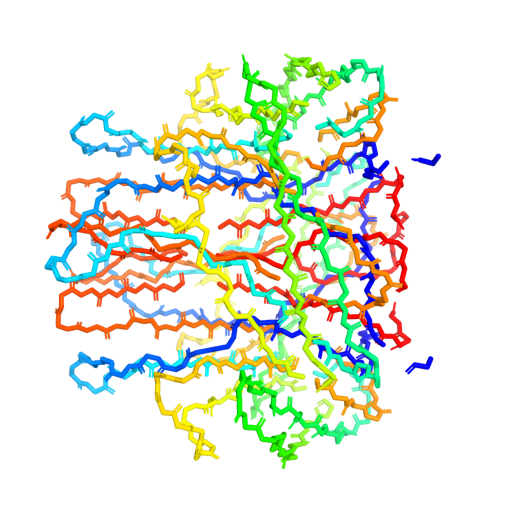7 58.742 -11.317 1.00 12.65 86 ASN D O 1
ATOM 3507 N N . VAL D 1 109 ? 16.002 58.056 -9.204 1.00 10.26 87 VAL D N 1
ATOM 3508 C CA . VAL D 1 109 ? 16.702 56.834 -9.586 1.00 10.05 87 VAL D CA 1
ATOM 3509 C C . VAL D 1 109 ? 16.153 55.678 -8.754 1.00 9.23 87 VAL D C 1
ATOM 3510 O O . VAL D 1 109 ? 15.622 55.886 -7.663 1.00 9.66 87 VAL D O 1
ATOM 3514 N N . PRO D 1 110 ? 16.275 54.445 -9.258 1.00 8.68 88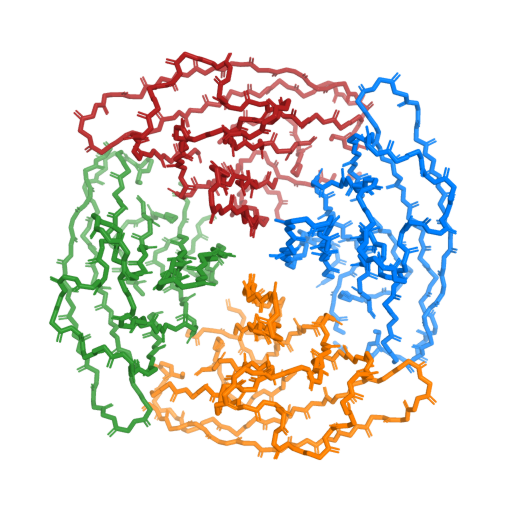 PRO D N 1
ATOM 3515 C CA . PRO D 1 110 ? 15.774 53.274 -8.532 1.00 7.08 88 PRO D CA 1
ATOM 3516 C C . PRO D 1 110 ? 16.384 53.094 -7.144 1.00 7.12 88 PRO D C 1
ATOM 3517 O O . PRO D 1 110 ? 17.593 53.239 -6.962 1.00 7.19 88 PRO D O 1
ATOM 3521 N N . VAL D 1 111 ? 15.529 52.788 -6.171 1.00 5.41 89 VAL D N 1
ATOM 3522 C CA . VAL D 1 111 ? 15.955 52.533 -4.796 1.00 5.73 89 VAL D CA 1
ATOM 3523 C C . VAL D 1 111 ? 15.023 51.464 -4.231 1.00 4.47 89 VAL D C 1
ATOM 3524 O O . VAL D 1 111 ? 14.101 51.022 -4.910 1.00 4.82 89 VAL D O 1
ATOM 3528 N N . VAL D 1 112 ? 15.277 51.029 -3.001 1.00 4.07 90 VAL D N 1
ATOM 3529 C CA . VAL D 1 112 ? 14.417 50.033 -2.369 1.00 4.03 90 VAL D CA 1
ATOM 3530 C C . VAL D 1 112 ? 14.057 50.585 -1.000 1.00 3.13 90 VAL D C 1
ATOM 3531 O O . VAL D 1 112 ? 14.903 51.177 -0.324 1.00 3.15 90 VAL D O 1
ATOM 3543 N N . GLN D 1 114 ? 11.689 50.137 2.858 1.00 3.36 92 GLN D N 1
ATOM 3544 C CA . GLN D 1 114 ? 11.026 49.302 3.855 1.00 3.35 92 GLN D CA 1
ATOM 3545 C C . GLN D 1 114 ? 10.604 50.222 4.997 1.00 4.16 92 GLN D C 1
ATOM 3546 O O . GLN D 1 114 ? 11.334 51.148 5.346 1.00 6.02 92 GLN D O 1
ATOM 3552 N N . LEU D 1 115 ? 9.429 49.979 5.572 1.00 4.02 93 LEU D N 1
ATOM 3553 C CA . LEU D 1 115 ? 8.946 50.804 6.678 1.00 3.65 93 LEU D CA 1
ATOM 3554 C C . LEU D 1 115 ? 8.767 49.957 7.927 1.00 3.30 93 LEU D C 1
ATOM 3555 O O . LEU D 1 115 ? 8.121 48.906 7.891 1.00 4.03 93 LEU D O 1
ATOM 3560 N N . SER D 1 116 ? 9.335 50.423 9.033 1.00 4.27 94 SER D N 1
ATOM 3561 C CA . SER D 1 116 ? 9.235 49.703 10.291 1.00 3.75 94 SER D CA 1
ATOM 3562 C C . SER D 1 116 ? 8.744 50.621 11.388 1.00 5.46 94 SER D C 1
ATOM 3563 O O . SER D 1 116 ? 9.048 51.809 11.400 1.00 5.94 94 SER D O 1
ATOM 3566 N N . ARG D 1 117 ? 7.972 50.065 12.310 1.00 3.63 95 ARG D N 1
ATOM 3567 C CA . ARG D 1 117 ? 7.455 50.852 13.412 1.00 3.64 95 ARG D CA 1
ATOM 3568 C C . ARG D 1 117 ? 7.831 50.248 14.753 1.00 4.84 95 ARG D C 1
ATOM 3569 O O . ARG D 1 117 ? 7.766 49.034 14.936 1.00 3.56 95 ARG D O 1
ATOM 3577 N N . LEU D 1 118 ? 8.252 51.111 15.672 1.00 4.95 96 LEU D N 1
ATOM 3578 C CA . LEU D 1 118 ? 8.565 50.701 17.032 1.00 4.46 96 LEU D CA 1
ATOM 3579 C C . LEU D 1 118 ? 7.510 51.382 17.897 1.00 5.08 96 LEU D C 1
ATOM 3580 O O . LEU D 1 118 ? 7.416 52.612 17.929 1.00 6.37 96 LEU D O 1
ATOM 3585 N N . ASP D 1 119 ? 6.700 50.578 18.574 1.00 4.89 97 ASP D N 1
ATOM 3586 C CA . ASP D 1 119 ? 5.661 51.096 19.450 1.00 6.05 97 ASP D CA 1
ATOM 3587 C C . ASP D 1 119 ? 6.125 50.677 20.837 1.00 5.49 97 ASP D C 1
ATOM 3588 O O . ASP D 1 119 ? 6.110 49.491 21.170 1.00 5.95 97 ASP D O 1
ATOM 3593 N N . VAL D 1 120 ? 6.554 51.647 21.633 1.00 6.54 98 VAL D N 1
ATOM 3594 C CA . VAL D 1 120 ? 7.061 51.348 22.960 1.00 7.77 98 VAL D CA 1
ATOM 3595 C C . VAL D 1 120 ? 6.440 52.222 24.038 1.00 8.08 98 VAL D C 1
ATOM 3596 O O . VAL D 1 120 ? 5.966 53.322 23.770 1.00 10.39 98 VAL D O 1
ATOM 3600 N N . GLY D 1 121 ? 6.438 51.706 25.261 1.00 8.55 99 GLY D N 1
ATOM 3601 C CA . GLY D 1 121 ? 5.891 52.438 26.385 1.00 9.97 99 GLY D CA 1
ATOM 3602 C C . GLY D 1 121 ? 6.441 51.815 27.648 1.00 10.90 99 GLY D C 1
ATOM 3603 O O . GLY D 1 121 ? 7.265 50.903 27.579 1.00 10.21 99 GLY D O 1
ATOM 3604 N N . LYS D 1 122 ? 5.997 52.293 28.803 1.00 10.98 100 LYS D N 1
ATOM 3605 C CA . LYS D 1 122 ? 6.483 51.740 30.056 1.00 13.53 100 LYS D CA 1
ATOM 3606 C C . LYS D 1 122 ? 6.168 50.252 30.157 1.00 13.12 100 LYS D C 1
ATOM 3607 O O . LYS D 1 122 ? 6.960 49.483 30.702 1.00 13.77 100 LYS D O 1
ATOM 3613 N N . ASN D 1 123 ? 5.022 49.848 29.611 1.00 13.73 101 ASN D N 1
ATOM 3614 C CA . ASN D 1 123 ? 4.602 48.452 29.680 1.00 13.38 101 ASN D CA 1
ATOM 3615 C C . ASN D 1 123 ? 4.431 47.688 28.363 1.00 11.72 101 ASN D C 1
ATOM 3616 O O . ASN D 1 123 ? 3.678 46.716 28.309 1.00 11.67 101 ASN D O 1
ATOM 3621 N N . HIS D 1 124 ? 5.106 48.128 27.304 1.00 8.84 102 HIS D N 1
ATOM 3622 C CA . HIS D 1 124 ? 5.046 47.418 26.025 1.00 8.36 102 HIS D CA 1
ATOM 3623 C C . HIS D 1 124 ? 6.221 47.795 25.132 1.00 7.07 102 HIS D C 1
ATOM 3624 O O . HIS D 1 124 ? 6.840 48.843 25.310 1.00 7.43 102 HIS D O 1
ATOM 3631 N N . TYR D 1 125 ? 6.529 46.923 24.176 1.00 6.53 103 TYR D N 1
ATOM 3632 C CA . TYR D 1 125 ? 7.638 47.138 23.252 1.00 5.92 103 TYR D CA 1
ATOM 3633 C C . TYR D 1 125 ? 7.409 46.178 22.089 1.00 5.21 103 TYR D C 1
ATOM 3634 O O . TYR D 1 125 ? 7.518 44.967 22.248 1.00 6.48 103 TYR D O 1
ATOM 3643 N N . THR D 1 126 ? 7.075 46.713 20.921 1.00 3.84 104 THR D N 1
ATOM 3644 C CA . THR D 1 126 ? 6.823 45.850 19.782 1.00 3.33 104 THR D CA 1
ATOM 3645 C C . THR D 1 126 ? 7.260 46.463 18.460 1.00 3.79 104 THR D C 1
ATOM 3646 O O . THR D 1 126 ? 7.250 47.681 18.293 1.00 4.33 104 THR D O 1
ATOM 3650 N N . LEU D 1 127 ? 7.655 45.596 17.532 1.00 3.69 105 LEU D N 1
ATOM 3651 C CA . LEU D 1 127 ? 8.107 46.001 16.203 1.00 4.05 105 LEU D CA 1
ATOM 3652 C C . LEU D 1 127 ? 7.261 45.355 15.113 1.00 3.34 105 LEU D C 1
ATOM 3653 O O . LEU D 1 127 ? 6.746 44.259 15.287 1.00 2.87 105 LEU D O 1
ATOM 3666 N N . THR D 1 129 ? 7.098 45.397 10.504 1.00 1.83 107 THR D N 1
ATOM 3667 C CA . THR D 1 129 ? 7.771 45.922 9.324 1.00 1.99 107 THR D CA 1
ATOM 3668 C C . THR D 1 129 ? 7.250 45.289 8.059 1.00 2.09 107 THR D C 1
ATOM 3669 O O . THR D 1 129 ? 6.646 44.225 8.085 1.00 2.66 107 THR D O 1
ATOM 3673 N N . THR D 1 130 ? 7.470 45.976 6.947 1.00 2.73 108 THR D N 1
ATOM 3674 C CA . THR D 1 130 ? 7.126 45.426 5.650 1.00 2.35 108 THR D CA 1
ATOM 3675 C C . THR D 1 130 ? 7.867 46.142 4.541 1.00 2.72 108 THR D C 1
ATOM 3676 O O . THR D 1 130 ? 8.152 47.339 4.626 1.00 1.43 108 THR D O 1
ATOM 3680 N N . ILE D 1 131 ? 8.212 45.372 3.519 1.00 3.07 109 ILE D N 1
ATOM 3681 C CA . ILE D 1 131 ? 8.832 45.917 2.328 1.00 3.49 109 ILE D CA 1
ATOM 3682 C C . ILE D 1 131 ? 7.627 46.674 1.750 1.00 3.85 109 ILE D C 1
ATOM 3683 O O . ILE D 1 131 ? 6.478 46.288 1.991 1.00 3.86 109 ILE D O 1
ATOM 3688 N N . GLY D 1 132 ? 7.853 47.752 1.012 1.00 4.11 110 GLY D N 1
ATOM 3689 C CA . GLY D 1 132 ? 6.707 48.474 0.480 1.00 4.22 110 GLY D CA 1
ATOM 3690 C C . GLY D 1 132 ? 6.219 47.971 -0.862 1.00 4.31 110 GLY D C 1
ATOM 3691 O O . GLY D 1 132 ? 6.762 47.008 -1.410 1.00 5.78 110 GLY D O 1
ATOM 3692 N N . TYR D 1 133 ? 5.154 48.589 -1.367 1.00 3.93 111 TYR D N 1
ATOM 3693 C CA . TYR D 1 133 ? 4.639 48.264 -2.695 1.00 4.15 111 TYR D CA 1
ATOM 3694 C C . TYR D 1 133 ? 5.482 49.170 -3.587 1.00 4.94 111 TYR D C 1
ATOM 3695 O O . TYR D 1 133 ? 5.744 50.324 -3.228 1.00 4.65 111 TYR D O 1
ATOM 3704 N N . TRP D 1 134 ? 5.913 48.658 -4.736 1.00 5.16 112 TRP D N 1
ATOM 3705 C CA . TRP D 1 134 ? 6.750 49.442 -5.637 1.00 6.77 112 TRP D CA 1
ATOM 3706 C C . TRP D 1 134 ? 6.178 49.564 -7.038 1.00 7.00 112 TRP D C 1
ATOM 3707 O O . TRP D 1 134 ? 5.372 48.740 -7.473 1.00 7.84 112 TRP D O 1
ATOM 3718 N N . GLU D 1 135 ? 6.620 50.601 -7.739 1.00 9.83 113 GLU D N 1
ATOM 3719 C CA . GLU D 1 135 ? 6.178 50.855 -9.101 1.00 15.27 113 GLU D CA 1
ATOM 3720 C C . GLU D 1 135 ? 7.321 51.457 -9.908 1.00 20.38 113 GLU D C 1
ATOM 3721 O O . GLU D 1 135 ? 8.174 52.160 -9.364 1.00 16.64 113 GLU D O 1
ATOM 3727 N N . GLU D 1 136 ? 7.327 51.172 -11.207 1.00 29.88 114 GLU D N 1
ATOM 3728 C CA . GLU D 1 136 ? 8.348 51.674 -12.119 1.00 38.54 114 GLU D CA 1
ATOM 3729 C C . GLU D 1 136 ? 9.736 51.164 -11.743 1.00 42.35 114 GLU D C 1
ATOM 3730 O O . GLU D 1 136 ? 10.591 51.926 -11.288 1.00 43.18 114 GLU D O 1
ATOM 3736 N N . GLY D 1 137 ? 9.950 49.867 -11.942 1.00 47.44 115 GLY D N 1
ATOM 3737 C CA . GLY D 1 137 ? 11.232 49.268 -11.625 1.00 51.78 115 GLY D CA 1
ATOM 3738 C C . GLY D 1 137 ? 11.096 47.908 -10.968 1.00 54.24 115 GLY D C 1
ATOM 3739 O O . GLY D 1 137 ? 11.868 47.565 -10.074 1.00 54.79 115 GLY D O 1
ATOM 3740 N N . SER D 1 138 ? 10.115 47.128 -11.411 1.00 61.09 116 SER D N 1
ATOM 3741 C CA . SER D 1 138 ? 9.887 45.799 -10.855 1.00 63.10 116 SER D CA 1
ATOM 3742 C C . SER D 1 138 ? 10.924 44.807 -11.374 1.00 64.14 116 SER D C 1
ATOM 3743 O O . SER D 1 138 ? 10.526 43.829 -12.044 1.00 64.53 116 SER D O 1
#

Solvent-accessible surface area: 18124 Å² total

Nearest PDB structures (foldseek):
  1nc7-assembly1_C  TM=1.005E+00  e=3.287E-19  Thermotoga maritima
  6uwi-assembly1_A  TM=2.320E-01  e=1.762E+00  Clostridioides difficile
  6uwi-assembly2_d  TM=2.323E-01  e=1.762E+00  Clostridioides difficile
  6uwi-assembly1_E  TM=2.320E-01  e=2.279E+00  Clostridioides difficile
  6uwi-assembly2_g  TM=1.883E-01  e=2.400E+00  Clostridioides difficile

Secondary structure (DSSP, 8-state):
---EEEEE-S-B-----EETTEE-EEEEE---SSSPEEEEEEEEESSS--EEEEEEE-----EEEGGGS-PPTT--EE--EEEEEE--EEEEEEETTEEE--B--EEE--/--EEEEE-S-B-----EETTEE-EEEEE---SSS-EEEEEEEEESSS--EEEEEEE-----EEEGGGS-PPTT--EE--EEEEEE--EEEEEEETTEEE--B--EEES--/--EEEEE---B-----EETTEE-EEEEE---SSS-EEEEEEEEESSS--EEEEEEE-----EEEGGGS-PPTT--EE--EEEEEE--EEEEEEETTEEE--B--EEEEE-/---EEEEE---B-----EETTEE-EEEEE---SSS-EEEEEEEEESSS--EEEEEEE-----EEEGGGS-PPTT--EE--EEEEEE--EEEEEEETTEEE--B--EEES--

Radius of gyration: 20.52 Å; Cα contacts (8 Å, |Δi|>4): 1340; chains: 4; bounding box: 52×52×45 Å

Organism: Thermotoga maritima (strain ATCC 43589 / DSM 3109 / JCM 10099 / NBRC 100826 / MSB8) (NCBI:txid243274)

Sequence (441 aa):
HNGARRKWFFPDGYIPNGKRGYLVSHESLCINTGDETAKIRITFLFEDSKPVVHEEVEEISPKSLHLRLDKLGIPKCKPYSIAESNVPVVQLSRLDVGKNHYTLTTIGYWEEGNGARKWFFPDGYIPNGKRGYLVSHESLCINTGDETAKIRITFLFEDSKPVVHEVEISPKSLHLRLDKLGIPKCKPYSIAESNVPVVQLSRLDVGKNHYTLTTIGYWEEGSNGARKWFFPDGYIPNGKRGYLVSHESLCINTGDETAKIRITFLFEDSKPVVHEVEISPKSLHLRLDKLGIPKCKPYSIAESNVPVVQLSRLDVGKNHYTLTTIGYWEEGSHNGARKWFFPDGYIPNGKRGYLVSHESLCINTGDETAKIRITFLFEDSKPVVHEVEISPKSLHLRLDKLGIPKCKPYSIAESNVPVVQLSRLDVGKNHYTLTTIGYWEEGS

B-factor: mean 14.38, std 11.67, range [1.23, 72.95]

Foldseek 3Di:
DDAFFDWKFQWDAFAQADAVPRGKWKWDKKACDQAKKKKKKWKAFDPDHIDIDIDIHHNHMGTHTPVPPPPDHGGTIMMIGIPDGMWWMKTWHDHNPDTDMIDTTDHDGD/DAFFDWKFQWDAFAAAADDPRGKWKWDKKACDQAKKKKWKWKAFDPDHIDIDIDIGHNDMGTHTPVPPPPDHGGTIMMIGIPDGMWWMKIWHDHNPDTDMIDTTDHDHPD/DAAFDWKFQWDAFAAAADVVGGWWKWDKKACDQAKKKKWKWKAFDPDHIDIDIDIGHNDMGGHTPVPPPPDHGGTIMMIGIPDGMWWMKTWHDHPPDTDMIDTTDHDRTD/DAAFFDWKFQWDAFAAAADDPGGKWKWDKKACDQAKKKKKKWKAFDPDHIDIDIDIGHNDMGTHTPVPPPDDHGGTIMMIGIPDGMWWMKTWHDHPPDTDMIDTTDHDGGD

InterPro domains:
  IPR009794 Anabaena sensory rhodopsin transducer [PF07100] (3-112)
  IPR009794 Anabaena sensory rhodopsin transducer [PIRSF008711] (1-114)
  IPR036698 TM1070-like superfamily [G3DSA:2.60.290.11] (1-114)
  IPR036698 TM1070-like superfamily [SSF89232] (1-114)